Protein AF-A0A146LB78-F1 (afdb_monomer)

Secondary structure (DSSP, 8-state):
--SHHHHHHHHTTS-TTT----SSEEE-TTSS-EEEHHHHTTS-SB-TTT--B--GGGPEE-HHHHHHHHHHHHHH---SS-----------S-----HHHHHHHHHHHT---TT---HHHHHHHHHHHHT----HHHHHHHHHTT--TT---TTS--HHHHHHHTT-HHHHHHHHHTT--TT-EETTTEEHHHHHHHHHTTS---TTSHHHHHHHHHHHTT--TT---TTS--HHHH-TT-HHHHHHHHH------------PPPPPPEEEE---SHHHHHHHHHHHHHHTPEE---TTS--TT--EEEESSSSPP--HHHHHHHHHT-EEEETHHHHHHHHHTS---GGGGB--S-SSTT-----HHHHHHHHHHTTPPPTTTT-EEEE--SSTT----HHHHHHHHHHHHHTT-EE-SS---TT---TTPPP-TTPPTTSTTTT--EEEEESS--SS--B-SSEEEEEHHHHHHHHHHTS----

Structure (mmCIF, N/CA/C/O backbone):
data_AF-A0A146LB78-F1
#
_entry.id   AF-A0A146LB78-F1
#
loop_
_atom_site.group_PDB
_atom_site.id
_atom_site.type_symbol
_atom_site.label_atom_id
_atom_site.label_alt_id
_atom_site.label_comp_id
_atom_site.label_asym_id
_atom_site.label_entity_id
_atom_site.label_seq_id
_atom_site.pdbx_PDB_ins_code
_atom_site.Cartn_x
_atom_site.Cartn_y
_atom_site.Cartn_z
_atom_site.occupancy
_atom_site.B_iso_or_equiv
_atom_site.auth_seq_id
_atom_site.auth_comp_id
_atom_site.auth_asym_id
_atom_site.auth_atom_id
_atom_site.pdbx_PDB_model_num
ATOM 1 N N . MET A 1 1 ? -38.665 -12.133 8.460 1.00 33.44 1 MET A N 1
ATOM 2 C CA . MET A 1 1 ? -38.585 -10.925 7.605 1.00 33.44 1 MET A CA 1
ATOM 3 C C . MET A 1 1 ? -37.393 -11.047 6.647 1.00 33.44 1 MET A C 1
ATOM 5 O O . MET A 1 1 ? -36.391 -10.385 6.854 1.00 33.44 1 MET A O 1
ATOM 9 N N . GLY A 1 2 ? -37.451 -11.945 5.653 1.00 33.12 2 GLY A N 1
ATOM 10 C CA . GLY A 1 2 ? -36.262 -12.379 4.886 1.00 33.12 2 GLY A CA 1
ATOM 11 C C . GLY A 1 2 ? -36.181 -11.958 3.411 1.00 33.12 2 GLY A C 1
ATOM 12 O O . GLY A 1 2 ? -35.231 -12.346 2.747 1.00 33.12 2 GLY A O 1
ATOM 13 N N . LEU A 1 3 ? -37.152 -11.198 2.887 1.00 32.94 3 LEU A N 1
ATOM 14 C CA . LEU A 1 3 ? -37.225 -10.842 1.456 1.00 32.94 3 LEU A CA 1
ATOM 15 C C . LEU A 1 3 ? -37.190 -9.327 1.182 1.00 32.94 3 LEU A C 1
ATOM 17 O O . LEU A 1 3 ? -36.718 -8.921 0.123 1.00 32.94 3 LEU A O 1
ATOM 21 N N . SER A 1 4 ? -37.617 -8.471 2.123 1.00 36.78 4 SER A N 1
ATOM 22 C CA . SER A 1 4 ? -37.653 -7.017 1.883 1.00 36.78 4 SER A CA 1
ATOM 23 C C . SER A 1 4 ? -36.275 -6.350 1.977 1.00 36.78 4 SER A C 1
ATOM 25 O O . SER A 1 4 ? -35.996 -5.440 1.202 1.00 36.78 4 SER A O 1
ATOM 27 N N . SER A 1 5 ? -35.373 -6.826 2.849 1.00 42.44 5 SER A N 1
ATOM 28 C CA . SER A 1 5 ? -33.998 -6.302 2.912 1.00 42.44 5 SER A CA 1
ATOM 29 C C . SER A 1 5 ? -33.161 -6.719 1.698 1.00 42.44 5 SER A C 1
ATOM 31 O O . SER A 1 5 ? -32.330 -5.942 1.237 1.00 42.44 5 SER A O 1
ATOM 33 N N . PHE A 1 6 ? -33.412 -7.905 1.132 1.00 42.00 6 PHE A N 1
ATOM 34 C CA . PHE A 1 6 ? -32.702 -8.395 -0.051 1.00 42.00 6 PHE A CA 1
ATOM 35 C C . PHE A 1 6 ? -33.128 -7.663 -1.331 1.00 42.00 6 PHE A C 1
ATOM 37 O O . PHE A 1 6 ? -32.273 -7.273 -2.121 1.00 42.00 6 PHE A O 1
ATOM 44 N N . HIS A 1 7 ? -34.426 -7.388 -1.504 1.00 44.53 7 HIS A N 1
ATOM 45 C CA . HIS A 1 7 ? -34.902 -6.536 -2.599 1.00 44.53 7 HIS A CA 1
ATOM 46 C C . HIS A 1 7 ? -34.326 -5.114 -2.516 1.00 44.53 7 HIS A C 1
ATOM 48 O O . HIS A 1 7 ? -33.888 -4.572 -3.527 1.00 44.53 7 HIS A O 1
ATOM 54 N N . HIS A 1 8 ? -34.227 -4.553 -1.308 1.00 47.72 8 HIS A N 1
ATOM 55 C CA . HIS A 1 8 ? -33.593 -3.253 -1.088 1.00 47.72 8 HIS A CA 1
ATOM 56 C C . HIS A 1 8 ? -32.078 -3.264 -1.390 1.00 47.72 8 HIS A C 1
ATOM 58 O O . HIS A 1 8 ? -31.545 -2.303 -1.944 1.00 47.72 8 HIS A O 1
ATOM 64 N N . LEU A 1 9 ? -31.377 -4.363 -1.080 1.00 49.75 9 LEU A N 1
ATOM 65 C CA . LEU A 1 9 ? -29.965 -4.569 -1.441 1.00 49.75 9 LEU A CA 1
ATOM 66 C C . LEU A 1 9 ? -29.761 -4.714 -2.958 1.00 49.75 9 LEU A C 1
ATOM 68 O O . LEU A 1 9 ? -28.774 -4.208 -3.485 1.00 49.75 9 LEU A O 1
ATOM 72 N N . LEU A 1 10 ? -30.688 -5.369 -3.662 1.00 51.41 10 LEU A N 1
ATOM 73 C CA . LEU A 1 10 ? -30.659 -5.510 -5.121 1.00 51.41 10 LEU A CA 1
ATOM 74 C C . LEU A 1 10 ? -30.896 -4.184 -5.848 1.00 51.41 10 LEU A C 1
ATOM 76 O O . LEU A 1 10 ? -30.224 -3.897 -6.838 1.00 51.41 10 LEU A O 1
ATOM 80 N N . GLU A 1 11 ? -31.820 -3.361 -5.351 1.00 56.12 11 GLU A N 1
ATOM 81 C CA . GLU A 1 11 ? -32.082 -2.028 -5.904 1.00 56.12 11 GLU A CA 1
ATOM 82 C C . GLU A 1 11 ? -30.880 -1.088 -5.748 1.00 56.12 11 GLU A C 1
ATOM 84 O O . GLU A 1 11 ? -30.583 -0.328 -6.669 1.00 56.12 11 GLU A O 1
ATOM 89 N N . LYS A 1 12 ? -30.138 -1.191 -4.636 1.00 58.03 12 LYS A N 1
ATOM 90 C CA . LYS A 1 12 ? -28.917 -0.405 -4.377 1.00 58.03 12 LYS A CA 1
ATOM 91 C C . LYS A 1 12 ? -27.684 -0.847 -5.173 1.00 58.03 12 LYS A C 1
ATOM 93 O O . LYS A 1 12 ? -26.692 -0.125 -5.183 1.00 58.03 12 LYS A O 1
ATOM 98 N N . ARG A 1 13 ? -27.717 -2.006 -5.840 1.00 65.69 13 ARG A N 1
ATOM 99 C CA . ARG A 1 13 ? -26.549 -2.607 -6.517 1.00 65.69 13 ARG A CA 1
ATOM 100 C C . ARG A 1 13 ? -26.731 -2.749 -8.034 1.00 65.69 13 ARG A C 1
ATOM 102 O O . ARG A 1 13 ? -26.186 -3.651 -8.669 1.00 65.69 13 ARG A O 1
ATOM 109 N N . LYS A 1 14 ? -27.483 -1.823 -8.633 1.00 71.25 14 LYS A N 1
ATOM 110 C CA . LYS A 1 14 ? -27.524 -1.606 -10.087 1.00 71.25 14 LYS A CA 1
ATOM 111 C C . LYS A 1 14 ? -26.329 -0.767 -10.526 1.00 71.25 14 LYS A C 1
ATOM 113 O O . LYS A 1 14 ? -25.888 0.121 -9.799 1.00 71.25 14 LYS A O 1
ATOM 118 N N . CYS A 1 15 ? -25.816 -1.018 -11.730 1.00 67.00 15 CYS A N 1
ATOM 119 C CA . CYS A 1 15 ? -24.780 -0.158 -12.289 1.00 67.00 15 CYS A CA 1
ATOM 120 C C . CYS A 1 15 ? -25.286 1.289 -12.391 1.00 67.00 15 CYS A C 1
ATOM 122 O O . CYS A 1 15 ? -26.262 1.557 -13.079 1.00 67.00 15 CYS A O 1
ATOM 124 N N . ALA A 1 16 ? -24.561 2.232 -11.799 1.00 75.44 16 ALA A N 1
ATOM 125 C CA . ALA A 1 16 ? -24.877 3.658 -11.806 1.00 75.44 16 ALA A CA 1
ATOM 126 C C . ALA A 1 16 ? -24.862 4.318 -13.203 1.00 75.44 16 ALA A C 1
ATOM 128 O O . ALA A 1 16 ? -25.171 5.499 -13.312 1.00 75.44 16 ALA A O 1
ATOM 129 N N . GLN A 1 17 ? -24.466 3.589 -14.254 1.00 76.88 17 GLN A N 1
ATOM 130 C CA . GLN A 1 17 ? -24.416 4.083 -15.633 1.00 76.88 17 GLN A CA 1
ATOM 131 C C . GLN A 1 17 ? -25.436 3.405 -16.554 1.00 76.88 17 GLN A C 1
ATOM 133 O O . GLN A 1 17 ? -26.069 4.090 -17.348 1.00 76.88 17 GLN A O 1
ATOM 138 N N . CYS A 1 18 ? -25.561 2.074 -16.511 1.00 77.06 18 CYS A N 1
ATOM 139 C CA . CYS A 1 18 ? -26.472 1.332 -17.394 1.00 77.06 18 CYS A CA 1
ATOM 140 C C . CYS A 1 18 ? -27.676 0.719 -16.674 1.00 77.06 18 CYS A C 1
ATOM 142 O O . CYS A 1 18 ? -28.485 0.058 -17.316 1.00 77.06 18 CYS A O 1
ATOM 144 N N . GLU A 1 19 ? -27.757 0.877 -15.351 1.00 75.00 19 GLU A N 1
ATOM 145 C CA . GLU A 1 19 ? -28.824 0.378 -14.474 1.00 75.00 19 GLU A CA 1
ATOM 146 C C . GLU A 1 19 ? -29.029 -1.147 -14.483 1.00 75.00 19 GLU A C 1
ATOM 148 O O . GLU A 1 19 ? -29.946 -1.665 -13.845 1.00 75.00 19 GLU A O 1
ATOM 153 N N . GLN A 1 20 ? -28.142 -1.894 -15.145 1.00 71.06 20 GLN A N 1
ATOM 154 C CA . GLN A 1 20 ? -28.188 -3.350 -15.163 1.00 71.06 20 GLN A CA 1
ATOM 155 C C . GLN A 1 20 ? -27.697 -3.924 -13.829 1.00 71.06 20 GLN A C 1
ATOM 157 O O . GLN A 1 20 ? -26.662 -3.509 -13.295 1.00 71.06 20 GLN A O 1
ATOM 162 N N . SER A 1 21 ? -28.433 -4.910 -13.311 1.00 57.72 21 SER A N 1
ATOM 163 C CA . SER A 1 21 ? -27.967 -5.807 -12.251 1.00 57.72 21 SER A CA 1
ATOM 164 C C . SER A 1 21 ? -27.054 -6.855 -12.881 1.00 57.72 21 SER A C 1
ATOM 166 O O . SER A 1 21 ? -27.482 -7.594 -13.765 1.00 57.72 21 SER A O 1
ATOM 168 N N . LEU A 1 22 ? -25.791 -6.895 -12.465 1.00 56.25 22 LEU A N 1
ATOM 169 C CA . LEU A 1 22 ? -24.779 -7.781 -13.040 1.00 56.25 22 LEU A CA 1
ATOM 170 C C . LEU A 1 22 ? -24.005 -8.495 -11.931 1.00 56.25 22 LEU A C 1
ATOM 172 O O . LEU A 1 22 ? -23.835 -7.959 -10.839 1.00 56.25 22 LEU A O 1
ATOM 176 N N . GLU A 1 23 ? -23.509 -9.696 -12.229 1.00 47.75 23 GLU A N 1
ATOM 177 C CA . GLU A 1 23 ? -22.702 -10.500 -11.298 1.00 47.75 23 GLU A CA 1
ATOM 178 C C . GLU A 1 23 ? -21.314 -9.889 -11.029 1.00 47.75 23 GLU A C 1
ATOM 180 O O . GLU A 1 23 ? -20.723 -10.137 -9.978 1.00 47.75 23 GLU A O 1
ATOM 185 N N . ASP A 1 24 ? -20.818 -9.053 -11.947 1.00 53.34 24 ASP A N 1
ATOM 186 C CA . ASP A 1 24 ? -19.492 -8.423 -11.917 1.00 53.34 24 ASP A CA 1
ATOM 187 C C . ASP A 1 24 ? -19.589 -6.900 -11.797 1.00 53.34 24 ASP A C 1
ATOM 189 O O . ASP A 1 24 ? -19.205 -6.123 -12.681 1.00 53.34 24 ASP A O 1
ATOM 193 N N . ILE A 1 25 ? -20.147 -6.476 -10.672 1.00 63.06 25 ILE A N 1
ATOM 194 C CA . ILE A 1 25 ? -20.203 -5.081 -10.273 1.00 63.06 25 ILE A CA 1
ATOM 195 C C . ILE A 1 25 ? -18.983 -4.679 -9.430 1.00 63.06 25 ILE A C 1
ATOM 197 O O . ILE A 1 25 ? -18.515 -5.433 -8.572 1.00 63.06 25 ILE A O 1
ATOM 201 N N . LEU A 1 26 ? -18.463 -3.480 -9.695 1.00 63.16 26 LEU A N 1
ATOM 202 C CA . LEU A 1 26 ? -17.335 -2.877 -8.995 1.00 63.16 26 LEU A CA 1
ATOM 203 C C . LEU A 1 26 ? -17.821 -1.718 -8.119 1.00 63.16 26 LEU A C 1
ATOM 205 O O . LEU A 1 26 ? -18.616 -0.900 -8.581 1.00 63.16 26 LEU A O 1
ATOM 209 N N . ILE A 1 27 ? -17.333 -1.621 -6.884 1.00 66.50 27 ILE A N 1
ATOM 210 C CA . ILE A 1 27 ? -17.717 -0.553 -5.945 1.00 66.50 27 ILE A CA 1
ATOM 211 C C . ILE A 1 27 ? -16.685 0.569 -6.013 1.00 66.50 27 ILE A C 1
ATOM 213 O O . ILE A 1 27 ? -15.492 0.303 -5.848 1.00 66.50 27 ILE A O 1
ATOM 217 N N . ASN A 1 28 ? -17.136 1.812 -6.225 1.00 67.56 28 ASN A N 1
ATOM 218 C CA . ASN A 1 28 ? -16.262 2.976 -6.111 1.00 67.56 28 ASN A CA 1
ATOM 219 C C . ASN A 1 28 ? -15.814 3.143 -4.645 1.00 67.56 28 ASN A C 1
ATOM 221 O O . ASN A 1 28 ? -16.654 3.318 -3.764 1.00 67.56 28 ASN A O 1
ATOM 225 N N . PRO A 1 29 ? -14.502 3.106 -4.346 1.00 61.94 29 PRO A N 1
ATOM 226 C CA . PRO A 1 29 ? -14.012 3.250 -2.975 1.00 61.94 29 PRO A CA 1
ATOM 227 C C . PRO A 1 29 ? -14.344 4.618 -2.354 1.00 61.94 29 PRO A C 1
ATOM 229 O O . PRO A 1 29 ? -14.375 4.729 -1.132 1.00 61.94 29 PRO A O 1
ATOM 232 N N . ASN A 1 30 ? -14.620 5.638 -3.178 1.00 67.94 30 ASN A N 1
ATOM 233 C CA . ASN A 1 30 ? -14.900 7.014 -2.752 1.00 67.94 30 ASN A CA 1
ATOM 234 C C . ASN A 1 30 ? -16.387 7.291 -2.491 1.00 67.94 30 ASN A C 1
ATOM 236 O O . ASN A 1 30 ? -16.735 8.302 -1.890 1.00 67.94 30 ASN A O 1
ATOM 240 N N . CYS A 1 31 ? -17.277 6.445 -3.004 1.00 63.44 31 CYS A N 1
ATOM 241 C CA . CYS A 1 31 ? -18.717 6.569 -2.824 1.00 63.44 31 CYS A CA 1
ATOM 242 C C . CYS A 1 31 ? -19.340 5.210 -3.133 1.00 63.44 31 CYS A C 1
ATOM 244 O O . CYS A 1 31 ? -19.073 4.682 -4.201 1.00 63.44 31 CYS A O 1
ATOM 246 N N . ASP A 1 32 ? -20.185 4.667 -2.256 1.00 67.00 32 ASP A N 1
ATOM 247 C CA . ASP A 1 32 ? -20.833 3.335 -2.352 1.00 67.00 32 ASP A CA 1
ATOM 248 C C . ASP A 1 32 ? -21.539 2.982 -3.684 1.00 67.00 32 ASP A C 1
ATOM 250 O O . ASP A 1 32 ? -22.103 1.901 -3.845 1.00 67.00 32 ASP A O 1
ATOM 254 N N . HIS A 1 33 ? -21.529 3.885 -4.659 1.00 73.00 33 HIS A N 1
ATOM 255 C CA . HIS A 1 33 ? -21.996 3.666 -6.008 1.00 73.00 33 HIS A CA 1
ATOM 256 C C . HIS A 1 33 ? -21.215 2.576 -6.732 1.00 73.00 33 HIS A C 1
ATOM 258 O O . HIS A 1 33 ? -19.988 2.457 -6.685 1.00 73.00 33 HIS A O 1
ATOM 264 N N . VAL A 1 34 ? -21.987 1.825 -7.498 1.00 71.19 34 VAL A N 1
ATOM 265 C CA . VAL A 1 34 ? -21.551 0.613 -8.153 1.00 71.19 34 VAL A CA 1
ATOM 266 C C . VAL A 1 34 ? -21.489 0.841 -9.660 1.00 71.19 34 VAL A C 1
ATOM 268 O O . VAL A 1 34 ? -22.405 1.409 -10.249 1.00 71.19 34 VAL A O 1
ATOM 271 N N . VAL A 1 35 ? -20.428 0.390 -10.324 1.00 68.12 35 VAL A N 1
ATOM 272 C CA . VAL A 1 35 ? -20.249 0.495 -11.780 1.00 68.12 35 VAL A CA 1
ATOM 273 C C . VAL A 1 35 ? -19.875 -0.876 -12.340 1.00 68.12 35 VAL A C 1
ATOM 275 O O . VAL A 1 35 ? -19.049 -1.579 -11.767 1.00 68.12 35 VAL A O 1
ATOM 278 N N . CYS A 1 36 ? -20.469 -1.297 -13.459 1.00 69.00 36 CYS A N 1
ATOM 279 C CA . CYS A 1 36 ? -20.087 -2.560 -14.091 1.00 69.00 36 CYS A CA 1
ATOM 280 C C . CYS A 1 36 ? -18.811 -2.399 -14.932 1.00 69.00 36 CYS A C 1
ATOM 282 O O . CYS A 1 36 ? -18.555 -1.334 -15.500 1.00 69.00 36 CYS A O 1
ATOM 284 N N . GLY A 1 37 ? -18.024 -3.472 -15.055 1.00 62.19 37 GLY A N 1
ATOM 285 C CA . GLY A 1 37 ? -16.776 -3.471 -15.832 1.00 62.19 37 GLY A CA 1
ATOM 286 C C . GLY A 1 37 ? -16.897 -2.920 -17.270 1.00 62.19 37 GLY A C 1
ATOM 287 O O . GLY A 1 37 ? -16.025 -2.159 -17.692 1.00 62.19 37 GLY A O 1
ATOM 288 N N . PRO A 1 38 ? -17.961 -3.235 -18.041 1.00 67.12 38 PRO A N 1
ATOM 289 C CA . PRO A 1 38 ? -18.195 -2.628 -19.352 1.00 67.12 38 PRO A CA 1
ATOM 290 C C . PRO A 1 38 ? -18.371 -1.108 -19.308 1.00 67.12 38 PRO A C 1
ATOM 292 O O . PRO A 1 38 ? -17.733 -0.411 -20.092 1.00 67.12 38 PRO A O 1
ATOM 295 N N . CYS A 1 39 ? -19.183 -0.591 -18.383 1.00 67.00 39 CYS A N 1
ATOM 296 C CA . CYS A 1 39 ? -19.382 0.848 -18.239 1.00 67.00 39 CYS A CA 1
ATOM 297 C C . CYS A 1 39 ? -18.116 1.544 -17.748 1.00 67.00 39 CYS A C 1
ATOM 299 O O . CYS A 1 39 ? -17.802 2.614 -18.248 1.00 67.00 39 CYS A O 1
ATOM 301 N N . LEU A 1 40 ? -17.338 0.929 -16.853 1.00 63.84 40 LEU A N 1
ATOM 302 C CA . LEU A 1 40 ? -16.063 1.491 -16.402 1.00 63.84 40 LEU A CA 1
ATOM 303 C C . LEU A 1 40 ? -15.118 1.823 -17.566 1.00 63.84 40 LEU A C 1
ATOM 305 O O . LEU A 1 40 ? -14.451 2.850 -17.541 1.00 63.84 40 LEU A O 1
ATOM 309 N N . ARG A 1 41 ? -15.089 0.985 -18.609 1.00 61.59 41 ARG A N 1
ATOM 310 C CA . ARG A 1 41 ? -14.267 1.219 -19.810 1.00 61.59 41 ARG A CA 1
ATOM 311 C C . ARG A 1 41 ? -14.719 2.422 -20.647 1.00 61.59 41 ARG A C 1
ATOM 313 O O . ARG A 1 41 ? -13.983 2.837 -21.535 1.00 61.59 41 ARG A O 1
ATOM 320 N N . LEU A 1 42 ? -15.917 2.947 -20.389 1.00 60.78 42 LEU A N 1
ATOM 321 C CA . LEU A 1 42 ? -16.561 4.020 -21.149 1.00 60.78 42 LEU A CA 1
ATOM 322 C C . LEU A 1 42 ? -16.753 5.310 -20.334 1.00 60.78 42 LEU A C 1
ATOM 324 O O . LEU A 1 42 ? -17.103 6.336 -20.914 1.00 60.78 42 LEU A O 1
ATOM 328 N N . ILE A 1 43 ? -16.563 5.277 -19.010 1.00 59.69 43 ILE A N 1
ATOM 329 C CA . ILE A 1 43 ? -16.805 6.430 -18.134 1.00 59.69 43 ILE A CA 1
ATOM 330 C C . ILE A 1 43 ? -15.494 7.224 -17.953 1.00 59.69 43 ILE A C 1
ATOM 332 O O . ILE A 1 43 ? -14.432 6.622 -17.780 1.00 59.69 43 ILE A O 1
ATOM 336 N N . PRO A 1 44 ? -15.538 8.572 -17.972 1.00 53.03 44 PRO A N 1
ATOM 337 C CA . PRO A 1 44 ? -14.413 9.413 -17.550 1.00 53.03 44 PRO A CA 1
ATOM 338 C C . PRO A 1 44 ? -13.992 9.115 -16.094 1.00 53.03 44 PRO A C 1
ATOM 340 O O . PRO A 1 44 ? -14.673 8.390 -15.384 1.00 53.03 44 PRO A O 1
ATOM 343 N N . GLN A 1 45 ? -12.890 9.693 -15.604 1.00 65.44 45 GLN A N 1
ATOM 344 C CA . GLN A 1 45 ? -12.354 9.518 -14.229 1.00 65.44 45 GLN A CA 1
ATOM 345 C C . GLN A 1 45 ? -13.295 10.022 -13.094 1.00 65.44 45 GLN A C 1
ATOM 347 O O . GLN A 1 45 ? -12.844 10.457 -12.037 1.00 65.44 45 GLN A O 1
ATOM 352 N N . ARG A 1 46 ? -14.619 10.042 -13.304 1.00 69.00 46 ARG A N 1
ATOM 353 C CA . ARG A 1 46 ? -15.647 10.493 -12.364 1.00 69.00 46 ARG A CA 1
ATOM 354 C C . ARG A 1 46 ? -16.807 9.507 -12.279 1.00 69.00 46 ARG A C 1
ATOM 356 O O . ARG A 1 46 ? -17.266 8.968 -13.279 1.00 69.00 46 ARG A O 1
ATOM 363 N N . CYS A 1 47 ? -17.323 9.332 -11.070 1.00 66.56 47 CYS A N 1
ATOM 364 C CA . CYS A 1 47 ? -18.465 8.497 -10.756 1.00 66.56 47 CYS A CA 1
ATOM 365 C C . CYS A 1 47 ? -19.703 8.992 -11.517 1.00 66.56 47 CYS A C 1
ATOM 367 O O . CYS A 1 47 ? -20.047 10.173 -11.416 1.00 66.56 47 CYS A O 1
ATOM 369 N N . PRO A 1 48 ? -20.416 8.126 -12.250 1.00 68.75 48 PRO A N 1
ATOM 370 C CA . PRO A 1 48 ? -21.572 8.551 -13.032 1.00 68.75 48 PRO A CA 1
ATOM 371 C C . PRO A 1 48 ? -22.731 9.048 -12.153 1.00 68.75 48 PRO A C 1
ATOM 373 O O . PRO A 1 48 ? -23.415 9.987 -12.565 1.00 68.75 48 PRO A O 1
ATOM 376 N N . ALA A 1 49 ? -22.869 8.513 -10.930 1.00 75.12 49 ALA A N 1
ATOM 377 C CA . ALA A 1 49 ? -23.897 8.898 -9.961 1.00 75.12 49 ALA A CA 1
ATOM 378 C C . ALA A 1 49 ? -23.585 10.222 -9.242 1.00 75.12 49 ALA A C 1
ATOM 380 O O . ALA A 1 49 ? -24.317 11.193 -9.401 1.00 75.12 49 ALA A O 1
ATOM 381 N N . CYS A 1 50 ? -22.490 10.295 -8.476 1.00 73.56 50 CYS A N 1
ATOM 382 C CA . CYS A 1 50 ? -22.196 11.463 -7.629 1.00 73.56 50 CYS A CA 1
ATOM 383 C C . CYS A 1 50 ? -21.197 12.461 -8.230 1.00 73.56 50 CYS A C 1
ATOM 385 O O . CYS A 1 50 ? -20.903 13.477 -7.610 1.00 73.56 50 CYS A O 1
ATOM 387 N N . LYS A 1 51 ? -20.625 12.166 -9.405 1.00 74.25 51 LYS A N 1
ATOM 388 C CA . LYS A 1 51 ? -19.558 12.950 -10.057 1.00 74.25 51 LYS A CA 1
ATOM 389 C C . LYS A 1 51 ? -18.235 13.059 -9.276 1.00 74.25 51 LYS A C 1
ATOM 391 O O . LYS A 1 51 ? -17.328 13.729 -9.767 1.00 74.25 51 LYS A O 1
ATOM 396 N N . GLY A 1 52 ? -18.098 12.382 -8.131 1.00 62.53 52 GLY A N 1
ATOM 397 C CA . GLY A 1 52 ? -16.838 12.247 -7.386 1.00 62.53 52 GLY A CA 1
ATOM 398 C C . GLY A 1 52 ? -15.776 11.457 -8.155 1.00 62.53 52 GLY A C 1
ATOM 399 O O . GLY A 1 52 ? -16.087 10.834 -9.166 1.00 62.53 52 GLY A O 1
ATOM 400 N N . GLU A 1 53 ? -14.525 11.479 -7.706 1.00 65.50 53 GLU A N 1
ATOM 401 C CA . GLU A 1 53 ? -13.414 10.825 -8.408 1.00 65.50 53 GLU A CA 1
ATOM 402 C C . GLU A 1 53 ? -13.624 9.303 -8.529 1.00 65.50 53 GLU A C 1
ATOM 404 O O . GLU A 1 53 ? -14.075 8.634 -7.592 1.00 65.50 53 GLU A O 1
ATOM 409 N N . LEU A 1 54 ? -13.347 8.757 -9.715 1.00 59.81 54 LEU A N 1
ATOM 410 C CA . LEU A 1 54 ? -13.469 7.334 -10.027 1.00 59.81 54 LEU A CA 1
ATOM 411 C C . LEU A 1 54 ? -12.122 6.829 -10.527 1.00 59.81 54 LEU A C 1
ATOM 413 O O . LEU A 1 54 ? -11.797 6.973 -11.703 1.00 59.81 54 LEU A O 1
ATOM 417 N N . ILE A 1 55 ? -11.362 6.208 -9.632 1.00 55.94 55 ILE A N 1
ATOM 418 C CA . ILE A 1 55 ? -10.059 5.644 -9.967 1.00 55.94 55 ILE A CA 1
ATOM 419 C C . ILE A 1 55 ? -10.285 4.192 -10.380 1.00 55.94 55 ILE A C 1
ATOM 421 O O . ILE A 1 55 ? -10.458 3.307 -9.547 1.00 55.94 55 ILE A O 1
ATOM 425 N N . ALA A 1 56 ? -10.292 3.934 -11.691 1.00 50.62 56 ALA A N 1
ATOM 426 C CA . ALA A 1 56 ? -10.579 2.609 -12.256 1.00 50.62 56 ALA A CA 1
ATOM 427 C C . ALA A 1 56 ? -9.684 1.489 -11.693 1.00 50.62 56 ALA A C 1
ATOM 429 O O . ALA A 1 56 ? -10.100 0.334 -11.631 1.00 50.62 56 ALA A O 1
ATOM 430 N N . LYS A 1 57 ? -8.465 1.840 -11.269 1.00 49.66 57 LYS A N 1
ATOM 431 C CA . LYS A 1 57 ? -7.510 0.918 -10.649 1.00 49.66 57 LYS A CA 1
ATOM 432 C C . LYS A 1 57 ? -7.947 0.475 -9.258 1.00 49.66 57 LYS A C 1
ATOM 434 O O . LYS A 1 57 ? -7.670 -0.658 -8.909 1.00 49.66 57 LYS A O 1
ATOM 439 N N . GLU A 1 58 ? -8.662 1.315 -8.514 1.00 47.53 58 GLU A N 1
ATOM 440 C CA . GLU A 1 58 ? -9.071 1.106 -7.116 1.00 47.53 58 GLU A CA 1
ATOM 441 C C . GLU A 1 58 ? -10.462 0.471 -6.986 1.00 47.53 58 GLU A C 1
ATOM 443 O O . GLU A 1 58 ? -10.999 0.305 -5.896 1.00 47.53 58 GLU A O 1
ATOM 448 N N . LEU A 1 59 ? -11.078 0.106 -8.104 1.00 54.31 59 LEU A N 1
ATOM 449 C CA . LEU A 1 59 ? -12.379 -0.533 -8.105 1.00 54.31 59 LEU A CA 1
ATOM 450 C C . LEU A 1 59 ? -12.264 -1.994 -7.665 1.00 54.31 59 LEU A C 1
ATOM 452 O O . LEU A 1 59 ? -11.563 -2.795 -8.282 1.00 54.31 59 LEU A O 1
ATOM 456 N N . ALA A 1 60 ? -12.961 -2.344 -6.584 1.00 51.44 60 ALA A N 1
ATOM 457 C CA . ALA A 1 60 ? -12.983 -3.698 -6.044 1.00 51.44 60 ALA A CA 1
ATOM 458 C C . ALA A 1 60 ? -14.278 -4.425 -6.449 1.00 51.44 60 ALA A C 1
ATOM 460 O O . ALA A 1 60 ? -15.347 -3.805 -6.437 1.00 51.44 60 ALA A O 1
ATOM 461 N N . PRO A 1 61 ? -14.227 -5.737 -6.756 1.00 56.50 61 PRO A N 1
ATOM 462 C CA . PRO A 1 61 ? -15.434 -6.530 -6.940 1.00 56.50 61 PRO A CA 1
ATOM 463 C C . PRO A 1 61 ? -16.281 -6.536 -5.671 1.00 56.50 61 PRO A C 1
ATOM 465 O O . PRO A 1 61 ? -15.762 -6.684 -4.561 1.00 56.50 61 PRO A O 1
ATOM 468 N N . ASP A 1 62 ? -17.591 -6.471 -5.852 1.00 54.44 62 ASP A N 1
ATOM 469 C CA . ASP A 1 62 ? -18.562 -6.565 -4.774 1.00 54.44 62 ASP A CA 1
ATOM 470 C C . ASP A 1 62 ? -18.709 -8.005 -4.249 1.00 54.44 62 ASP A C 1
ATOM 472 O O . ASP A 1 62 ? -19.532 -8.812 -4.700 1.00 54.44 62 ASP A O 1
ATOM 476 N N . ARG A 1 63 ? -17.843 -8.366 -3.299 1.00 51.88 63 ARG A N 1
ATOM 477 C CA . ARG A 1 63 ? -17.770 -9.726 -2.743 1.00 51.88 63 ARG A CA 1
ATOM 478 C C . ARG A 1 63 ? -19.000 -10.089 -1.910 1.00 51.88 63 ARG A C 1
ATOM 480 O O . ARG A 1 63 ? -19.441 -11.237 -1.972 1.00 51.88 63 ARG A O 1
ATOM 487 N N . ALA A 1 64 ? -19.561 -9.120 -1.184 1.00 44.38 64 ALA A N 1
ATOM 488 C CA . ALA A 1 64 ? -20.763 -9.302 -0.375 1.00 44.38 64 ALA A CA 1
ATOM 489 C C . ALA A 1 64 ? -21.968 -9.642 -1.263 1.00 44.38 64 ALA A C 1
ATOM 491 O O . ALA A 1 64 ? -22.684 -10.609 -0.993 1.00 44.38 64 ALA A O 1
ATOM 492 N N . PHE A 1 65 ? -22.131 -8.933 -2.386 1.00 47.16 65 PHE A N 1
ATOM 493 C CA . PHE A 1 65 ? -23.183 -9.239 -3.349 1.00 47.16 65 PHE A CA 1
ATOM 494 C C . PHE A 1 65 ? -22.996 -10.602 -4.016 1.00 47.16 65 PHE A C 1
ATOM 496 O O . PHE A 1 65 ? -23.946 -11.375 -4.060 1.00 47.16 65 PHE A O 1
ATOM 503 N N . LYS A 1 66 ? -21.782 -10.962 -4.462 1.00 47.41 66 LYS A N 1
ATOM 504 C CA . LYS A 1 66 ? -21.529 -12.290 -5.060 1.00 47.41 66 LYS A CA 1
ATOM 505 C C . LYS A 1 66 ? -21.880 -13.443 -4.114 1.00 47.41 66 LYS A C 1
ATOM 507 O O . LYS A 1 66 ? -22.419 -14.455 -4.563 1.00 47.41 66 LYS A O 1
ATOM 512 N N . ALA A 1 67 ? -21.585 -13.312 -2.821 1.00 43.97 67 ALA A N 1
ATOM 513 C CA . ALA A 1 67 ? -21.920 -14.326 -1.821 1.00 43.97 67 ALA A CA 1
ATOM 514 C C . ALA A 1 67 ? -23.438 -14.409 -1.565 1.00 43.97 67 ALA A C 1
ATOM 516 O O . ALA A 1 67 ? -24.008 -15.502 -1.587 1.00 43.97 67 ALA A O 1
ATOM 517 N N . LEU A 1 68 ? -24.102 -13.260 -1.396 1.00 43.84 68 LEU A N 1
ATOM 518 C CA . LEU A 1 68 ? -25.547 -13.172 -1.157 1.00 43.84 68 LEU A CA 1
ATOM 519 C C . LEU A 1 68 ? -26.380 -13.587 -2.383 1.00 43.84 68 LEU A C 1
ATOM 521 O O . LEU A 1 68 ? -27.375 -14.295 -2.238 1.00 43.84 68 LEU A O 1
ATOM 525 N N . TRP A 1 69 ? -25.954 -13.216 -3.592 1.00 43.78 69 TRP A N 1
ATOM 526 C CA . TRP A 1 69 ? -26.582 -13.589 -4.864 1.00 43.78 69 TRP A CA 1
ATOM 527 C C . TRP A 1 69 ? -26.535 -15.102 -5.094 1.00 43.78 69 TRP A C 1
ATOM 529 O O . TRP A 1 69 ? -27.560 -15.713 -5.387 1.00 43.78 69 TRP A O 1
ATOM 539 N N . ARG A 1 70 ? -25.378 -15.740 -4.863 1.00 43.06 70 ARG A N 1
ATOM 540 C CA . ARG A 1 70 ? -25.240 -17.207 -4.941 1.00 43.06 70 ARG A CA 1
ATOM 541 C C . ARG A 1 70 ? -26.100 -17.925 -3.903 1.00 43.06 70 ARG A C 1
ATOM 543 O O . ARG A 1 70 ? -26.707 -18.944 -4.218 1.00 43.06 70 ARG A O 1
ATOM 550 N N . HIS A 1 71 ? -26.187 -17.392 -2.683 1.00 43.41 71 HIS A N 1
ATOM 551 C CA . HIS A 1 71 ? -27.076 -17.932 -1.654 1.00 43.41 71 HIS A CA 1
ATOM 552 C C . HIS A 1 71 ? -28.553 -17.821 -2.071 1.00 43.41 71 HIS A C 1
ATOM 554 O O . HIS A 1 71 ? -29.298 -18.790 -1.948 1.00 43.41 71 HIS A O 1
ATOM 560 N N . HIS A 1 72 ? -28.974 -16.677 -2.620 1.00 43.38 72 HIS A N 1
ATOM 561 C CA . HIS A 1 72 ? -30.341 -16.466 -3.101 1.00 43.38 72 HIS A CA 1
ATOM 562 C C . HIS A 1 72 ? -30.693 -17.374 -4.289 1.00 43.38 72 HIS A C 1
ATOM 564 O O . HIS A 1 72 ? -31.729 -18.032 -4.263 1.00 43.38 72 HIS A O 1
ATOM 570 N N . LEU A 1 73 ? -29.818 -17.491 -5.294 1.00 42.22 73 LEU A N 1
ATOM 571 C CA . LEU A 1 73 ? -30.016 -18.402 -6.429 1.00 42.22 73 LEU A CA 1
ATOM 572 C C . LEU A 1 73 ? -30.154 -19.865 -5.983 1.00 42.22 73 LEU A C 1
ATOM 574 O O . LEU A 1 73 ? -31.002 -20.581 -6.509 1.00 42.22 73 LEU A O 1
ATOM 578 N N . ASN A 1 74 ? -29.390 -20.294 -4.973 1.00 43.53 74 ASN A N 1
ATOM 579 C CA . ASN A 1 74 ? -29.513 -21.636 -4.395 1.00 43.53 74 ASN A CA 1
ATOM 580 C C . ASN A 1 74 ? -30.823 -21.845 -3.616 1.00 43.53 74 ASN A C 1
ATOM 582 O O . ASN A 1 74 ? -31.311 -22.970 -3.547 1.00 43.53 74 ASN A O 1
ATOM 586 N N . MET A 1 75 ? -31.410 -20.789 -3.040 1.00 37.19 75 MET A N 1
ATOM 587 C CA . MET A 1 75 ? -32.724 -20.869 -2.387 1.00 37.19 75 MET A CA 1
ATOM 588 C C . MET A 1 75 ? -33.889 -20.863 -3.386 1.00 37.19 75 MET A C 1
ATOM 590 O O . MET A 1 75 ? -34.919 -21.475 -3.113 1.00 37.19 75 MET A O 1
ATOM 594 N N . VAL A 1 76 ? -33.734 -20.195 -4.536 1.00 39.59 76 VAL A N 1
ATOM 595 C CA . VAL A 1 76 ? -34.755 -20.129 -5.599 1.00 39.59 76 VAL A CA 1
ATOM 596 C C . VAL A 1 76 ? -34.732 -21.379 -6.496 1.00 39.59 76 VAL A C 1
ATOM 598 O O . VAL A 1 76 ? -35.781 -21.794 -6.980 1.00 39.59 76 VAL A O 1
ATOM 601 N N . ASN A 1 77 ? -33.577 -22.036 -6.659 1.00 35.28 77 ASN A N 1
ATOM 602 C CA . ASN A 1 77 ? -33.400 -23.229 -7.500 1.00 35.28 77 ASN A CA 1
ATOM 603 C C . ASN A 1 77 ? -33.329 -24.546 -6.701 1.00 35.28 77 ASN A C 1
ATOM 605 O O . ASN A 1 77 ? -32.396 -25.329 -6.876 1.00 35.28 77 ASN A O 1
ATOM 609 N N . LEU A 1 78 ? -34.310 -24.833 -5.840 1.00 28.67 78 LEU A N 1
ATOM 610 C CA . LEU A 1 78 ? -34.506 -26.194 -5.317 1.00 28.67 78 LEU A CA 1
ATOM 611 C C . LEU A 1 78 ? -35.304 -27.027 -6.338 1.00 28.67 78 LEU A C 1
ATOM 613 O O . LEU A 1 78 ? -36.484 -26.740 -6.549 1.00 28.67 78 LEU A O 1
ATOM 617 N N . PRO A 1 79 ? -34.733 -28.085 -6.948 1.00 31.23 79 PRO A N 1
ATOM 618 C CA . PRO A 1 79 ? -35.514 -29.026 -7.732 1.00 31.23 79 PRO A CA 1
ATOM 619 C C . PRO A 1 79 ? -36.322 -29.906 -6.779 1.00 31.23 79 PRO A C 1
ATOM 621 O O . PRO A 1 79 ? -35.786 -30.541 -5.866 1.00 31.23 79 PRO A O 1
ATOM 624 N N . SER A 1 80 ? -37.628 -29.987 -7.006 1.00 29.97 80 SER A N 1
ATOM 625 C CA . SER A 1 80 ? -38.455 -31.008 -6.382 1.00 29.97 80 SER A CA 1
ATOM 626 C C . SER A 1 80 ? -38.031 -32.397 -6.879 1.00 29.97 80 SER A C 1
ATOM 628 O O . SER A 1 80 ? -38.184 -32.693 -8.061 1.00 29.97 80 SER A O 1
ATOM 630 N N . LYS A 1 81 ? -37.625 -33.250 -5.931 1.00 28.16 81 LYS A N 1
ATOM 631 C CA . LYS A 1 81 ? -37.443 -34.717 -5.997 1.00 28.16 81 LYS A CA 1
ATOM 632 C C . LYS A 1 81 ? -36.055 -35.262 -6.387 1.00 28.16 81 LYS A C 1
ATOM 634 O O . LYS A 1 81 ? -35.500 -35.008 -7.445 1.00 28.16 81 LYS A O 1
ATOM 639 N N . ALA A 1 82 ? -35.584 -36.084 -5.448 1.00 32.66 82 ALA A N 1
ATOM 640 C CA . ALA A 1 82 ? -34.466 -37.021 -5.400 1.00 32.66 82 ALA A CA 1
ATOM 641 C C . ALA A 1 82 ? -33.921 -37.613 -6.717 1.00 32.66 82 ALA A C 1
ATOM 643 O O . ALA A 1 82 ? -34.643 -38.283 -7.447 1.00 32.66 82 ALA A O 1
ATOM 644 N N . SER A 1 83 ? -32.591 -37.574 -6.854 1.00 24.62 83 SER A N 1
ATOM 645 C CA . SER A 1 83 ? -31.779 -38.745 -7.220 1.00 24.62 83 SER A CA 1
ATOM 646 C C . SER A 1 83 ? -30.329 -38.550 -6.766 1.00 24.62 83 SER A C 1
ATOM 648 O O . SER A 1 83 ? -29.735 -37.489 -6.938 1.00 24.62 83 SER A O 1
ATOM 650 N N . SER A 1 84 ? -29.782 -39.586 -6.146 1.00 35.19 84 SER A N 1
ATOM 651 C CA . SER A 1 84 ? -28.460 -39.674 -5.536 1.00 35.19 84 SER A CA 1
ATOM 652 C C . SER A 1 84 ? -27.315 -39.716 -6.555 1.00 35.19 84 SER A C 1
ATOM 654 O O . SER A 1 84 ? -27.101 -40.752 -7.173 1.00 35.19 84 SER A O 1
ATOM 656 N N . THR A 1 85 ? -26.507 -38.658 -6.623 1.00 26.70 85 THR A N 1
ATOM 657 C CA . THR A 1 85 ? -25.072 -38.725 -6.963 1.00 26.70 85 THR A CA 1
ATOM 658 C C . THR A 1 85 ? -24.359 -37.581 -6.249 1.00 26.70 85 THR A C 1
ATOM 660 O O . THR A 1 85 ? -24.706 -36.414 -6.418 1.00 26.70 85 THR A O 1
ATOM 663 N N . GLY A 1 86 ? -23.414 -37.928 -5.377 1.00 32.41 86 GLY A N 1
ATOM 664 C CA . GLY A 1 86 ? -22.768 -37.000 -4.459 1.00 32.41 86 GLY A CA 1
ATOM 665 C C . GLY A 1 86 ? -21.830 -36.017 -5.152 1.00 32.41 86 GLY A C 1
ATOM 666 O O . GLY A 1 86 ? -20.760 -36.396 -5.612 1.00 32.41 86 GLY A O 1
ATOM 667 N N . VAL A 1 87 ? -22.191 -34.738 -5.102 1.00 23.47 87 VAL A N 1
ATOM 668 C CA . VAL A 1 87 ? -21.251 -33.617 -5.139 1.00 23.47 87 VAL A CA 1
ATOM 669 C C . VAL A 1 87 ? -21.600 -32.729 -3.945 1.00 23.47 87 VAL A C 1
ATOM 671 O O . VAL A 1 87 ? -22.596 -32.012 -3.952 1.00 23.47 87 VAL A O 1
ATOM 674 N N . ARG A 1 88 ? -20.809 -32.812 -2.869 1.00 24.31 88 ARG A N 1
ATOM 675 C CA . ARG A 1 88 ? -20.884 -31.856 -1.756 1.00 24.31 88 ARG A CA 1
ATOM 676 C C . ARG A 1 88 ? -20.249 -30.544 -2.219 1.00 24.31 88 ARG A C 1
ATOM 678 O O . ARG A 1 88 ? -19.042 -30.376 -2.105 1.00 24.31 88 ARG A O 1
ATOM 685 N N . GLN A 1 89 ? -21.055 -29.616 -2.725 1.00 28.78 89 GLN A N 1
ATOM 686 C CA . GLN A 1 89 ? -20.682 -28.203 -2.778 1.00 28.78 89 GLN A CA 1
ATOM 687 C C . GLN A 1 89 ? -21.098 -27.553 -1.454 1.00 28.78 89 GLN A C 1
ATOM 689 O O . GLN A 1 89 ? -22.280 -27.462 -1.129 1.00 28.78 89 GLN A O 1
ATOM 694 N N . SER A 1 90 ? -20.111 -27.166 -0.645 1.00 28.78 90 SER A N 1
ATOM 695 C CA . SER A 1 90 ? -20.315 -26.455 0.617 1.00 28.78 90 SER A CA 1
ATOM 696 C C . SER A 1 90 ? -20.765 -25.020 0.345 1.00 28.78 90 SER A C 1
ATOM 698 O O . SER A 1 90 ? -20.023 -24.231 -0.239 1.00 28.78 90 SER A O 1
ATOM 700 N N . VAL A 1 91 ? -21.976 -24.686 0.785 1.00 28.08 91 VAL A N 1
ATOM 701 C CA . VAL A 1 91 ? -22.555 -23.340 0.723 1.00 28.08 91 VAL A CA 1
ATOM 702 C C . VAL A 1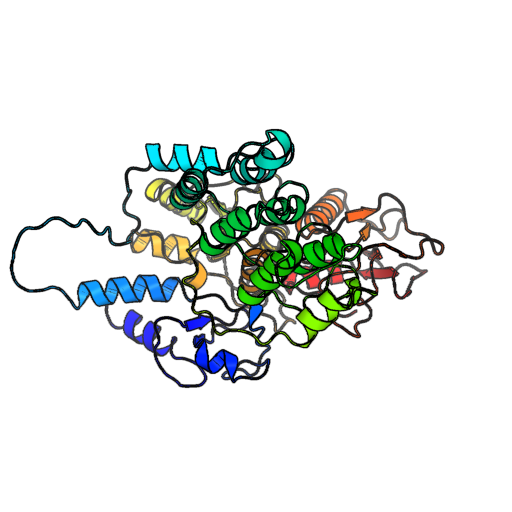 91 ? -22.022 -22.517 1.900 1.00 28.08 91 VAL A C 1
ATOM 704 O O . VAL A 1 91 ? -22.129 -22.932 3.052 1.00 28.08 91 VAL A O 1
ATOM 707 N N . GLY A 1 92 ? -21.437 -21.354 1.613 1.00 30.44 92 GLY A N 1
ATOM 708 C CA . GLY A 1 92 ? -20.897 -20.431 2.611 1.00 30.44 92 GLY A CA 1
ATOM 709 C C . GLY A 1 92 ? -21.982 -19.680 3.386 1.00 30.44 92 GLY A C 1
ATOM 710 O O . GLY A 1 92 ? -22.275 -18.530 3.095 1.00 30.44 92 GLY A O 1
ATOM 711 N N . CYS A 1 93 ? -22.534 -20.318 4.413 1.00 27.55 93 CYS A N 1
ATOM 712 C CA . CYS A 1 93 ? -22.534 -19.721 5.748 1.00 27.55 93 CYS A CA 1
ATOM 713 C C . CYS A 1 93 ? -21.234 -20.219 6.393 1.00 27.55 93 CYS A C 1
ATOM 715 O O . CYS A 1 93 ? -20.885 -21.372 6.146 1.00 27.55 93 CYS A O 1
ATOM 717 N N . HIS A 1 94 ? -20.494 -19.417 7.171 1.00 37.22 94 HIS A N 1
ATOM 718 C CA . HIS A 1 94 ? -19.298 -19.893 7.889 1.00 37.22 94 HIS A CA 1
ATOM 719 C C . HIS A 1 94 ? -19.683 -20.967 8.928 1.00 37.22 94 HIS A C 1
ATOM 721 O O . HIS A 1 94 ? -19.736 -20.724 10.128 1.00 37.22 94 HIS A O 1
ATOM 727 N N . GLN A 1 95 ? -19.989 -22.172 8.464 1.00 32.22 95 GLN A N 1
ATOM 728 C CA . GLN A 1 95 ? -20.087 -23.375 9.257 1.00 32.22 95 GLN A CA 1
ATOM 729 C C . GLN A 1 95 ? -18.728 -24.048 9.161 1.00 32.22 95 GLN A C 1
ATOM 731 O O . GLN A 1 95 ? -18.307 -24.460 8.084 1.00 32.22 95 GLN A O 1
ATOM 736 N N . SER A 1 96 ? -18.046 -24.080 10.306 1.00 35.25 96 SER A N 1
ATOM 737 C CA . SER A 1 96 ? -16.884 -24.904 10.650 1.00 35.25 96 SER A CA 1
ATOM 738 C C . SER A 1 96 ? -16.630 -26.073 9.681 1.00 35.25 96 SER A C 1
ATOM 740 O O . SER A 1 96 ? -17.059 -27.201 9.925 1.00 35.25 96 SER A O 1
ATOM 742 N N . LEU A 1 97 ? -15.886 -25.824 8.602 1.00 30.36 97 LEU A N 1
ATOM 743 C CA . LEU A 1 97 ? -15.186 -26.876 7.869 1.00 30.36 97 LEU A CA 1
ATOM 744 C C . LEU A 1 97 ? -13.993 -27.301 8.726 1.00 30.36 97 LEU A C 1
ATOM 746 O O . LEU A 1 97 ? -13.357 -26.434 9.320 1.00 30.36 97 LEU A O 1
ATOM 750 N N . ASN A 1 98 ? -13.721 -28.610 8.820 1.00 37.31 98 ASN A N 1
ATOM 751 C CA . ASN A 1 98 ? -12.642 -29.212 9.620 1.00 37.31 98 ASN A CA 1
ATOM 752 C C . ASN A 1 98 ? -11.352 -28.367 9.588 1.00 37.31 98 ASN A C 1
ATOM 754 O O . ASN A 1 98 ? -10.538 -28.458 8.671 1.00 37.31 98 ASN A O 1
ATOM 758 N N . ALA A 1 99 ? -11.194 -27.513 10.600 1.00 39.56 99 ALA A N 1
ATOM 759 C CA . ALA A 1 99 ? -10.290 -26.371 10.535 1.00 39.56 99 ALA A CA 1
ATOM 760 C C . ALA A 1 99 ? -8.831 -26.755 10.807 1.00 39.56 99 ALA A C 1
ATOM 762 O O . ALA A 1 99 ? -7.923 -26.016 10.445 1.00 39.56 99 ALA A O 1
ATOM 763 N N . ASN A 1 100 ? -8.566 -27.896 11.443 1.00 42.72 100 ASN A N 1
ATOM 764 C CA . ASN A 1 100 ? -7.245 -28.165 12.014 1.00 42.72 100 ASN A CA 1
ATOM 765 C C . ASN A 1 100 ? -6.158 -28.540 10.995 1.00 42.72 100 ASN A C 1
ATOM 767 O O . ASN A 1 100 ? -5.014 -28.134 11.193 1.00 42.72 100 ASN A O 1
ATOM 771 N N . ASP A 1 101 ? -6.480 -29.256 9.916 1.00 44.16 101 ASP A N 1
ATOM 772 C CA . ASP A 1 101 ? -5.462 -29.663 8.932 1.00 44.16 101 ASP A CA 1
ATOM 773 C C . ASP A 1 101 ? -5.221 -28.576 7.879 1.00 44.16 101 ASP A C 1
ATOM 775 O O . ASP A 1 101 ? -4.072 -28.236 7.592 1.00 44.16 101 ASP A O 1
ATOM 779 N N . ASN A 1 102 ? -6.289 -27.917 7.417 1.00 50.91 102 ASN A N 1
ATOM 780 C CA . ASN A 1 102 ? -6.182 -26.818 6.457 1.00 50.91 102 ASN A CA 1
ATOM 781 C C . ASN A 1 102 ? -5.503 -25.578 7.081 1.00 50.91 102 ASN A C 1
ATOM 783 O O . ASN A 1 102 ? -4.672 -24.926 6.457 1.00 50.91 102 ASN A O 1
ATOM 787 N N . THR A 1 103 ? -5.743 -25.292 8.371 1.00 58.69 103 THR A N 1
ATOM 788 C CA . THR A 1 103 ? -5.041 -24.189 9.058 1.00 58.69 103 THR A CA 1
ATOM 789 C C . THR A 1 103 ? -3.560 -24.464 9.303 1.00 58.69 103 THR A C 1
ATOM 791 O O . THR A 1 103 ? -2.781 -23.513 9.333 1.00 58.69 103 THR A O 1
ATOM 794 N N . LYS A 1 104 ? -3.133 -25.723 9.484 1.00 64.62 104 LYS A N 1
ATOM 795 C CA . LYS A 1 104 ? -1.704 -26.064 9.609 1.00 64.62 104 LYS A CA 1
ATOM 796 C C . LYS A 1 104 ? -0.971 -25.868 8.285 1.00 64.62 104 LYS A C 1
ATOM 798 O O . LYS A 1 104 ? 0.110 -25.281 8.293 1.00 64.62 104 LYS A O 1
ATOM 803 N N . LEU A 1 105 ? -1.571 -26.311 7.180 1.00 68.69 105 LEU A N 1
ATOM 804 C CA . LEU A 1 105 ? -1.016 -26.148 5.838 1.00 68.69 105 LEU A CA 1
ATOM 805 C C . LEU A 1 105 ? -0.925 -24.662 5.450 1.00 68.69 105 LEU A C 1
ATOM 807 O O . LEU A 1 105 ? 0.161 -24.177 5.136 1.00 68.69 105 LEU A O 1
ATOM 811 N N . LEU A 1 106 ? -2.008 -23.896 5.632 1.00 68.00 106 LEU A N 1
ATOM 812 C CA . LEU A 1 106 ? -2.014 -22.440 5.427 1.00 68.00 106 LEU A CA 1
ATOM 813 C C . LEU A 1 106 ? -0.954 -21.733 6.287 1.00 68.00 106 LEU A C 1
ATOM 815 O O . LEU A 1 106 ? -0.180 -20.913 5.791 1.00 68.00 106 LEU A O 1
ATOM 819 N N . LYS A 1 107 ? -0.844 -22.082 7.578 1.00 70.31 107 LYS A N 1
ATOM 820 C CA . LYS A 1 107 ? 0.207 -21.534 8.457 1.00 70.31 107 LYS A CA 1
ATOM 821 C C . LYS A 1 107 ? 1.614 -21.845 7.947 1.00 70.31 107 LYS A C 1
ATOM 823 O O . LYS A 1 107 ? 2.497 -21.007 8.116 1.00 70.31 107 LYS A O 1
ATOM 828 N N . ALA A 1 108 ? 1.836 -23.013 7.344 1.00 76.06 108 ALA A N 1
ATOM 829 C CA . ALA A 1 108 ? 3.124 -23.363 6.757 1.00 76.06 108 ALA A CA 1
ATOM 830 C C . ALA A 1 108 ? 3.431 -22.508 5.516 1.00 76.06 108 ALA A C 1
ATOM 832 O O . ALA A 1 108 ? 4.529 -21.961 5.428 1.00 76.06 108 ALA A O 1
ATOM 833 N N . HIS A 1 109 ? 2.463 -22.314 4.612 1.00 80.19 109 HIS A N 1
ATOM 834 C CA . HIS A 1 109 ? 2.642 -21.480 3.415 1.00 80.19 109 HIS A CA 1
ATOM 835 C C . HIS A 1 109 ? 2.862 -19.994 3.735 1.00 80.19 109 HIS A C 1
ATOM 837 O O . HIS A 1 109 ? 3.642 -19.325 3.053 1.00 80.19 109 HIS A O 1
ATOM 843 N N . HIS A 1 110 ? 2.225 -19.479 4.792 1.00 80.56 110 HIS A N 1
ATOM 844 C CA . HIS A 1 110 ? 2.373 -18.087 5.234 1.00 80.56 110 HIS A CA 1
ATOM 845 C C . HIS A 1 110 ? 3.536 -17.854 6.206 1.00 80.56 110 HIS A C 1
ATOM 847 O O . HIS A 1 110 ? 3.793 -16.705 6.580 1.00 80.56 110 HIS A O 1
ATOM 853 N N . LYS A 1 111 ? 4.247 -18.908 6.632 1.00 83.81 111 LYS A N 1
ATOM 854 C CA . LYS A 1 111 ? 5.406 -18.766 7.516 1.00 83.81 111 LYS A CA 1
ATOM 855 C C . LYS A 1 111 ? 6.495 -17.964 6.807 1.00 83.81 111 LYS A C 1
ATOM 857 O O . LYS A 1 111 ? 6.839 -18.245 5.661 1.00 83.81 111 LYS A O 1
ATOM 862 N N . ARG A 1 112 ? 7.051 -16.989 7.525 1.00 87.38 112 ARG A N 1
ATOM 863 C CA . ARG A 1 112 ? 8.105 -16.100 7.033 1.00 87.38 112 ARG A CA 1
ATOM 864 C C . ARG A 1 112 ? 9.435 -16.410 7.705 1.00 87.38 112 ARG A C 1
ATOM 866 O O . ARG A 1 112 ? 9.462 -16.721 8.898 1.00 87.38 112 ARG A O 1
ATOM 873 N N . ASN A 1 113 ? 10.526 -16.339 6.949 1.00 88.88 113 ASN A N 1
ATOM 874 C CA . ASN A 1 113 ? 11.878 -16.383 7.511 1.00 88.88 113 ASN A CA 1
ATOM 875 C C . ASN A 1 113 ? 12.321 -14.985 8.004 1.00 88.88 113 ASN A C 1
ATOM 877 O O . ASN A 1 113 ? 11.531 -14.042 8.008 1.00 88.88 113 ASN A O 1
ATOM 881 N N . ALA A 1 114 ? 13.585 -14.839 8.417 1.00 88.31 114 ALA A N 1
ATOM 882 C CA . ALA A 1 114 ? 14.128 -13.569 8.914 1.00 88.31 114 ALA A CA 1
ATOM 883 C C . ALA A 1 114 ? 14.108 -12.427 7.877 1.00 88.31 114 ALA A C 1
ATOM 885 O O . ALA A 1 114 ? 14.063 -11.263 8.258 1.00 88.31 114 ALA A O 1
ATOM 886 N N . LYS A 1 115 ? 14.100 -12.754 6.578 1.00 85.62 115 LYS A N 1
ATOM 887 C CA . LYS A 1 115 ? 13.962 -11.790 5.478 1.00 85.62 115 LYS A CA 1
ATOM 888 C C . LYS A 1 115 ? 12.501 -11.478 5.142 1.00 85.62 115 LYS A C 1
ATOM 890 O O . LYS A 1 115 ? 12.229 -10.695 4.246 1.00 85.62 115 LYS A O 1
ATOM 895 N N . GLY A 1 116 ? 11.542 -12.095 5.832 1.00 88.12 116 GLY A N 1
ATOM 896 C CA . GLY A 1 116 ? 10.120 -11.968 5.520 1.00 88.12 116 GLY A CA 1
ATOM 897 C C . GLY A 1 116 ? 9.640 -12.882 4.386 1.00 88.12 116 GLY A C 1
ATOM 898 O O . GLY A 1 116 ? 8.449 -12.868 4.080 1.00 88.12 116 GLY A O 1
ATOM 899 N N . GLU A 1 117 ? 10.519 -13.695 3.796 1.00 89.62 117 GLU A N 1
ATOM 900 C CA . GLU A 1 117 ? 10.216 -14.555 2.649 1.00 89.62 117 GLU A CA 1
ATOM 901 C C . GLU A 1 117 ? 9.307 -15.727 3.046 1.00 89.62 117 GLU A C 1
ATOM 903 O O . GLU A 1 117 ? 9.542 -16.412 4.049 1.00 89.62 117 GLU A O 1
ATOM 908 N N . THR A 1 118 ? 8.304 -15.997 2.211 1.00 90.88 118 THR A N 1
ATOM 909 C CA . THR A 1 118 ? 7.444 -17.192 2.284 1.00 90.88 118 THR A CA 1
ATOM 910 C C . THR A 1 118 ? 8.018 -18.361 1.486 1.00 90.88 118 THR A C 1
ATOM 912 O O . THR A 1 118 ? 9.008 -18.222 0.766 1.00 90.88 118 THR A O 1
ATOM 915 N N . VAL A 1 119 ? 7.353 -19.520 1.545 1.00 89.06 119 VAL A N 1
ATOM 916 C CA . VAL A 1 119 ? 7.723 -20.682 0.722 1.00 89.06 119 VAL A CA 1
ATOM 917 C C . VAL A 1 119 ? 7.715 -20.371 -0.779 1.00 89.06 119 VAL A C 1
ATOM 919 O O . VAL A 1 119 ? 8.561 -20.893 -1.496 1.00 89.06 119 VAL A O 1
ATOM 922 N N . LEU A 1 120 ? 6.828 -19.484 -1.252 1.00 90.38 120 LEU A N 1
ATOM 923 C CA . LEU A 1 120 ? 6.791 -19.086 -2.663 1.00 90.38 120 LEU A CA 1
ATOM 924 C C . LEU A 1 120 ? 8.007 -18.243 -3.057 1.00 90.38 120 LEU A C 1
ATOM 926 O O . LEU A 1 120 ? 8.543 -18.461 -4.135 1.00 90.38 120 LEU A O 1
ATOM 930 N N . HIS A 1 121 ? 8.483 -17.340 -2.191 1.00 91.25 121 HIS A N 1
ATOM 931 C CA . HIS A 1 121 ? 9.709 -16.569 -2.452 1.00 91.25 121 HIS A CA 1
ATOM 932 C C . HIS A 1 121 ? 10.909 -17.502 -2.598 1.00 91.25 121 HIS A C 1
ATOM 934 O O . HIS A 1 121 ? 11.643 -17.442 -3.579 1.00 91.25 121 HIS A O 1
ATOM 940 N N . GLN A 1 122 ? 11.061 -18.412 -1.631 1.00 87.81 122 GLN A N 1
ATOM 941 C CA . GLN A 1 122 ? 12.135 -19.398 -1.645 1.00 87.81 122 GLN A CA 1
ATOM 942 C C . GLN A 1 122 ? 12.028 -20.289 -2.881 1.00 87.81 122 GLN A C 1
ATOM 944 O O . GLN A 1 122 ? 13.024 -20.530 -3.545 1.00 87.81 122 GLN A O 1
ATOM 949 N N . TYR A 1 123 ? 10.822 -20.735 -3.238 1.00 88.50 123 TYR A N 1
ATOM 950 C CA . TYR A 1 123 ? 10.629 -21.530 -4.442 1.00 88.50 123 TYR A CA 1
ATOM 951 C C . TYR A 1 123 ? 11.063 -20.766 -5.696 1.00 88.50 123 TYR A C 1
ATOM 953 O O . TYR A 1 123 ? 11.859 -21.295 -6.459 1.00 88.50 123 TYR A O 1
ATOM 961 N N . CYS A 1 124 ? 10.630 -19.516 -5.875 1.00 87.62 124 CYS A N 1
ATOM 962 C CA . CYS A 1 124 ? 10.958 -18.725 -7.066 1.00 87.62 124 CYS A CA 1
ATOM 963 C C . CYS A 1 124 ? 12.456 -18.392 -7.181 1.00 87.62 124 CYS A C 1
ATOM 965 O O . CYS A 1 124 ? 12.963 -18.303 -8.293 1.00 87.62 124 CYS A O 1
ATOM 967 N N . SER A 1 125 ? 13.191 -18.290 -6.067 1.00 82.38 125 SER A N 1
ATOM 968 C CA . SER A 1 125 ? 14.647 -18.057 -6.079 1.00 82.38 125 SER A CA 1
ATOM 969 C C . SER A 1 125 ? 15.498 -19.336 -6.203 1.00 82.38 125 SER A C 1
ATOM 971 O O . SER A 1 125 ? 16.701 -19.281 -6.475 1.00 82.38 125 SER A O 1
ATOM 973 N N . MET A 1 126 ? 14.908 -20.525 -6.024 1.00 73.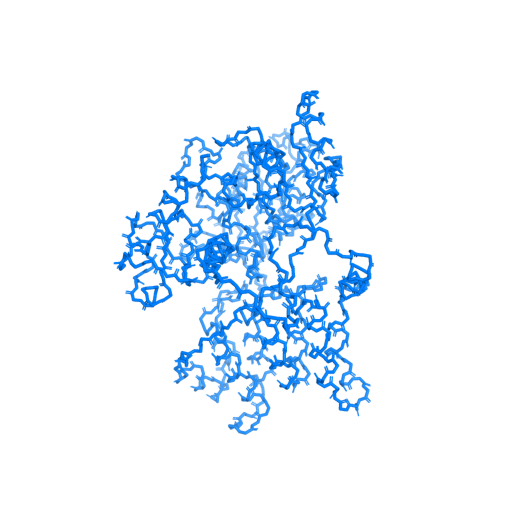75 126 MET A N 1
ATOM 974 C CA . MET A 1 126 ? 15.653 -21.792 -5.962 1.00 73.75 126 MET A CA 1
ATOM 975 C C . MET A 1 126 ? 16.140 -22.334 -7.315 1.00 73.75 126 MET A C 1
ATOM 977 O O . MET A 1 126 ? 17.144 -23.050 -7.334 1.00 73.75 126 MET A O 1
ATOM 981 N N . GLY A 1 127 ? 15.469 -22.039 -8.430 1.00 62.19 127 GLY A N 1
ATOM 982 C CA . GLY A 1 127 ? 15.845 -22.573 -9.753 1.00 62.19 127 GLY A CA 1
ATOM 983 C C . GLY A 1 127 ? 17.216 -22.107 -10.211 1.00 62.19 127 GLY A C 1
ATOM 984 O O . GLY A 1 127 ? 18.029 -22.924 -10.649 1.00 62.19 127 GLY A O 1
ATOM 985 N N . PHE A 1 128 ? 17.522 -20.831 -9.966 1.00 59.22 128 PHE A N 1
ATOM 986 C CA . PHE A 1 128 ? 18.827 -20.243 -10.251 1.00 59.22 128 PHE A CA 1
ATOM 987 C C . PHE A 1 128 ? 19.950 -20.896 -9.431 1.00 59.22 128 PHE A C 1
ATOM 989 O O . PHE A 1 128 ? 20.995 -21.269 -9.963 1.00 59.22 128 PHE A O 1
ATOM 996 N N . THR A 1 129 ? 19.726 -21.105 -8.129 1.00 61.59 129 THR A N 1
ATOM 997 C CA . THR A 1 129 ? 20.769 -21.621 -7.223 1.00 61.59 129 THR A CA 1
ATOM 998 C C . THR A 1 129 ? 21.072 -23.107 -7.413 1.00 61.59 129 THR A C 1
ATOM 1000 O O . THR A 1 129 ? 22.172 -23.549 -7.081 1.00 61.59 129 THR A O 1
ATOM 1003 N N . LYS A 1 130 ? 20.125 -23.896 -7.940 1.00 59.66 130 LYS A N 1
ATOM 1004 C CA . LYS A 1 130 ? 20.247 -25.364 -8.019 1.00 59.66 130 LYS A CA 1
ATOM 1005 C C . LYS A 1 130 ? 20.361 -25.933 -9.435 1.00 59.66 130 LYS A C 1
ATOM 1007 O O . LYS A 1 130 ? 20.489 -27.151 -9.547 1.00 59.66 130 LYS A O 1
ATOM 1012 N N . LYS A 1 131 ? 20.312 -25.105 -10.494 1.00 61.75 131 LYS A N 1
ATOM 1013 C CA . LYS A 1 131 ? 20.323 -25.539 -11.913 1.00 61.75 131 LYS A CA 1
ATOM 1014 C C . LYS A 1 131 ? 19.360 -26.707 -12.187 1.00 61.75 131 LYS A C 1
ATOM 1016 O O . LYS A 1 131 ? 19.678 -27.635 -12.929 1.00 61.75 131 LYS A O 1
ATOM 1021 N N . LYS A 1 132 ? 18.194 -26.700 -11.538 1.00 66.38 132 LYS A N 1
ATOM 1022 C CA . LYS A 1 132 ? 17.184 -27.756 -11.654 1.00 66.38 132 LYS A CA 1
ATOM 1023 C C . LYS A 1 132 ? 15.926 -27.160 -12.264 1.00 66.38 132 LYS A C 1
ATOM 1025 O O . LYS A 1 132 ? 15.478 -26.117 -11.802 1.00 66.38 132 LYS A O 1
ATOM 1030 N N . ALA A 1 133 ? 15.359 -27.851 -13.253 1.00 70.38 133 ALA A N 1
ATOM 1031 C CA . ALA A 1 133 ? 14.085 -27.463 -13.844 1.00 70.38 133 ALA A CA 1
ATOM 1032 C C . ALA A 1 133 ? 13.001 -27.377 -12.758 1.00 70.38 133 ALA A C 1
ATOM 1034 O O . ALA A 1 133 ? 12.930 -28.232 -11.864 1.00 70.38 133 ALA A O 1
ATOM 1035 N N . PHE A 1 134 ? 12.176 -26.338 -12.830 1.00 79.06 134 P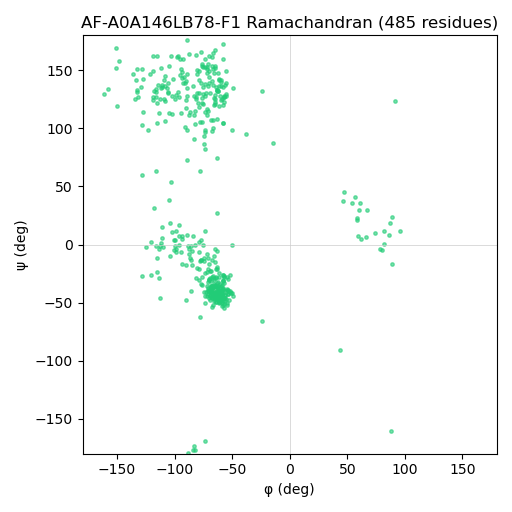HE A N 1
ATOM 1036 C CA . PHE A 1 134 ? 11.100 -26.133 -11.878 1.00 79.06 134 PHE A CA 1
ATOM 1037 C C . PHE A 1 134 ? 9.982 -27.152 -12.044 1.00 79.06 134 PHE A C 1
ATOM 1039 O O . PHE A 1 134 ? 9.540 -27.457 -13.148 1.00 79.06 134 PHE A O 1
ATOM 1046 N N . ASP A 1 135 ? 9.469 -27.626 -10.912 1.00 87.00 135 ASP A N 1
ATOM 1047 C CA . ASP A 1 135 ? 8.230 -28.387 -10.877 1.00 87.00 135 ASP A CA 1
ATOM 1048 C C . ASP A 1 135 ? 7.051 -27.400 -10.853 1.00 87.00 135 ASP A C 1
ATOM 1050 O O . ASP A 1 135 ? 6.628 -26.904 -9.802 1.00 87.00 135 ASP A O 1
ATOM 1054 N N . LEU A 1 136 ? 6.558 -27.040 -12.038 1.00 89.75 136 LEU A N 1
ATOM 1055 C CA . LEU A 1 136 ? 5.431 -26.115 -12.171 1.00 89.75 136 LEU A CA 1
ATOM 1056 C C . LEU A 1 136 ? 4.142 -26.690 -11.567 1.00 89.75 136 LEU A C 1
ATOM 1058 O O . LEU A 1 136 ? 3.296 -25.928 -11.103 1.00 89.75 136 LEU A O 1
ATOM 1062 N N . GLN A 1 137 ? 3.990 -28.018 -11.534 1.00 88.81 137 GLN A N 1
ATOM 1063 C CA . GLN A 1 137 ? 2.830 -28.667 -10.924 1.00 88.81 137 GLN A CA 1
ATOM 1064 C C . GLN A 1 137 ? 2.854 -28.497 -9.406 1.00 88.81 137 GLN A C 1
ATOM 1066 O O . GLN A 1 137 ? 1.834 -28.164 -8.805 1.00 88.81 137 GLN A O 1
ATOM 1071 N N . LYS A 1 138 ? 4.031 -28.628 -8.791 1.00 89.62 138 LYS A N 1
ATOM 1072 C CA . LYS A 1 138 ? 4.215 -28.333 -7.371 1.00 89.62 138 LYS A CA 1
ATOM 1073 C C . LYS A 1 138 ? 3.908 -26.872 -7.047 1.00 89.62 138 LYS A C 1
ATOM 1075 O O . LYS A 1 138 ? 3.263 -26.613 -6.037 1.00 89.62 138 LYS A O 1
ATOM 1080 N N . LEU A 1 139 ? 4.338 -25.924 -7.885 1.00 90.44 139 LEU A N 1
ATOM 1081 C CA . LEU A 1 139 ? 4.023 -24.503 -7.688 1.00 90.44 139 LEU A CA 1
ATOM 1082 C C . LEU A 1 139 ? 2.510 -24.247 -7.740 1.00 90.44 139 LEU A C 1
ATOM 1084 O O . LEU A 1 139 ? 1.984 -23.586 -6.848 1.00 90.44 139 LEU A O 1
ATOM 1088 N N . LYS A 1 140 ? 1.815 -24.814 -8.735 1.00 86.94 140 LYS A N 1
ATOM 1089 C CA . LYS A 1 140 ? 0.348 -24.740 -8.841 1.00 86.94 140 LYS A CA 1
ATOM 1090 C C . LYS A 1 140 ? -0.332 -25.315 -7.601 1.00 86.94 140 LYS A C 1
ATOM 1092 O O . LYS A 1 140 ? -1.118 -24.612 -6.983 1.00 86.94 140 LYS A O 1
ATOM 1097 N N . SER A 1 141 ? 0.076 -26.508 -7.161 1.00 85.88 141 SER A N 1
ATOM 1098 C CA . SER A 1 141 ? -0.445 -27.123 -5.933 1.00 85.88 141 SER A CA 1
ATOM 1099 C C . SER A 1 141 ? -0.264 -26.223 -4.712 1.00 85.88 141 SER A C 1
ATOM 1101 O O . SER A 1 141 ? -1.200 -26.073 -3.946 1.00 85.88 141 SER A O 1
ATOM 1103 N N . MET A 1 142 ? 0.897 -25.572 -4.533 1.00 86.38 142 MET A N 1
ATOM 1104 C CA . MET A 1 142 ? 1.085 -24.652 -3.400 1.00 86.38 142 MET A CA 1
ATOM 1105 C C . MET A 1 142 ? 0.091 -23.487 -3.432 1.00 86.38 142 MET A C 1
ATOM 1107 O O . MET A 1 142 ? -0.392 -23.074 -2.381 1.00 86.38 142 MET A O 1
ATOM 1111 N N . ILE A 1 143 ? -0.176 -22.931 -4.615 1.00 84.56 143 ILE A N 1
ATOM 1112 C CA . ILE A 1 143 ? -1.134 -21.834 -4.790 1.00 84.56 143 ILE A CA 1
ATOM 1113 C C . ILE A 1 143 ? -2.558 -22.331 -4.518 1.00 84.56 143 ILE A C 1
ATOM 1115 O O . ILE A 1 143 ? -3.286 -21.682 -3.767 1.00 84.56 143 ILE A O 1
ATOM 1119 N N . ASP A 1 144 ? -2.923 -23.495 -5.058 1.00 80.94 144 ASP A N 1
ATOM 1120 C CA . ASP A 1 144 ? -4.222 -24.141 -4.837 1.00 80.94 144 ASP A CA 1
ATOM 1121 C C . ASP A 1 144 ? -4.447 -24.473 -3.346 1.00 80.94 144 ASP A C 1
ATOM 1123 O O . ASP A 1 144 ? -5.555 -24.320 -2.832 1.00 80.94 144 ASP A O 1
ATOM 1127 N N . ASP A 1 145 ? -3.374 -24.813 -2.623 1.00 80.56 145 ASP A N 1
ATOM 1128 C CA . ASP A 1 145 ? -3.342 -25.041 -1.170 1.00 80.56 145 ASP A CA 1
ATOM 1129 C C . ASP A 1 145 ? -3.351 -23.731 -0.341 1.00 80.56 145 ASP A C 1
ATOM 1131 O O . ASP A 1 145 ? -3.263 -23.747 0.892 1.00 80.56 145 ASP A O 1
ATOM 1135 N N . GLY A 1 146 ? -3.471 -22.570 -0.996 1.00 75.50 146 GLY A N 1
ATOM 1136 C CA . GLY A 1 146 ? -3.644 -21.259 -0.365 1.00 75.50 146 GLY A CA 1
ATOM 1137 C C . GLY A 1 146 ? -2.361 -20.445 -0.169 1.00 75.50 146 GLY A C 1
ATOM 1138 O O . GLY A 1 146 ? -2.378 -19.426 0.532 1.00 75.50 146 GLY A O 1
ATOM 1139 N N . ALA A 1 147 ? -1.236 -20.832 -0.776 1.00 84.06 147 ALA A N 1
ATOM 1140 C CA . ALA A 1 147 ? -0.048 -19.986 -0.775 1.00 84.06 147 ALA A CA 1
ATOM 1141 C C . ALA A 1 147 ? -0.308 -18.691 -1.561 1.00 84.06 147 ALA A C 1
ATOM 1143 O O . ALA A 1 147 ? -0.638 -18.705 -2.742 1.00 84.06 147 ALA A O 1
ATOM 1144 N N . ASN A 1 148 ? -0.131 -17.546 -0.902 1.00 84.50 148 ASN A N 1
ATOM 1145 C CA . ASN A 1 148 ? -0.481 -16.251 -1.481 1.00 84.50 148 ASN A CA 1
ATOM 1146 C C . ASN A 1 148 ? 0.673 -15.658 -2.329 1.00 84.50 148 ASN A C 1
ATOM 1148 O O . ASN A 1 148 ? 1.689 -15.253 -1.740 1.00 84.50 148 ASN A O 1
ATOM 1152 N N . PRO A 1 149 ? 0.515 -15.509 -3.666 1.00 88.31 149 PRO A N 1
ATOM 1153 C CA . PRO A 1 149 ? 1.544 -14.957 -4.559 1.00 88.31 149 PRO A CA 1
ATOM 1154 C C . PRO A 1 149 ? 1.757 -13.443 -4.391 1.00 88.31 149 PRO A C 1
ATOM 1156 O O . PRO A 1 149 ? 2.698 -12.883 -4.943 1.00 88.31 149 PRO A O 1
ATOM 1159 N N . ASN A 1 150 ? 0.908 -12.774 -3.608 1.00 88.25 150 ASN A N 1
ATOM 1160 C CA . ASN A 1 150 ? 0.937 -11.332 -3.348 1.00 88.25 150 ASN A CA 1
ATOM 1161 C C . ASN A 1 150 ? 1.620 -10.976 -2.021 1.00 88.25 150 ASN A C 1
ATOM 1163 O O . ASN A 1 150 ? 1.476 -9.865 -1.515 1.00 88.25 150 ASN A O 1
ATOM 1167 N N . THR A 1 151 ? 2.301 -11.932 -1.391 1.00 86.56 151 THR A N 1
ATOM 1168 C CA . THR A 1 151 ? 2.950 -11.678 -0.104 1.00 86.56 151 THR A CA 1
ATOM 1169 C C . THR A 1 151 ? 4.217 -10.853 -0.309 1.00 86.56 151 THR A C 1
ATOM 1171 O O . THR A 1 151 ? 5.052 -11.258 -1.105 1.00 86.56 151 THR A O 1
ATOM 1174 N N . HIS A 1 152 ? 4.379 -9.757 0.437 1.00 88.94 152 HIS A N 1
ATOM 1175 C CA . HIS A 1 152 ? 5.644 -9.023 0.527 1.00 88.94 152 HIS A CA 1
ATOM 1176 C C . HIS A 1 152 ? 6.590 -9.639 1.557 1.00 88.94 152 HIS A C 1
ATOM 1178 O O . HIS A 1 152 ? 6.158 -9.944 2.677 1.00 88.94 152 HIS A O 1
ATOM 1184 N N . ASP A 1 153 ? 7.867 -9.750 1.207 1.00 89.81 153 ASP A N 1
ATOM 1185 C CA . ASP A 1 153 ? 8.965 -9.929 2.153 1.00 89.81 153 ASP A CA 1
ATOM 1186 C C . ASP A 1 153 ? 9.270 -8.622 2.931 1.00 89.81 153 ASP A C 1
ATOM 1188 O O . ASP A 1 153 ? 8.483 -7.670 2.915 1.00 89.81 153 ASP A O 1
ATOM 1192 N N . ALA A 1 154 ? 10.388 -8.568 3.664 1.00 86.31 154 ALA A N 1
ATOM 1193 C CA . ALA A 1 154 ? 10.781 -7.374 4.416 1.00 86.31 154 ALA A CA 1
ATOM 1194 C C . ALA A 1 154 ? 11.180 -6.180 3.523 1.00 86.31 154 ALA A C 1
ATOM 1196 O O . ALA A 1 154 ? 11.101 -5.040 3.975 1.00 86.31 154 ALA A O 1
ATOM 1197 N N . GLY A 1 155 ? 11.582 -6.422 2.272 1.00 83.44 155 GLY A N 1
ATOM 1198 C CA . GLY A 1 155 ? 11.910 -5.405 1.269 1.00 83.44 155 GLY A CA 1
ATOM 1199 C C . GLY A 1 155 ? 10.736 -5.023 0.360 1.00 83.44 155 GLY A C 1
ATOM 1200 O O . GLY A 1 155 ? 10.923 -4.304 -0.622 1.00 83.44 155 GLY A O 1
ATOM 1201 N N . GLY A 1 156 ? 9.521 -5.508 0.638 1.00 87.06 156 GLY A N 1
ATOM 1202 C CA . GLY A 1 156 ? 8.372 -5.298 -0.246 1.00 87.06 156 GLY A CA 1
ATOM 1203 C C . GLY A 1 156 ? 8.412 -6.141 -1.524 1.00 87.06 156 GLY A C 1
ATOM 1204 O O . GLY A 1 156 ? 7.624 -5.914 -2.430 1.00 87.06 156 GLY A O 1
ATOM 1205 N N . VAL A 1 157 ? 9.326 -7.097 -1.642 1.00 91.56 157 VAL A N 1
ATOM 1206 C CA . VAL A 1 157 ? 9.453 -7.974 -2.808 1.00 91.56 157 VAL A CA 1
ATOM 1207 C C . VAL A 1 157 ? 8.352 -9.032 -2.739 1.00 91.56 157 VAL A C 1
ATOM 1209 O O . VAL A 1 157 ? 8.043 -9.536 -1.665 1.00 91.56 157 VAL A O 1
ATOM 1212 N N . THR A 1 158 ? 7.728 -9.347 -3.876 1.00 92.50 158 THR A N 1
ATOM 1213 C CA . THR A 1 158 ? 6.794 -10.484 -4.021 1.00 92.50 158 THR A CA 1
ATOM 1214 C C . THR A 1 158 ? 7.488 -11.640 -4.745 1.00 92.50 158 THR A C 1
ATOM 1216 O O . THR A 1 158 ? 8.446 -11.397 -5.481 1.00 92.50 158 THR A O 1
ATOM 1219 N N . PRO A 1 159 ? 6.972 -12.883 -4.679 1.00 93.62 159 PRO A N 1
ATOM 1220 C CA . PRO A 1 159 ? 7.498 -13.993 -5.477 1.00 93.62 159 PRO A CA 1
ATOM 1221 C C . PRO A 1 159 ? 7.578 -13.702 -6.988 1.00 93.62 159 PRO A C 1
ATOM 1223 O O . PRO A 1 159 ? 8.467 -14.209 -7.665 1.00 93.62 159 PRO A O 1
ATOM 1226 N N . MET A 1 160 ? 6.696 -12.849 -7.528 1.00 94.44 160 MET A N 1
ATOM 1227 C CA . MET A 1 160 ? 6.742 -12.448 -8.943 1.00 94.44 160 MET A CA 1
ATOM 1228 C C . MET A 1 160 ? 7.941 -11.551 -9.273 1.00 94.44 160 MET A C 1
ATOM 1230 O O . MET A 1 160 ? 8.446 -11.611 -10.390 1.00 94.44 160 MET A O 1
ATOM 1234 N N . HIS A 1 161 ? 8.414 -10.734 -8.325 1.00 94.25 161 HIS A N 1
ATOM 1235 C CA . HIS A 1 161 ? 9.633 -9.947 -8.522 1.00 94.25 161 HIS A CA 1
ATOM 1236 C C . HIS A 1 161 ? 10.857 -10.866 -8.654 1.00 94.25 161 HIS A C 1
ATOM 1238 O O . HIS A 1 161 ? 11.683 -10.640 -9.534 1.00 94.25 161 HIS A O 1
ATOM 1244 N N . GLU A 1 162 ? 10.937 -11.923 -7.837 1.00 92.31 162 GLU A N 1
ATOM 1245 C CA . GLU A 1 162 ? 11.993 -12.944 -7.935 1.00 92.31 162 GLU A CA 1
ATOM 1246 C C . GLU A 1 162 ? 11.952 -13.647 -9.298 1.00 92.31 162 GLU A C 1
ATOM 1248 O O . GLU A 1 162 ? 12.978 -13.778 -9.958 1.00 92.31 162 GLU A O 1
ATOM 1253 N N . ALA A 1 163 ? 10.759 -14.031 -9.768 1.00 93.12 163 ALA A N 1
ATOM 1254 C CA . ALA A 1 163 ? 10.605 -14.669 -11.076 1.00 93.12 163 ALA A CA 1
ATOM 1255 C C . ALA A 1 163 ? 11.131 -13.793 -12.230 1.00 93.12 163 ALA A C 1
ATOM 1257 O O . ALA A 1 163 ? 11.746 -14.311 -13.155 1.00 93.12 163 ALA A O 1
ATOM 1258 N N . ILE A 1 164 ? 10.941 -12.469 -12.170 1.00 94.62 164 ILE A N 1
ATOM 1259 C CA . ILE A 1 164 ? 11.505 -11.534 -13.162 1.00 94.62 164 ILE A CA 1
ATOM 1260 C C . ILE A 1 164 ? 13.021 -11.408 -13.007 1.00 94.62 164 ILE A C 1
ATOM 1262 O O . ILE A 1 164 ? 13.738 -11.392 -14.003 1.00 94.62 164 ILE A O 1
ATOM 1266 N N . LEU A 1 165 ? 13.525 -11.317 -11.773 1.00 91.06 165 LEU A N 1
ATOM 1267 C CA . LEU A 1 165 ? 14.957 -11.163 -11.514 1.00 91.06 165 LEU A CA 1
ATOM 1268 C C . LEU A 1 165 ? 15.775 -12.330 -12.093 1.00 91.06 165 LEU A C 1
ATOM 1270 O O . LEU A 1 165 ? 16.878 -12.102 -12.5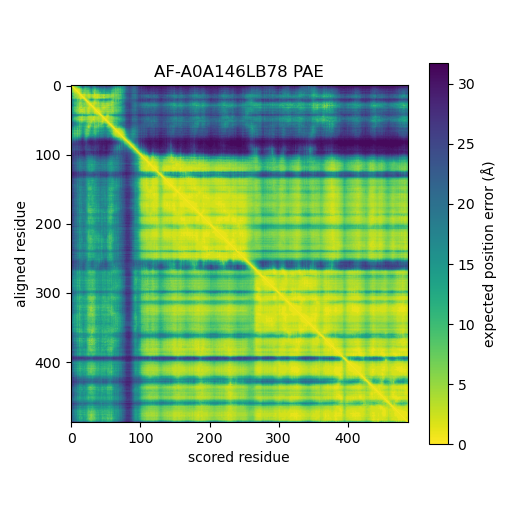89 1.00 91.06 165 LEU A O 1
ATOM 1274 N N . TYR A 1 166 ? 15.211 -13.541 -12.079 1.00 89.88 166 TYR A N 1
ATOM 1275 C CA . TYR A 1 166 ? 15.845 -14.765 -12.582 1.00 89.88 166 TYR A CA 1
ATOM 1276 C C . TYR A 1 166 ? 15.360 -15.227 -13.969 1.00 89.88 166 TYR A C 1
ATOM 1278 O O . TYR A 1 166 ? 15.696 -16.333 -14.376 1.00 89.88 166 TYR A O 1
ATOM 1286 N N . ASP A 1 167 ? 14.602 -14.407 -14.706 1.00 91.75 167 ASP A N 1
ATOM 1287 C CA . ASP A 1 167 ? 14.085 -14.717 -16.055 1.00 91.75 167 ASP A CA 1
ATOM 1288 C C . ASP A 1 167 ? 13.167 -15.954 -16.146 1.00 91.75 167 ASP A C 1
ATOM 1290 O O . ASP A 1 167 ? 13.052 -16.608 -17.184 1.00 91.75 167 ASP A O 1
ATOM 1294 N N . GLU A 1 168 ? 12.447 -16.259 -15.070 1.00 91.75 168 GLU A N 1
ATOM 1295 C CA . GLU A 1 168 ? 11.594 -17.441 -14.947 1.00 91.75 168 GLU A CA 1
ATOM 1296 C C . GLU A 1 168 ? 10.169 -17.166 -15.450 1.00 91.75 168 GLU A C 1
ATOM 1298 O O . GLU A 1 168 ? 9.205 -17.057 -14.683 1.00 91.75 168 GLU A O 1
ATOM 1303 N N . LEU A 1 169 ? 10.025 -17.055 -16.776 1.00 93.81 169 LEU A N 1
ATOM 1304 C CA . LEU A 1 169 ? 8.757 -16.738 -17.448 1.00 93.81 169 LEU A CA 1
ATOM 1305 C C . LEU A 1 169 ? 7.604 -17.678 -17.054 1.00 93.81 169 LEU A C 1
ATOM 1307 O O . LEU A 1 169 ? 6.478 -17.223 -16.847 1.00 93.81 169 LEU A O 1
ATOM 1311 N N . ASP A 1 170 ? 7.861 -18.982 -16.960 1.00 93.44 170 ASP A N 1
ATOM 1312 C CA . ASP A 1 170 ? 6.809 -19.959 -16.663 1.00 93.44 170 ASP A CA 1
ATOM 1313 C C . ASP A 1 170 ? 6.339 -19.871 -15.207 1.00 93.44 170 ASP A C 1
ATOM 1315 O O . ASP A 1 170 ? 5.142 -19.986 -14.936 1.00 93.44 170 ASP A O 1
ATOM 1319 N N . ILE A 1 171 ? 7.248 -19.579 -14.269 1.00 93.38 171 ILE A N 1
ATOM 1320 C CA . ILE A 1 171 ? 6.881 -19.273 -12.881 1.00 93.38 171 ILE A CA 1
ATOM 1321 C C . ILE A 1 171 ? 6.033 -18.010 -12.830 1.00 93.38 171 ILE A C 1
ATOM 1323 O O . ILE A 1 171 ? 4.991 -18.007 -12.173 1.00 93.38 171 ILE A O 1
ATOM 1327 N N . LEU A 1 172 ? 6.455 -16.951 -13.527 1.00 94.88 172 LEU A N 1
ATOM 1328 C CA . LEU A 1 172 ? 5.721 -15.690 -13.570 1.00 94.88 172 LEU A CA 1
ATOM 1329 C C . LEU A 1 172 ? 4.279 -15.909 -14.048 1.00 94.88 172 LEU A C 1
ATOM 1331 O O . LEU A 1 172 ? 3.350 -15.436 -13.396 1.00 94.88 172 LEU A O 1
ATOM 1335 N N . LYS A 1 173 ? 4.079 -16.679 -15.127 1.00 92.50 173 LYS A N 1
ATOM 1336 C CA . LYS A 1 173 ? 2.741 -17.030 -15.631 1.00 92.50 173 LYS A CA 1
ATOM 1337 C C . LYS A 1 173 ? 1.914 -17.788 -14.597 1.00 92.50 173 LYS A C 1
ATOM 1339 O O . LYS A 1 173 ? 0.781 -17.399 -14.342 1.00 92.50 173 LYS A O 1
ATOM 1344 N N . VAL A 1 174 ? 2.482 -18.808 -13.949 1.00 91.44 174 VAL A N 1
ATOM 1345 C CA . VAL A 1 174 ? 1.771 -19.577 -12.912 1.00 91.44 174 VAL A CA 1
ATOM 1346 C C . VAL A 1 174 ? 1.368 -18.698 -11.725 1.00 91.44 174 VAL A C 1
ATOM 1348 O O . VAL A 1 174 ? 0.249 -18.818 -11.233 1.00 91.44 174 VAL A O 1
ATOM 1351 N N . LEU A 1 175 ? 2.244 -17.798 -11.270 1.00 91.19 175 LEU A N 1
ATOM 1352 C CA . LEU A 1 175 ? 1.928 -16.871 -10.180 1.00 91.19 175 LEU A CA 1
ATOM 1353 C C . LEU A 1 175 ? 0.821 -15.887 -10.570 1.00 91.19 175 LEU A C 1
ATOM 1355 O O . LEU A 1 175 ? -0.071 -15.623 -9.765 1.00 91.19 175 LEU A O 1
ATOM 1359 N N . LEU A 1 176 ? 0.869 -15.354 -11.793 1.00 87.88 176 LEU A N 1
ATOM 1360 C CA . LEU A 1 176 ? -0.144 -14.442 -12.314 1.00 87.88 176 LEU A CA 1
ATOM 1361 C C . LEU A 1 176 ? -1.504 -15.137 -12.490 1.00 87.88 176 LEU A C 1
ATOM 1363 O O . LEU A 1 176 ? -2.524 -14.600 -12.059 1.00 87.88 176 LEU A O 1
ATOM 1367 N N . ASP A 1 177 ? -1.520 -16.347 -13.052 1.00 85.38 177 ASP A N 1
ATOM 1368 C CA . ASP A 1 177 ? -2.721 -17.185 -13.160 1.00 85.38 177 ASP A CA 1
ATOM 1369 C C . ASP A 1 177 ? -3.278 -17.556 -11.780 1.00 85.38 177 ASP A C 1
ATOM 1371 O O . ASP A 1 177 ? -4.490 -17.622 -11.589 1.00 85.38 177 ASP A O 1
ATOM 1375 N N . GLY A 1 178 ? -2.396 -17.706 -10.790 1.00 79.62 178 GLY A N 1
ATOM 1376 C CA . GLY A 1 178 ? -2.712 -17.923 -9.380 1.00 79.62 178 GLY A CA 1
ATOM 1377 C C . GLY A 1 178 ? -3.241 -16.700 -8.619 1.00 79.62 178 GLY A C 1
ATOM 1378 O O . GLY A 1 178 ? -3.300 -16.729 -7.390 1.00 79.62 178 GLY A O 1
ATOM 1379 N N . GLY A 1 179 ? -3.596 -15.607 -9.303 1.00 79.88 179 GLY A N 1
ATOM 1380 C CA . GLY A 1 179 ? -4.093 -14.376 -8.676 1.00 79.88 179 GLY A CA 1
ATOM 1381 C C . GLY A 1 179 ? -2.996 -13.390 -8.258 1.00 79.88 179 GLY A C 1
ATOM 1382 O O . GLY A 1 179 ? -3.228 -12.515 -7.418 1.00 79.88 179 GLY A O 1
ATOM 1383 N N . GLY A 1 180 ? -1.792 -13.523 -8.816 1.00 85.56 180 GLY A N 1
ATOM 1384 C CA . GLY A 1 180 ? -0.709 -12.558 -8.669 1.00 85.56 180 GLY A CA 1
ATOM 1385 C C . GLY A 1 180 ? -1.071 -11.192 -9.260 1.00 85.56 180 GLY A C 1
ATOM 1386 O O . GLY A 1 180 ? -1.557 -11.076 -10.384 1.00 85.56 180 GLY A O 1
ATOM 1387 N N . ARG A 1 181 ? -0.833 -10.125 -8.498 1.00 84.75 181 ARG A N 1
ATOM 1388 C CA . ARG A 1 181 ? -1.100 -8.746 -8.912 1.00 84.75 181 ARG A CA 1
ATOM 1389 C C . ARG A 1 181 ? 0.030 -8.170 -9.740 1.00 84.75 181 ARG A C 1
ATOM 1391 O O . ARG A 1 181 ? 1.081 -7.822 -9.215 1.00 84.75 181 ARG A O 1
ATOM 1398 N N . VAL A 1 182 ? -0.245 -7.955 -11.019 1.00 88.44 182 VAL A N 1
ATOM 1399 C CA . VAL A 1 182 ? 0.742 -7.432 -11.969 1.00 88.44 182 VAL A CA 1
ATOM 1400 C C . VAL A 1 182 ? 1.219 -6.000 -11.653 1.00 88.44 182 VAL A C 1
ATOM 1402 O O . VAL A 1 182 ? 2.355 -5.641 -11.949 1.00 88.44 182 VAL A O 1
ATOM 1405 N N . ASN A 1 183 ? 0.364 -5.187 -11.022 1.00 88.44 183 ASN A N 1
ATOM 1406 C CA . ASN A 1 183 ? 0.642 -3.786 -10.680 1.00 88.44 183 ASN A CA 1
ATOM 1407 C C . ASN A 1 183 ? 1.143 -3.598 -9.238 1.00 88.44 183 ASN A C 1
ATOM 1409 O O . ASN A 1 183 ? 1.105 -2.486 -8.722 1.00 88.44 183 ASN A O 1
ATOM 1413 N N . CYS A 1 184 ? 1.593 -4.668 -8.574 1.00 88.19 184 CYS A N 1
ATOM 1414 C CA . CYS A 1 184 ? 2.152 -4.557 -7.231 1.00 88.19 184 CYS A CA 1
ATOM 1415 C C . CYS A 1 184 ? 3.460 -3.757 -7.218 1.00 88.19 184 CYS A C 1
ATOM 1417 O O . CYS A 1 184 ? 4.255 -3.852 -8.157 1.00 88.19 184 CYS A O 1
ATOM 1419 N N . TYR A 1 185 ? 3.701 -3.039 -6.122 1.00 90.81 185 TYR A N 1
ATOM 1420 C CA . TYR A 1 185 ? 4.924 -2.276 -5.890 1.00 90.81 185 TYR A CA 1
ATOM 1421 C C . TYR A 1 185 ? 5.837 -2.949 -4.861 1.00 90.81 185 TYR A C 1
ATOM 1423 O O . TYR A 1 185 ? 5.357 -3.376 -3.813 1.00 90.81 185 TYR A O 1
ATOM 1431 N N . ARG A 1 186 ? 7.155 -2.954 -5.111 1.00 89.19 186 ARG A N 1
ATOM 1432 C CA . ARG A 1 186 ? 8.172 -3.225 -4.073 1.00 89.19 186 ARG A CA 1
ATOM 1433 C C . ARG A 1 186 ? 8.619 -1.965 -3.331 1.00 89.19 186 ARG A C 1
ATOM 1435 O O . ARG A 1 186 ? 8.135 -0.878 -3.629 1.00 89.19 186 ARG A O 1
ATOM 1442 N N . VAL A 1 187 ? 9.555 -2.095 -2.383 1.00 84.19 187 VAL A N 1
ATOM 1443 C CA . VAL A 1 187 ? 10.223 -0.957 -1.725 1.00 84.19 187 VAL A CA 1
ATOM 1444 C C . VAL A 1 187 ? 11.672 -0.816 -2.246 1.00 84.19 187 VAL A C 1
ATOM 1446 O O . VAL A 1 187 ? 12.395 -1.814 -2.301 1.00 84.19 187 VAL A O 1
ATOM 1449 N N . PRO A 1 188 ? 12.129 0.391 -2.651 1.00 84.00 188 PRO A N 1
ATOM 1450 C CA . PRO A 1 188 ? 11.311 1.576 -2.939 1.00 84.00 188 PRO A CA 1
ATOM 1451 C C . PRO A 1 188 ? 10.266 1.303 -4.046 1.00 84.00 188 PRO A C 1
ATOM 1453 O O . PRO A 1 188 ? 10.454 0.343 -4.797 1.00 84.00 188 PRO A O 1
ATOM 1456 N N . PRO A 1 189 ? 9.187 2.113 -4.146 1.00 87.44 189 PRO A N 1
ATOM 1457 C CA . PRO A 1 189 ? 8.092 1.927 -5.104 1.00 87.44 189 PRO A CA 1
ATOM 1458 C C . PRO A 1 189 ? 8.539 1.731 -6.560 1.00 87.44 189 PRO A C 1
ATOM 1460 O O . PRO A 1 189 ? 8.781 2.691 -7.283 1.00 87.44 189 PRO A O 1
ATOM 1463 N N . TYR A 1 190 ? 8.584 0.471 -6.996 1.00 90.12 190 TYR A N 1
ATOM 1464 C CA . TYR A 1 190 ? 8.751 0.036 -8.387 1.00 90.12 190 TYR A CA 1
ATOM 1465 C C . TYR A 1 190 ? 7.709 -1.039 -8.684 1.00 90.12 190 TYR A C 1
ATOM 1467 O O . TYR A 1 190 ? 7.577 -1.979 -7.901 1.00 90.12 190 TYR A O 1
ATOM 1475 N N . THR A 1 191 ? 7.008 -0.935 -9.816 1.00 93.62 191 THR A N 1
ATOM 1476 C CA . THR A 1 191 ? 6.156 -2.041 -10.290 1.00 93.62 191 THR A CA 1
ATOM 1477 C C . THR A 1 191 ? 6.994 -3.151 -10.924 1.00 93.62 191 THR A C 1
ATOM 1479 O O . THR A 1 191 ? 8.148 -2.926 -11.304 1.00 93.62 191 THR A O 1
ATOM 1482 N N . LEU A 1 192 ? 6.393 -4.327 -11.127 1.00 95.44 192 LEU A N 1
ATOM 1483 C CA . LEU A 1 192 ? 7.006 -5.418 -11.896 1.00 95.44 192 LEU A CA 1
ATOM 1484 C C . LEU A 1 192 ? 7.494 -4.952 -13.278 1.00 95.44 192 LEU A C 1
ATOM 1486 O O . LEU A 1 192 ? 8.583 -5.328 -13.705 1.00 95.44 192 LEU A O 1
ATOM 1490 N N . LEU A 1 193 ? 6.725 -4.087 -13.953 1.00 96.75 193 LEU A N 1
ATOM 1491 C CA . LEU A 1 193 ? 7.099 -3.559 -15.265 1.00 96.75 193 LEU A CA 1
ATOM 1492 C C . LEU A 1 193 ? 8.298 -2.604 -15.188 1.00 96.75 193 LEU A C 1
ATOM 1494 O O . LEU A 1 193 ? 9.175 -2.682 -16.041 1.00 96.75 193 LEU A O 1
ATOM 1498 N N . HIS A 1 194 ? 8.393 -1.756 -14.156 1.00 96.88 194 HIS A N 1
ATOM 1499 C CA . HIS A 1 194 ? 9.599 -0.945 -13.954 1.00 96.88 194 HIS A CA 1
ATOM 1500 C C . HIS A 1 194 ? 10.827 -1.827 -13.704 1.00 96.88 194 HIS A C 1
ATOM 1502 O O . HIS A 1 194 ? 11.880 -1.579 -14.287 1.00 96.88 194 HIS A O 1
ATOM 1508 N N . LEU A 1 195 ? 10.694 -2.855 -12.855 1.00 95.62 195 LEU A N 1
ATOM 1509 C CA . LEU A 1 195 ? 11.783 -3.789 -12.565 1.00 95.62 195 LEU A CA 1
ATOM 1510 C C . LEU A 1 195 ? 12.265 -4.480 -13.845 1.00 95.62 195 LEU A C 1
ATOM 1512 O O . LEU A 1 195 ? 13.461 -4.460 -14.115 1.00 95.62 195 LEU A O 1
ATOM 1516 N N . ALA A 1 196 ? 11.345 -5.034 -14.639 1.00 96.81 196 ALA A N 1
ATOM 1517 C CA . ALA A 1 196 ? 11.674 -5.689 -15.901 1.00 96.81 196 ALA A CA 1
ATOM 1518 C C . ALA A 1 196 ? 12.393 -4.731 -16.862 1.00 96.81 196 ALA A C 1
ATOM 1520 O O . ALA A 1 196 ? 13.442 -5.076 -17.396 1.00 96.81 196 ALA A O 1
ATOM 1521 N N . VAL A 1 197 ? 11.892 -3.502 -17.036 1.00 97.25 197 VAL A N 1
ATOM 1522 C CA . VAL A 1 197 ? 12.543 -2.522 -17.918 1.00 97.25 197 VAL A CA 1
ATOM 1523 C C . VAL A 1 197 ? 13.957 -2.192 -17.446 1.00 97.25 197 VAL A C 1
ATOM 1525 O O . VAL A 1 197 ? 14.874 -2.245 -18.252 1.00 97.25 197 VAL A O 1
ATOM 1528 N N . VAL A 1 198 ? 14.162 -1.899 -16.158 1.00 95.00 198 VAL A N 1
ATOM 1529 C CA . VAL A 1 198 ? 15.503 -1.595 -15.621 1.00 95.00 198 VAL A CA 1
ATOM 1530 C C . VAL A 1 198 ? 16.453 -2.774 -15.798 1.00 95.00 198 VAL A C 1
ATOM 1532 O O . VAL A 1 198 ? 17.619 -2.579 -16.131 1.00 95.00 198 VAL A O 1
ATOM 1535 N N . ARG A 1 199 ? 15.957 -3.993 -15.570 1.00 94.12 199 ARG A N 1
ATOM 1536 C CA . ARG A 1 199 ? 16.750 -5.218 -15.655 1.00 94.12 199 ARG A CA 1
ATOM 1537 C C . ARG A 1 199 ? 17.198 -5.510 -17.090 1.00 94.12 199 ARG A C 1
ATOM 1539 O O . ARG A 1 199 ? 18.319 -5.964 -17.276 1.00 94.12 199 ARG A O 1
ATOM 1546 N N . TYR A 1 200 ? 16.337 -5.262 -18.077 1.00 95.62 200 TYR A N 1
ATOM 1547 C CA . TYR A 1 200 ? 16.592 -5.593 -19.485 1.00 95.62 200 TYR A CA 1
ATOM 1548 C C . TYR A 1 200 ? 17.037 -4.405 -20.345 1.00 95.62 200 TYR A C 1
ATOM 1550 O O . TYR A 1 200 ? 17.379 -4.601 -21.506 1.00 95.62 200 TYR A O 1
ATOM 1558 N N . GLU A 1 201 ? 17.067 -3.179 -19.810 1.00 93.69 201 GLU A N 1
ATOM 1559 C CA . GLU A 1 201 ? 17.543 -1.991 -20.535 1.00 93.69 201 GLU A CA 1
ATOM 1560 C C . GLU A 1 201 ? 18.904 -2.184 -21.225 1.00 93.69 201 GLU A C 1
ATOM 1562 O O . GLU A 1 201 ? 18.992 -1.816 -22.399 1.00 93.69 201 GLU A O 1
ATOM 1567 N N . PRO A 1 202 ? 19.932 -2.793 -20.594 1.00 92.25 202 PRO A N 1
ATOM 1568 C CA . PRO A 1 202 ? 21.226 -2.988 -21.245 1.00 92.25 202 PRO A CA 1
ATOM 1569 C C . PRO A 1 202 ? 21.273 -4.169 -22.232 1.00 92.25 202 PRO A C 1
ATOM 1571 O O . PRO A 1 202 ? 22.296 -4.348 -22.892 1.00 92.25 202 PRO A O 1
ATOM 1574 N N . GLU A 1 203 ? 20.224 -4.992 -22.329 1.00 89.94 203 GLU A N 1
ATOM 1575 C CA . GLU A 1 203 ? 20.208 -6.208 -23.152 1.00 89.94 203 GLU A CA 1
ATOM 1576 C C . GLU A 1 203 ? 19.638 -5.960 -24.559 1.00 89.94 203 GLU A C 1
ATOM 1578 O O . GLU A 1 203 ? 18.739 -5.139 -24.764 1.00 89.94 203 GLU A O 1
ATOM 1583 N N . GLU A 1 204 ? 20.126 -6.712 -25.547 1.00 89.62 204 GLU A N 1
ATOM 1584 C CA . GLU A 1 204 ? 19.498 -6.769 -26.867 1.00 89.62 204 GLU A CA 1
ATOM 1585 C C . GLU A 1 204 ? 18.244 -7.650 -26.803 1.00 89.62 204 GLU A C 1
ATOM 1587 O O . GLU A 1 204 ? 18.300 -8.825 -26.438 1.00 89.62 204 GLU A O 1
ATOM 1592 N N . ILE A 1 205 ? 17.091 -7.078 -27.153 1.00 92.25 205 ILE A N 1
ATOM 1593 C CA . ILE A 1 205 ? 15.794 -7.743 -27.024 1.00 92.25 205 ILE A CA 1
ATOM 1594 C C . ILE A 1 205 ? 15.211 -7.990 -28.412 1.00 92.25 205 ILE A C 1
ATOM 1596 O O . ILE A 1 205 ? 14.819 -7.049 -29.107 1.00 92.25 205 ILE A O 1
ATOM 1600 N N . THR A 1 206 ? 15.119 -9.269 -28.773 1.00 92.31 206 THR A N 1
ATOM 1601 C CA . THR A 1 206 ? 14.388 -9.781 -29.940 1.00 92.31 206 THR A CA 1
ATOM 1602 C C . THR A 1 206 ? 13.011 -10.301 -29.523 1.00 92.31 206 THR A C 1
ATOM 1604 O O . THR A 1 206 ? 12.793 -10.594 -28.351 1.00 92.31 206 THR A O 1
ATOM 1607 N N . GLU A 1 207 ? 12.071 -10.444 -30.460 1.00 88.75 207 GLU A N 1
ATOM 1608 C CA . GLU A 1 207 ? 10.693 -10.889 -30.164 1.00 88.75 207 GLU A CA 1
ATOM 1609 C C . GLU A 1 207 ? 10.621 -12.270 -29.482 1.00 88.75 207 GLU A C 1
ATOM 1611 O O . GLU A 1 207 ? 9.755 -12.520 -28.641 1.00 88.75 207 GLU A O 1
ATOM 1616 N N . ASP A 1 208 ? 11.572 -13.157 -29.781 1.00 90.69 208 ASP A N 1
ATOM 1617 C CA . ASP A 1 208 ? 11.624 -14.505 -29.213 1.00 90.69 208 ASP A CA 1
ATOM 1618 C C . ASP A 1 208 ? 12.370 -14.601 -27.877 1.00 90.69 208 ASP A C 1
ATOM 1620 O O . ASP A 1 208 ? 12.327 -15.656 -27.227 1.00 90.69 208 ASP A O 1
ATOM 1624 N N . SER A 1 209 ? 13.035 -13.529 -27.440 1.00 94.50 209 SER A N 1
ATOM 1625 C CA . SER A 1 209 ? 13.838 -13.543 -26.221 1.00 94.50 209 SER A CA 1
ATOM 1626 C C . SER A 1 209 ? 12.967 -13.633 -24.963 1.00 94.50 209 SER A C 1
ATOM 1628 O O . SER A 1 209 ? 11.832 -13.145 -24.907 1.00 94.50 209 SER A O 1
ATOM 1630 N N . THR A 1 210 ? 13.502 -14.258 -23.913 1.00 94.19 210 THR A N 1
ATOM 1631 C CA . THR A 1 210 ? 12.835 -14.314 -22.604 1.00 94.19 210 THR A CA 1
ATOM 1632 C C . THR A 1 210 ? 12.502 -12.916 -22.054 1.00 94.19 210 THR A C 1
ATOM 1634 O O . THR A 1 210 ? 11.353 -12.730 -21.645 1.00 94.19 210 THR A O 1
ATOM 1637 N N . PRO A 1 211 ? 13.399 -11.905 -22.126 1.00 95.19 211 PRO A N 1
ATOM 1638 C CA . PRO A 1 211 ? 13.071 -10.519 -21.779 1.00 95.19 211 PRO A CA 1
ATOM 1639 C C . PRO A 1 211 ? 11.832 -9.964 -22.492 1.00 95.19 211 PRO A C 1
ATOM 1641 O O . PRO A 1 211 ? 10.939 -9.412 -21.841 1.00 95.19 211 PRO A O 1
ATOM 1644 N N . HIS A 1 212 ? 11.729 -10.148 -23.817 1.00 95.38 212 HIS A N 1
ATOM 1645 C CA . HIS A 1 212 ? 10.566 -9.696 -24.587 1.00 95.38 212 HIS A CA 1
ATOM 1646 C C . HIS A 1 212 ? 9.291 -10.375 -24.095 1.00 95.38 212 HIS A C 1
ATOM 1648 O O . HIS A 1 212 ? 8.288 -9.713 -23.825 1.00 95.38 212 HIS A O 1
ATOM 1654 N N . LYS A 1 213 ? 9.339 -11.700 -23.919 1.00 96.44 213 LYS A N 1
ATOM 1655 C CA . LYS A 1 213 ? 8.198 -12.496 -23.456 1.00 96.44 213 LYS A CA 1
ATOM 1656 C C . LYS A 1 213 ? 7.760 -12.118 -22.042 1.00 96.44 213 LYS A C 1
ATOM 1658 O O . LYS A 1 213 ? 6.557 -12.102 -21.789 1.00 96.44 213 LYS A O 1
ATOM 1663 N N . ILE A 1 214 ? 8.681 -11.777 -21.139 1.00 97.12 214 ILE A N 1
ATOM 1664 C CA . ILE A 1 214 ? 8.356 -11.294 -19.787 1.00 97.12 214 ILE A CA 1
ATOM 1665 C C . ILE A 1 214 ? 7.666 -9.930 -19.855 1.00 97.12 214 ILE A C 1
ATOM 1667 O O . ILE A 1 214 ? 6.568 -9.785 -19.318 1.00 97.12 214 ILE A O 1
ATOM 1671 N N . LEU A 1 215 ? 8.248 -8.951 -20.560 1.00 96.94 215 LEU A N 1
ATOM 1672 C CA . LEU A 1 215 ? 7.643 -7.623 -20.734 1.00 96.94 215 LEU A CA 1
ATOM 1673 C C . LEU A 1 215 ? 6.251 -7.724 -21.366 1.00 96.94 215 LEU A C 1
ATOM 1675 O O . LEU A 1 215 ? 5.293 -7.125 -20.873 1.00 96.94 215 LEU A O 1
ATOM 1679 N N . ARG A 1 216 ? 6.125 -8.533 -22.423 1.00 94.75 216 ARG A N 1
ATOM 1680 C CA . ARG A 1 216 ? 4.859 -8.786 -23.106 1.00 94.75 216 ARG A CA 1
ATOM 1681 C C . ARG A 1 216 ? 3.843 -9.448 -22.184 1.00 94.75 216 ARG A C 1
ATOM 1683 O O . ARG A 1 216 ? 2.718 -8.974 -22.112 1.00 94.75 216 ARG A O 1
ATOM 1690 N N . THR A 1 217 ? 4.251 -10.463 -21.423 1.00 94.44 217 THR A N 1
ATOM 1691 C CA . THR A 1 217 ? 3.377 -11.139 -20.453 1.00 94.44 217 THR A CA 1
ATOM 1692 C C . THR A 1 217 ? 2.874 -10.158 -19.400 1.00 94.44 217 THR A C 1
ATOM 1694 O O . THR A 1 217 ? 1.682 -10.127 -19.135 1.00 94.44 217 THR A O 1
ATOM 1697 N N . LEU A 1 218 ? 3.717 -9.293 -18.830 1.00 94.44 218 LEU A N 1
ATOM 1698 C CA . LEU A 1 218 ? 3.248 -8.286 -17.868 1.00 94.44 218 LEU A CA 1
ATOM 1699 C C . LEU A 1 218 ? 2.184 -7.363 -18.487 1.00 94.44 218 LEU A C 1
ATOM 1701 O O . LEU A 1 218 ? 1.135 -7.132 -17.885 1.00 94.44 218 LEU A O 1
ATOM 1705 N N . LEU A 1 219 ? 2.411 -6.879 -19.709 1.00 92.00 219 LEU A N 1
ATOM 1706 C CA . LEU A 1 219 ? 1.465 -6.027 -20.435 1.00 92.00 219 LEU A CA 1
ATOM 1707 C C . LEU A 1 219 ? 0.158 -6.759 -20.783 1.00 92.00 219 LEU A C 1
ATOM 1709 O O . LEU A 1 219 ? -0.930 -6.213 -20.575 1.00 92.00 219 LEU A O 1
ATOM 1713 N N . ASP A 1 220 ? 0.244 -8.006 -21.253 1.00 87.50 220 ASP A N 1
ATOM 1714 C CA . ASP A 1 220 ? -0.896 -8.902 -21.491 1.00 87.50 220 ASP A CA 1
ATOM 1715 C C . ASP A 1 220 ? -1.648 -9.176 -20.182 1.00 87.50 220 ASP A C 1
ATOM 1717 O O . ASP A 1 220 ? -2.864 -9.389 -20.175 1.00 87.50 220 ASP A O 1
ATOM 1721 N N . TYR A 1 221 ? -0.947 -9.119 -19.043 1.00 84.25 221 TYR A N 1
ATOM 1722 C CA . TYR A 1 221 ? -1.541 -9.232 -17.721 1.00 84.25 221 TYR A CA 1
ATOM 1723 C C . TYR A 1 221 ? -2.143 -7.950 -17.152 1.00 84.25 221 TYR A C 1
ATOM 1725 O O . TYR A 1 221 ? -2.794 -8.020 -16.110 1.00 84.25 221 TYR A O 1
ATOM 1733 N N . GLY A 1 222 ? -2.079 -6.840 -17.887 1.00 84.00 222 GLY A N 1
ATOM 1734 C CA . GLY A 1 222 ? -2.666 -5.564 -17.487 1.00 84.00 222 GLY A CA 1
ATOM 1735 C C . GLY A 1 222 ? -1.715 -4.696 -16.666 1.00 84.00 222 GLY A C 1
ATOM 1736 O O . GLY A 1 222 ? -2.176 -3.846 -15.900 1.00 84.00 222 GLY A O 1
ATOM 1737 N N . ALA A 1 223 ? -0.400 -4.910 -16.798 1.00 90.06 223 ALA A N 1
ATOM 1738 C CA . ALA A 1 223 ? 0.589 -3.997 -16.246 1.00 90.06 223 ALA A CA 1
ATOM 1739 C C . ALA A 1 223 ? 0.345 -2.582 -16.775 1.00 90.06 223 ALA A C 1
ATOM 1741 O O . ALA A 1 223 ? 0.252 -2.351 -17.984 1.00 90.06 223 ALA A O 1
ATOM 1742 N N . ASP A 1 224 ? 0.257 -1.624 -15.862 1.00 86.69 224 ASP A N 1
ATOM 1743 C CA . ASP A 1 224 ? 0.091 -0.231 -16.218 1.00 86.69 224 ASP A CA 1
ATOM 1744 C C . ASP A 1 224 ? 1.420 0.345 -16.710 1.00 86.69 224 ASP A C 1
ATOM 1746 O O . ASP A 1 224 ? 2.331 0.651 -15.936 1.00 86.69 224 ASP A O 1
ATOM 1750 N N . LYS A 1 225 ? 1.507 0.538 -18.027 1.00 90.31 225 LYS A N 1
ATOM 1751 C CA . LYS A 1 225 ? 2.656 1.166 -18.688 1.00 90.31 225 LYS A CA 1
ATOM 1752 C C . LYS A 1 225 ? 2.856 2.643 -18.335 1.00 90.31 225 LYS A C 1
ATOM 1754 O O . LYS A 1 225 ? 3.885 3.204 -18.696 1.00 90.31 225 LYS A O 1
ATOM 1759 N N . ASN A 1 226 ? 1.895 3.262 -17.646 1.00 90.69 226 ASN A N 1
ATOM 1760 C CA . ASN A 1 226 ? 1.960 4.638 -17.157 1.00 90.69 226 ASN A CA 1
ATOM 1761 C C . ASN A 1 226 ? 2.068 4.728 -15.628 1.00 90.69 226 ASN A C 1
ATOM 1763 O O . ASN A 1 226 ? 2.004 5.836 -15.092 1.00 90.69 226 ASN A O 1
ATOM 1767 N N . ALA A 1 227 ? 2.215 3.601 -14.922 1.00 90.12 227 ALA A N 1
ATOM 1768 C CA . ALA A 1 227 ? 2.450 3.617 -13.484 1.00 90.12 227 ALA A CA 1
ATOM 1769 C C . ALA A 1 227 ? 3.686 4.470 -13.185 1.00 90.12 227 ALA A C 1
ATOM 1771 O O . ALA A 1 227 ? 4.665 4.385 -13.914 1.00 90.12 227 ALA A O 1
ATOM 1772 N N . LYS A 1 228 ? 3.652 5.280 -12.130 1.00 89.94 228 LYS A N 1
ATOM 1773 C CA . LYS A 1 228 ? 4.815 6.061 -11.697 1.00 89.94 228 LYS A CA 1
ATOM 1774 C C . LYS A 1 228 ? 5.593 5.280 -10.635 1.00 89.94 228 LYS A C 1
ATOM 1776 O O . LYS A 1 228 ? 4.970 4.582 -9.832 1.00 89.94 228 LYS A O 1
ATOM 1781 N N . ASP A 1 229 ? 6.919 5.362 -10.648 1.00 91.44 229 ASP A N 1
ATOM 1782 C CA . ASP A 1 229 ? 7.796 4.921 -9.558 1.00 91.44 229 ASP A CA 1
ATOM 1783 C C . ASP A 1 229 ? 7.908 6.002 -8.460 1.00 91.44 229 ASP A C 1
ATOM 1785 O O . ASP A 1 229 ? 7.274 7.057 -8.530 1.00 91.44 229 ASP A O 1
ATOM 1789 N N . CYS A 1 230 ? 8.726 5.762 -7.433 1.00 87.50 230 CYS A N 1
ATOM 1790 C CA . CYS A 1 230 ? 9.000 6.741 -6.369 1.00 87.50 230 CYS A CA 1
ATOM 1791 C C . CYS A 1 230 ? 9.737 8.011 -6.822 1.00 87.50 230 CYS A C 1
ATOM 1793 O O . CYS A 1 230 ? 9.961 8.901 -6.008 1.00 87.50 230 CYS A O 1
ATOM 1795 N N . TYR A 1 231 ? 10.138 8.090 -8.089 1.00 89.62 231 TYR A N 1
ATOM 1796 C CA . TYR A 1 231 ? 10.739 9.268 -8.703 1.00 89.62 231 TYR A CA 1
ATOM 1797 C C . TYR A 1 231 ? 9.804 9.910 -9.741 1.00 89.62 231 TYR A C 1
ATOM 1799 O O . TYR A 1 231 ? 10.247 10.715 -10.558 1.00 89.62 231 TYR A O 1
ATOM 1807 N N . HIS A 1 232 ? 8.519 9.541 -9.729 1.00 88.69 232 HIS A N 1
ATOM 1808 C CA . HIS A 1 232 ? 7.507 9.961 -10.697 1.00 88.69 232 HIS A CA 1
ATOM 1809 C C . HIS A 1 232 ? 7.819 9.602 -12.162 1.00 88.69 232 HIS A C 1
ATOM 1811 O O . HIS A 1 232 ? 7.230 10.172 -13.081 1.00 88.69 232 HIS A O 1
ATOM 1817 N N . ARG A 1 233 ? 8.696 8.620 -12.400 1.00 92.69 233 ARG A N 1
ATOM 1818 C CA . ARG A 1 233 ? 9.039 8.118 -13.738 1.00 92.69 233 ARG A CA 1
ATOM 1819 C C . ARG A 1 233 ? 8.143 6.945 -14.095 1.00 92.69 233 ARG A C 1
ATOM 1821 O O . ARG A 1 233 ? 7.813 6.139 -13.232 1.00 92.69 233 ARG A O 1
ATOM 1828 N N . ARG A 1 234 ? 7.775 6.827 -15.366 1.00 94.56 234 ARG A N 1
ATOM 1829 C CA . ARG A 1 234 ? 7.058 5.669 -15.914 1.00 94.56 234 ARG A CA 1
ATOM 1830 C C . ARG A 1 234 ? 8.049 4.595 -16.364 1.00 94.56 234 ARG A C 1
ATOM 1832 O O . ARG A 1 234 ? 9.208 4.921 -16.630 1.00 94.56 234 ARG A O 1
ATOM 1839 N N . PRO A 1 235 ? 7.612 3.341 -16.591 1.00 95.81 235 PRO A N 1
ATOM 1840 C CA . PRO A 1 235 ? 8.486 2.296 -17.113 1.00 95.81 235 PRO A CA 1
ATOM 1841 C C . PRO A 1 235 ? 9.201 2.705 -18.403 1.00 95.81 235 PRO A C 1
ATOM 1843 O O . PRO A 1 235 ? 10.392 2.456 -18.541 1.00 95.81 235 PRO A O 1
ATOM 1846 N N . ILE A 1 236 ? 8.514 3.399 -19.319 1.00 95.81 236 ILE A N 1
ATOM 1847 C CA . ILE A 1 236 ? 9.122 3.865 -20.576 1.00 95.81 236 ILE A CA 1
ATOM 1848 C C . ILE A 1 236 ? 10.259 4.870 -20.352 1.00 95.81 236 ILE A C 1
ATOM 1850 O O . ILE A 1 236 ? 11.243 4.848 -21.085 1.00 95.81 236 ILE A O 1
ATOM 1854 N N . ASP A 1 237 ? 10.171 5.695 -19.307 1.00 95.00 237 ASP A N 1
ATOM 1855 C CA . ASP A 1 237 ? 11.192 6.693 -18.985 1.00 95.00 237 ASP A CA 1
ATOM 1856 C C . ASP A 1 237 ? 12.481 6.012 -18.459 1.00 95.00 237 ASP A C 1
ATOM 1858 O O . ASP A 1 237 ? 13.573 6.573 -18.548 1.00 95.00 237 ASP A O 1
ATOM 1862 N N . LEU A 1 238 ? 12.378 4.767 -17.965 1.00 95.06 238 LEU A N 1
ATOM 1863 C CA . LEU A 1 238 ? 13.513 3.940 -17.533 1.00 95.06 238 LEU A CA 1
ATOM 1864 C C . LEU A 1 238 ? 14.175 3.160 -18.674 1.00 95.06 238 LEU A C 1
ATOM 1866 O O . LEU A 1 238 ? 15.319 2.742 -18.516 1.00 95.06 238 LEU A O 1
ATOM 1870 N N . ALA A 1 239 ? 13.499 2.993 -19.815 1.00 93.38 239 ALA A N 1
ATOM 1871 C CA . ALA A 1 239 ? 14.026 2.266 -20.973 1.00 93.38 239 ALA A CA 1
ATOM 1872 C C . ALA A 1 239 ? 15.160 3.016 -21.697 1.00 93.38 239 ALA A C 1
ATOM 1874 O O . ALA A 1 239 ? 15.824 2.431 -22.549 1.00 93.38 239 ALA A O 1
ATOM 1875 N N . LYS A 1 240 ? 15.373 4.302 -21.369 1.00 88.62 240 LYS A N 1
ATOM 1876 C CA . LYS A 1 240 ? 16.438 5.190 -21.869 1.00 88.62 240 LYS A CA 1
ATOM 1877 C C . LYS A 1 240 ? 16.675 5.080 -23.381 1.00 88.62 240 LYS A C 1
ATOM 1879 O O . LYS A 1 240 ? 16.077 5.837 -24.138 1.00 88.62 240 LYS A O 1
ATOM 1884 N N . LYS A 1 241 ? 17.586 4.201 -23.821 1.00 89.12 241 LYS A N 1
ATOM 1885 C CA . LYS A 1 241 ? 18.004 4.055 -25.228 1.00 89.12 241 LYS A CA 1
ATOM 1886 C C . LYS A 1 241 ? 17.599 2.718 -25.858 1.00 89.12 241 LYS A C 1
ATOM 1888 O O . LYS A 1 241 ? 17.832 2.538 -27.055 1.00 89.12 241 LYS A O 1
ATOM 1893 N N . ASN A 1 242 ? 17.000 1.799 -25.102 1.00 94.12 242 ASN A N 1
ATOM 1894 C CA . ASN A 1 242 ? 16.603 0.491 -25.610 1.00 94.12 242 ASN A CA 1
ATOM 1895 C C . ASN A 1 242 ? 15.365 0.610 -26.514 1.00 94.12 242 ASN A C 1
ATOM 1897 O O . ASN A 1 242 ? 14.224 0.674 -26.047 1.00 94.12 242 ASN A O 1
ATOM 1901 N N . LYS A 1 243 ? 15.602 0.660 -27.831 1.00 93.94 243 LYS A N 1
ATOM 1902 C CA . LYS A 1 243 ? 14.557 0.861 -28.846 1.00 93.94 243 LYS A CA 1
ATOM 1903 C C . LYS A 1 243 ? 13.488 -0.228 -28.809 1.00 93.94 243 LYS A C 1
ATOM 1905 O O . LYS A 1 243 ? 12.316 0.114 -28.899 1.00 93.94 243 LYS A O 1
ATOM 1910 N N . SER A 1 244 ? 13.870 -1.489 -28.603 1.00 94.94 244 SER A N 1
ATOM 1911 C CA . SER A 1 244 ? 12.930 -2.614 -28.555 1.00 94.94 244 SER A CA 1
ATOM 1912 C C . SER A 1 244 ? 11.935 -2.479 -27.396 1.00 94.94 244 SER A C 1
ATOM 1914 O O . SER A 1 244 ? 10.736 -2.680 -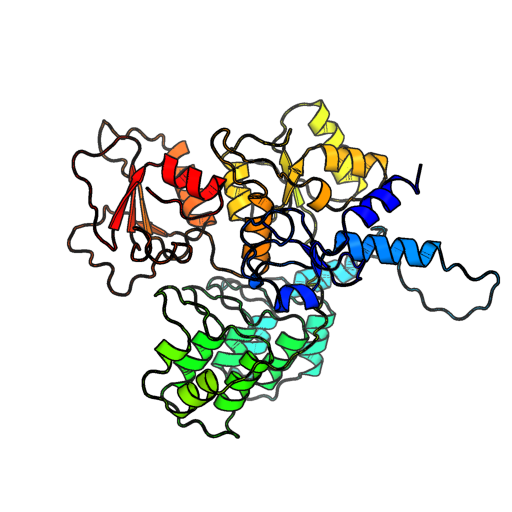27.584 1.00 94.94 244 SER A O 1
ATOM 1916 N N . ILE A 1 245 ? 12.397 -2.082 -26.199 1.00 95.75 245 ILE A N 1
ATOM 1917 C CA . ILE A 1 245 ? 11.504 -1.831 -25.051 1.00 95.75 245 ILE A CA 1
ATOM 1918 C C . ILE A 1 245 ? 10.587 -0.638 -25.329 1.00 95.75 245 ILE A C 1
ATOM 1920 O O . ILE A 1 245 ? 9.382 -0.712 -25.082 1.00 95.75 245 ILE A O 1
ATOM 1924 N N . ILE A 1 246 ? 11.149 0.465 -25.834 1.00 95.69 246 ILE A N 1
ATOM 1925 C CA . ILE A 1 246 ? 10.390 1.685 -26.143 1.00 95.69 246 ILE A CA 1
ATOM 1926 C C . ILE A 1 246 ? 9.296 1.382 -27.172 1.00 95.69 246 ILE A C 1
ATOM 1928 O O . ILE A 1 246 ? 8.146 1.788 -26.988 1.00 95.69 246 ILE A O 1
ATOM 1932 N N . GLU A 1 247 ? 9.631 0.643 -28.227 1.00 94.75 247 GLU A N 1
ATOM 1933 C CA . GLU A 1 247 ? 8.704 0.235 -29.278 1.00 94.75 247 GLU A CA 1
ATOM 1934 C C . GLU A 1 247 ? 7.604 -0.677 -28.733 1.00 94.75 247 GLU A C 1
ATOM 1936 O O . GLU A 1 247 ? 6.425 -0.413 -28.984 1.00 94.75 247 GLU A O 1
ATOM 1941 N N . LEU A 1 248 ? 7.952 -1.678 -27.917 1.00 94.62 248 LEU A N 1
ATOM 1942 C CA . LEU A 1 248 ? 6.976 -2.547 -27.261 1.00 94.62 248 LEU A CA 1
ATOM 1943 C C . LEU A 1 248 ? 6.003 -1.734 -26.395 1.00 94.62 248 LEU A C 1
ATOM 1945 O O . LEU A 1 248 ? 4.794 -1.838 -26.575 1.00 94.62 248 LEU A O 1
ATOM 1949 N N . LEU A 1 249 ? 6.493 -0.878 -25.493 1.00 94.38 249 LEU A N 1
ATOM 1950 C CA . LEU A 1 249 ? 5.633 -0.086 -24.600 1.00 94.38 249 LEU A CA 1
ATOM 1951 C C . LEU A 1 249 ? 4.757 0.926 -25.360 1.00 94.38 249 LEU A C 1
ATOM 1953 O O . LEU A 1 249 ? 3.601 1.168 -24.984 1.00 94.38 249 LEU A O 1
ATOM 1957 N N . THR A 1 250 ? 5.281 1.507 -26.440 1.00 94.12 250 THR A N 1
ATOM 1958 C CA . THR A 1 250 ? 4.565 2.500 -27.252 1.00 94.12 250 THR A CA 1
ATOM 1959 C C . THR A 1 250 ? 3.478 1.846 -28.101 1.00 94.12 250 THR A C 1
ATOM 1961 O O . THR A 1 250 ? 2.324 2.277 -28.057 1.00 94.12 250 THR A O 1
ATOM 1964 N N . SER A 1 251 ? 3.822 0.784 -28.834 1.00 91.62 251 SER A N 1
ATOM 1965 C CA . SER A 1 251 ? 2.923 0.111 -29.781 1.00 91.62 251 SER A CA 1
ATOM 1966 C C . SER A 1 251 ? 1.916 -0.829 -29.113 1.00 91.62 251 SER A C 1
ATOM 1968 O O . SER A 1 251 ? 0.873 -1.119 -29.705 1.00 91.62 251 SER A O 1
ATOM 1970 N N . TYR A 1 252 ? 2.189 -1.284 -27.882 1.00 90.50 252 TYR A N 1
ATOM 1971 C CA . TYR A 1 252 ? 1.335 -2.241 -27.188 1.00 90.50 252 TYR A CA 1
ATOM 1972 C C . TYR A 1 252 ? -0.092 -1.713 -26.997 1.00 90.50 252 TYR A C 1
ATOM 1974 O O . TYR A 1 252 ? -0.324 -0.664 -26.373 1.00 90.50 252 TYR A O 1
ATOM 1982 N N . LYS A 1 253 ? -1.047 -2.502 -27.498 1.00 82.88 253 LYS A N 1
ATOM 1983 C CA . LYS A 1 253 ? -2.488 -2.301 -27.348 1.00 82.88 253 LYS A CA 1
ATOM 1984 C C . LYS A 1 253 ? -3.033 -3.316 -26.340 1.00 82.88 253 LYS A C 1
ATOM 1986 O O . LYS A 1 253 ? -2.758 -4.504 -26.507 1.00 82.88 253 LYS A O 1
ATOM 1991 N N . PRO A 1 254 ? -3.811 -2.880 -25.332 1.00 74.75 254 PRO A N 1
ATOM 1992 C CA . PRO A 1 254 ? -4.375 -3.782 -24.338 1.00 74.75 254 PRO A CA 1
ATOM 1993 C C . PRO A 1 254 ? -5.218 -4.874 -24.992 1.00 74.75 254 PRO A C 1
ATOM 1995 O O . PRO A 1 254 ? -6.147 -4.580 -25.747 1.00 74.75 254 PRO A O 1
ATOM 1998 N N . VAL A 1 255 ? -4.920 -6.129 -24.667 1.00 65.56 255 VAL A N 1
ATOM 1999 C CA . VAL A 1 255 ? -5.797 -7.250 -25.002 1.00 65.56 255 VAL A CA 1
ATOM 2000 C C . VAL A 1 255 ? -6.884 -7.334 -23.921 1.00 65.56 255 VAL A C 1
ATOM 2002 O O . VAL A 1 255 ? -6.548 -7.341 -22.734 1.00 65.56 255 VAL A O 1
ATOM 2005 N N . PRO A 1 256 ? -8.186 -7.375 -24.266 1.00 50.72 256 PRO A N 1
ATOM 2006 C CA . PRO A 1 256 ? -9.241 -7.579 -23.282 1.00 50.72 256 PRO A CA 1
ATOM 2007 C C . PRO A 1 256 ? -9.132 -8.998 -22.715 1.00 50.72 256 PRO A C 1
ATOM 2009 O O . PRO A 1 256 ? -9.599 -9.954 -23.327 1.00 50.72 256 PRO A O 1
ATOM 2012 N N . VAL A 1 257 ? -8.508 -9.147 -21.549 1.00 50.75 257 VAL A N 1
ATOM 2013 C CA . VAL A 1 257 ? -8.464 -10.433 -20.847 1.00 50.75 257 VAL A CA 1
ATOM 2014 C C . VAL A 1 257 ? -9.481 -10.403 -19.712 1.00 50.75 257 VAL A C 1
ATOM 2016 O O . VAL A 1 257 ? -9.327 -9.661 -18.743 1.00 50.75 257 VAL A O 1
ATOM 2019 N N . ILE A 1 258 ? -10.540 -11.205 -19.835 1.00 47.19 258 ILE A N 1
ATOM 2020 C CA . ILE A 1 258 ? -11.444 -11.503 -18.720 1.00 47.19 258 ILE A CA 1
ATOM 2021 C C . ILE A 1 258 ? -10.719 -12.532 -17.857 1.00 47.19 258 ILE A C 1
ATOM 2023 O O . ILE A 1 258 ? -10.589 -13.688 -18.254 1.00 47.19 258 ILE A O 1
ATOM 2027 N N . ARG A 1 259 ? -10.204 -12.112 -16.701 1.00 53.41 259 ARG A N 1
ATOM 2028 C CA . ARG A 1 259 ? -9.625 -13.037 -15.726 1.00 53.41 259 ARG A CA 1
ATOM 2029 C C . ARG A 1 259 ? -10.552 -13.184 -14.541 1.00 53.41 259 ARG A C 1
ATOM 2031 O O . ARG A 1 259 ? -11.022 -12.196 -13.983 1.00 53.41 259 ARG A O 1
ATOM 2038 N N . ASN A 1 260 ? -10.752 -14.429 -14.133 1.00 43.97 260 ASN A N 1
ATOM 2039 C CA . ASN A 1 260 ? -11.271 -14.714 -12.811 1.00 43.97 260 ASN A CA 1
ATOM 2040 C C . ASN A 1 260 ? -10.196 -14.274 -11.817 1.00 43.97 260 ASN A C 1
ATOM 2042 O O . ASN A 1 260 ? -9.154 -14.917 -11.723 1.00 43.97 260 ASN A O 1
ATOM 2046 N N . GLU A 1 261 ? -10.414 -13.169 -11.101 1.00 48.12 261 GLU A N 1
ATOM 2047 C CA . GLU A 1 261 ? -9.618 -12.887 -9.908 1.00 48.12 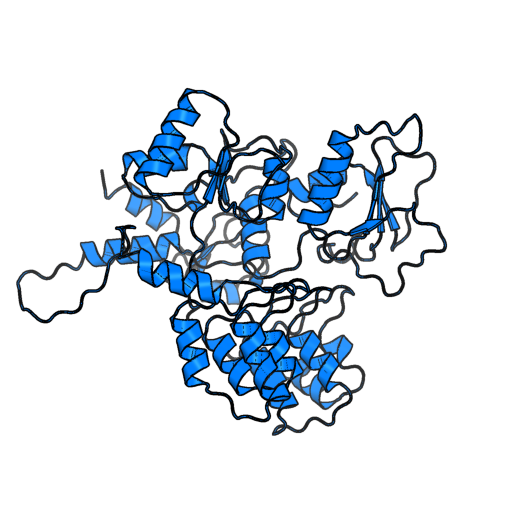261 GLU A CA 1
ATOM 2048 C C . GLU A 1 261 ? -9.794 -14.075 -8.959 1.00 48.12 261 GLU A C 1
ATOM 2050 O O . GLU A 1 261 ? -10.851 -14.231 -8.337 1.00 48.12 261 GLU A O 1
ATOM 2055 N N . LEU A 1 262 ? -8.772 -14.934 -8.857 1.00 45.81 262 LEU A N 1
ATOM 2056 C CA . LEU A 1 262 ? -8.715 -15.894 -7.767 1.00 45.81 262 LEU A CA 1
ATOM 2057 C C . LEU A 1 262 ? -8.748 -15.088 -6.470 1.00 45.81 262 LEU A C 1
ATOM 2059 O O . LEU A 1 262 ? -7.916 -14.210 -6.219 1.00 45.81 262 LEU A O 1
ATOM 2063 N N . LEU A 1 263 ? -9.774 -15.349 -5.664 1.00 45.16 263 LEU A N 1
ATOM 2064 C CA . LEU A 1 263 ? -9.926 -14.728 -4.362 1.00 45.16 263 LEU A CA 1
ATOM 2065 C C . LEU A 1 263 ? -8.736 -15.178 -3.516 1.00 45.16 263 LEU A C 1
ATOM 2067 O O . LEU A 1 263 ? -8.670 -16.339 -3.122 1.00 45.16 263 LEU A O 1
ATOM 2071 N N . ALA A 1 264 ? -7.797 -14.266 -3.247 1.00 46.38 264 ALA A N 1
ATOM 2072 C CA . ALA A 1 264 ? -6.760 -14.521 -2.254 1.00 46.38 264 ALA A CA 1
ATOM 2073 C C . ALA A 1 264 ? -7.434 -15.033 -0.964 1.00 46.38 264 ALA A C 1
ATOM 2075 O O . ALA A 1 264 ? -8.452 -14.445 -0.568 1.00 46.38 264 ALA A O 1
ATOM 2076 N N . PRO A 1 265 ? -6.908 -16.101 -0.337 1.00 46.03 265 PRO A N 1
ATOM 2077 C CA . PRO A 1 265 ? -7.517 -16.683 0.849 1.00 46.03 265 PRO A CA 1
ATOM 2078 C C . PRO A 1 265 ? -7.684 -15.603 1.917 1.00 46.03 265 PRO A C 1
ATOM 2080 O O . PRO A 1 265 ? -6.760 -14.830 2.191 1.00 46.03 265 PRO A O 1
ATOM 2083 N N . GLU A 1 266 ? -8.894 -15.493 2.464 1.00 54.78 266 GLU A N 1
ATOM 2084 C CA . GLU A 1 266 ? -9.197 -14.472 3.460 1.00 54.78 266 GLU A CA 1
ATOM 2085 C C . GLU A 1 266 ? -8.380 -14.731 4.724 1.00 54.78 266 GLU A C 1
ATOM 2087 O O . GLU A 1 266 ? -8.340 -15.842 5.257 1.00 54.78 266 GLU A O 1
ATOM 2092 N N . MET A 1 267 ? -7.692 -13.687 5.187 1.00 61.91 267 MET A N 1
ATOM 2093 C CA . MET A 1 267 ? -6.947 -13.753 6.436 1.00 61.91 267 MET A CA 1
ATOM 2094 C C . MET A 1 267 ? -7.917 -14.039 7.590 1.00 61.91 267 MET A C 1
ATOM 2096 O O . MET A 1 267 ? -9.027 -13.501 7.601 1.00 61.91 267 MET A O 1
ATOM 2100 N N . PRO A 1 268 ? -7.514 -14.849 8.583 1.00 78.81 268 PRO A N 1
ATOM 2101 C CA . PRO A 1 268 ? -8.357 -15.115 9.738 1.00 78.81 268 PRO A CA 1
ATOM 2102 C C . PRO A 1 268 ? -8.687 -13.811 10.470 1.00 78.81 268 PRO A C 1
ATOM 2104 O O . PRO A 1 268 ? -7.811 -12.976 10.700 1.00 78.81 268 PRO A O 1
ATOM 2107 N N . ILE A 1 269 ? -9.951 -13.661 10.864 1.00 87.12 269 ILE A N 1
ATOM 2108 C CA . ILE A 1 269 ? -10.430 -12.475 11.572 1.00 87.12 269 ILE A CA 1
ATOM 2109 C C . ILE A 1 269 ? -9.768 -12.397 12.955 1.00 87.12 269 ILE A C 1
ATOM 2111 O O . ILE A 1 269 ? -9.841 -13.318 13.774 1.00 87.12 269 ILE A O 1
ATOM 2115 N N . ALA A 1 270 ? -9.160 -11.248 13.220 1.00 90.62 270 ALA A N 1
ATOM 2116 C CA . ALA A 1 270 ? -8.688 -10.824 14.529 1.00 90.62 270 ALA A CA 1
ATOM 2117 C C . ALA A 1 270 ? -9.157 -9.393 14.806 1.00 90.62 270 ALA A C 1
ATOM 2119 O O . ALA A 1 270 ? -8.933 -8.488 13.992 1.00 90.62 270 ALA A O 1
ATOM 2120 N N . VAL A 1 271 ? -9.808 -9.217 15.953 1.00 94.06 271 VAL A N 1
ATOM 2121 C CA . VAL A 1 271 ? -10.546 -8.010 16.327 1.00 94.06 271 VAL A CA 1
ATOM 2122 C C . VAL A 1 271 ? -9.825 -7.281 17.452 1.00 94.06 271 VAL A C 1
ATOM 2124 O O . VAL A 1 271 ? -9.388 -7.906 18.417 1.00 94.06 271 VAL A O 1
ATOM 2127 N N . LEU A 1 272 ? -9.750 -5.959 17.354 1.00 95.00 272 LEU A N 1
ATOM 2128 C CA . LEU A 1 272 ? -9.408 -5.059 18.451 1.00 95.00 272 LEU A CA 1
ATOM 2129 C C . LEU A 1 272 ? -10.615 -4.159 18.732 1.00 95.00 272 LEU A C 1
ATOM 2131 O O . LEU A 1 272 ? -11.174 -3.571 17.813 1.00 95.00 272 LEU A O 1
ATOM 2135 N N . SER A 1 273 ? -11.007 -4.040 20.000 1.00 93.19 273 SER A N 1
ATOM 2136 C CA . SER A 1 273 ? -12.075 -3.128 20.429 1.00 93.19 273 SER A CA 1
ATOM 2137 C C . SER A 1 273 ? -11.482 -1.820 20.944 1.00 93.19 273 SER A C 1
ATOM 2139 O O . SER A 1 273 ? -10.581 -1.853 21.785 1.00 93.19 273 SER A O 1
ATOM 2141 N N . CYS A 1 274 ? -11.999 -0.687 20.466 1.00 92.12 274 CYS A N 1
ATOM 2142 C CA . CYS A 1 274 ? -11.743 0.636 21.041 1.00 92.12 274 CYS A CA 1
ATOM 2143 C C . CYS A 1 274 ? -12.740 1.005 22.154 1.00 92.12 274 CYS A C 1
ATOM 2145 O O . CYS A 1 274 ? -12.620 2.079 22.730 1.00 92.12 274 CYS A O 1
ATOM 2147 N N . LEU A 1 275 ? -13.701 0.126 22.451 1.00 90.25 275 LEU A N 1
ATOM 2148 C CA . LEU A 1 275 ? -14.665 0.280 23.542 1.00 90.25 275 LEU A CA 1
ATOM 2149 C C . LEU A 1 275 ? -14.106 -0.320 24.829 1.00 90.25 275 LEU A C 1
ATOM 2151 O O . LEU A 1 275 ? -13.585 -1.441 24.806 1.00 90.25 275 LEU A O 1
ATOM 2155 N N . ASP A 1 276 ? -14.252 0.404 25.933 1.00 85.25 276 ASP A N 1
ATOM 2156 C CA . ASP A 1 276 ? -13.771 0.031 27.265 1.00 85.25 276 ASP A CA 1
ATOM 2157 C C . ASP A 1 276 ? -14.895 -0.174 28.294 1.00 85.25 276 ASP A C 1
ATOM 2159 O O . ASP A 1 276 ? -14.630 -0.589 29.426 1.00 85.25 276 ASP A O 1
ATOM 2163 N N . ASP A 1 277 ? -16.157 0.025 27.908 1.00 92.19 277 ASP A N 1
ATOM 2164 C CA . ASP A 1 277 ? -17.287 -0.191 28.799 1.00 92.19 277 ASP A CA 1
ATOM 2165 C C . ASP A 1 277 ? -17.563 -1.689 29.046 1.00 92.19 277 ASP A C 1
ATOM 2167 O O . ASP A 1 277 ? -17.265 -2.586 28.241 1.00 92.19 277 ASP A O 1
ATOM 2171 N N . LYS A 1 278 ? -18.141 -1.973 30.218 1.00 90.94 278 LYS A N 1
ATOM 2172 C CA . LYS A 1 278 ? -18.390 -3.342 30.685 1.00 90.94 278 LYS A CA 1
ATOM 2173 C C . LYS A 1 278 ? -19.401 -4.086 29.804 1.00 90.94 278 LYS A C 1
ATOM 2175 O O . LYS A 1 278 ? -19.228 -5.287 29.605 1.00 90.94 278 LYS A O 1
ATOM 2180 N N . SER A 1 279 ? -20.412 -3.388 29.284 1.00 91.62 279 SER A N 1
ATOM 2181 C CA . SER A 1 279 ? -21.480 -3.980 28.469 1.00 91.62 279 SER A CA 1
ATOM 2182 C C . SER A 1 279 ? -20.921 -4.467 27.133 1.00 91.62 279 SER A C 1
ATOM 2184 O O . SER A 1 279 ? -20.995 -5.658 26.815 1.00 91.62 279 SER A O 1
ATOM 2186 N N . SER A 1 280 ? -20.233 -3.585 26.404 1.00 92.12 280 SER A N 1
ATOM 2187 C CA . SER A 1 280 ? -19.597 -3.914 25.127 1.00 92.12 280 SER A CA 1
ATOM 2188 C C . SER A 1 280 ? -18.543 -5.007 25.282 1.00 92.12 280 SER A C 1
ATOM 2190 O O . SER A 1 280 ? -18.432 -5.898 24.439 1.00 92.12 280 SER A O 1
ATOM 2192 N N . SER A 1 281 ? -17.797 -4.997 26.391 1.00 92.19 281 SER A N 1
ATOM 2193 C CA . SER A 1 281 ? -16.801 -6.028 26.702 1.00 92.19 281 SER A CA 1
ATOM 2194 C C . SER A 1 281 ? -17.407 -7.427 26.856 1.00 92.19 281 SER A C 1
ATOM 2196 O O . SER A 1 281 ? -16.784 -8.416 26.463 1.00 92.19 281 SER A O 1
ATOM 2198 N N . GLU A 1 282 ? -18.600 -7.545 27.439 1.00 94.25 282 GLU A N 1
ATOM 2199 C CA . GLU A 1 282 ? -19.289 -8.826 27.623 1.00 94.25 282 GLU A CA 1
ATOM 2200 C C . GLU A 1 282 ? -19.854 -9.360 26.301 1.00 94.25 282 GLU A C 1
ATOM 2202 O O . GLU A 1 282 ? -19.626 -10.521 25.947 1.00 94.25 282 GLU A O 1
ATOM 2207 N N . VAL A 1 283 ? -20.481 -8.486 25.512 1.00 95.88 283 VAL A N 1
ATOM 2208 C CA . VAL A 1 283 ? -20.977 -8.809 24.165 1.00 95.88 283 VAL A CA 1
ATOM 2209 C C . VAL A 1 283 ? -19.823 -9.201 23.233 1.00 95.88 283 VAL A C 1
ATOM 2211 O O . VAL A 1 283 ? -19.905 -10.217 22.540 1.00 95.88 283 VAL A O 1
ATOM 2214 N N . MET A 1 284 ? -18.699 -8.479 23.278 1.00 94.50 284 MET A N 1
ATOM 2215 C CA . MET A 1 284 ? -17.492 -8.812 22.517 1.00 94.50 284 MET A CA 1
ATOM 2216 C C . MET A 1 284 ? -16.947 -10.192 22.901 1.00 94.50 284 MET A C 1
ATOM 2218 O O . MET A 1 284 ? -16.620 -10.991 22.024 1.00 94.50 284 MET A O 1
ATOM 2222 N N . LYS A 1 285 ? -16.886 -10.517 24.203 1.00 94.00 285 LYS A N 1
ATOM 2223 C CA . LYS A 1 285 ? -16.482 -11.853 24.680 1.00 94.00 285 LYS A CA 1
ATOM 2224 C C . LYS A 1 285 ? -17.408 -12.947 24.150 1.00 94.00 285 LYS A C 1
ATOM 2226 O O . LYS A 1 285 ? -16.921 -14.003 23.746 1.00 94.00 285 LYS A O 1
ATOM 2231 N N . ASN A 1 286 ? -18.718 -12.704 24.125 1.00 95.69 286 ASN A N 1
ATOM 2232 C CA . ASN A 1 286 ? -19.682 -13.637 23.547 1.00 95.69 286 ASN A CA 1
ATOM 2233 C C . ASN A 1 286 ? -19.405 -13.859 22.050 1.00 95.69 286 ASN A C 1
ATOM 2235 O O . ASN A 1 286 ? -19.219 -14.998 21.622 1.00 95.69 286 ASN A O 1
ATOM 2239 N N . PHE A 1 287 ? -19.260 -12.779 21.277 1.00 95.06 287 PHE A N 1
ATOM 2240 C CA . PHE A 1 287 ? -18.950 -12.829 19.845 1.00 95.06 287 PHE A CA 1
ATOM 2241 C C . PHE A 1 287 ? -17.687 -13.640 19.538 1.00 95.06 287 PHE A C 1
ATOM 2243 O O . PHE A 1 287 ? -17.731 -14.592 18.752 1.00 95.06 287 PHE A O 1
ATOM 2250 N N . VAL A 1 288 ? -16.571 -13.337 20.206 1.00 94.94 288 VAL A N 1
ATOM 2251 C CA . VAL A 1 288 ? -15.301 -14.023 19.927 1.00 94.94 288 VAL A CA 1
ATOM 2252 C C . VAL A 1 288 ? -15.328 -15.496 20.333 1.00 94.94 288 VAL A C 1
ATOM 2254 O O . VAL A 1 288 ? -14.802 -16.342 19.609 1.00 94.94 288 VAL A O 1
ATOM 2257 N N . ASN A 1 289 ? -16.010 -15.842 21.430 1.00 94.31 289 ASN A N 1
ATOM 2258 C CA . ASN A 1 289 ? -16.157 -17.230 21.872 1.00 94.31 289 ASN A CA 1
ATOM 2259 C C . ASN A 1 289 ? -17.080 -18.047 20.960 1.00 94.31 289 ASN A C 1
ATOM 2261 O O . ASN A 1 289 ? -16.809 -19.234 20.722 1.00 94.31 289 ASN A O 1
ATOM 2265 N N . ARG A 1 290 ? -18.152 -17.417 20.463 1.00 92.12 290 ARG A N 1
ATOM 2266 C CA . ARG A 1 290 ? -19.147 -18.017 19.570 1.00 92.12 290 ARG A CA 1
ATOM 2267 C C . ARG A 1 290 ? -18.540 -18.370 18.221 1.00 92.12 290 ARG A C 1
ATOM 2269 O O . ARG A 1 290 ? -18.696 -19.500 17.768 1.00 92.12 290 ARG A O 1
ATOM 2276 N N . PHE A 1 291 ? -17.816 -17.429 17.623 1.00 88.38 291 PHE A N 1
ATOM 2277 C CA . PHE A 1 291 ? -17.266 -17.568 16.274 1.00 88.38 291 PHE A CA 1
ATOM 2278 C C . PHE A 1 291 ? -15.786 -17.972 16.239 1.00 88.38 291 PHE A C 1
ATOM 2280 O O . PHE A 1 291 ? -15.209 -18.081 15.163 1.00 88.38 291 PHE A O 1
ATOM 2287 N N . LYS A 1 292 ? -15.171 -18.228 17.403 1.00 90.81 292 LYS A N 1
ATOM 2288 C CA . LYS A 1 292 ? -13.750 -18.607 17.543 1.00 90.81 292 LYS A CA 1
ATOM 2289 C C . LYS A 1 292 ? -12.798 -17.578 16.917 1.00 90.81 292 LYS A C 1
ATOM 2291 O O . LYS A 1 292 ? -11.800 -17.931 16.295 1.00 90.81 292 LYS A O 1
ATOM 2296 N N . ILE A 1 293 ? -13.114 -16.301 17.114 1.00 91.69 293 ILE A N 1
ATOM 2297 C CA . ILE A 1 293 ? -12.344 -15.157 16.612 1.00 91.69 293 ILE A CA 1
ATOM 2298 C C . ILE A 1 293 ? -11.281 -14.761 17.638 1.00 91.69 293 ILE A C 1
ATOM 2300 O O . ILE A 1 293 ? -11.483 -14.869 18.847 1.00 91.69 293 ILE A O 1
ATOM 2304 N N . LYS A 1 294 ? -10.128 -14.280 17.168 1.00 92.62 294 LYS A N 1
ATOM 2305 C CA . LYS A 1 294 ? -9.074 -13.781 18.054 1.00 92.62 294 LYS A CA 1
ATOM 2306 C C . LYS A 1 294 ? -9.395 -12.360 18.526 1.00 92.62 294 LYS A C 1
ATOM 2308 O O . LYS A 1 294 ? -9.486 -11.453 17.703 1.00 92.62 294 LYS A O 1
ATOM 2313 N N . LEU A 1 295 ? -9.487 -12.152 19.841 1.00 93.88 295 LEU A N 1
ATOM 2314 C CA . LEU A 1 295 ? -9.528 -10.817 20.446 1.00 93.88 295 LEU A CA 1
ATOM 2315 C C . LEU A 1 295 ? -8.107 -10.343 20.769 1.00 93.88 295 LEU A C 1
ATOM 2317 O O . LEU A 1 295 ? -7.365 -11.023 21.482 1.00 93.88 295 LEU A O 1
ATOM 2321 N N . VAL A 1 296 ? -7.726 -9.177 20.257 1.00 93.31 296 VAL A N 1
ATOM 2322 C CA . VAL A 1 296 ? -6.401 -8.584 20.437 1.00 93.31 296 VAL A CA 1
ATOM 2323 C C . VAL A 1 296 ? -6.510 -7.377 21.372 1.00 93.31 296 VAL A C 1
ATOM 2325 O O . VAL A 1 296 ? -7.266 -6.450 21.086 1.00 93.31 296 VAL A O 1
ATOM 2328 N N . PRO A 1 297 ? -5.759 -7.345 22.488 1.00 88.94 297 PRO A N 1
ATOM 2329 C CA . PRO A 1 297 ? -5.800 -6.213 23.405 1.00 88.94 297 PRO A CA 1
ATOM 2330 C C . PRO A 1 297 ? -5.106 -4.980 22.797 1.00 88.94 297 PRO A C 1
ATOM 2332 O O . PRO A 1 297 ? -4.075 -5.142 22.135 1.00 88.94 297 PRO A O 1
ATOM 2335 N N . PRO A 1 298 ? -5.569 -3.753 23.105 1.00 82.50 298 PRO A N 1
ATOM 2336 C CA . PRO A 1 298 ? -5.015 -2.509 22.555 1.00 82.50 298 PRO A CA 1
ATOM 2337 C C . PRO A 1 298 ? -3.662 -2.090 23.161 1.00 82.50 298 PRO A C 1
ATOM 2339 O O . PRO A 1 298 ? -3.094 -1.059 22.794 1.00 82.50 298 PRO A O 1
ATOM 2342 N N . LYS A 1 299 ? -3.121 -2.866 24.111 1.00 82.69 299 LYS A N 1
ATOM 2343 C CA . LYS A 1 299 ? -1.870 -2.547 24.812 1.00 82.69 299 LYS A CA 1
ATOM 2344 C C . LYS A 1 299 ? -0.699 -2.472 23.822 1.00 82.69 299 LYS A C 1
ATOM 2346 O O . LYS A 1 299 ? -0.356 -3.472 23.193 1.00 82.69 299 LYS A O 1
ATOM 2351 N N . GLY A 1 300 ? -0.064 -1.300 23.740 1.00 75.56 300 GLY A N 1
ATOM 2352 C CA . GLY A 1 300 ? 1.045 -1.028 22.814 1.00 75.56 300 GLY A CA 1
ATOM 2353 C C . GLY A 1 300 ? 0.615 -0.571 21.411 1.00 75.56 300 GLY A C 1
ATOM 2354 O O . GLY A 1 300 ? 1.460 -0.453 20.525 1.00 75.56 300 GLY A O 1
ATOM 2355 N N . GLY A 1 301 ? -0.676 -0.291 21.195 1.00 84.12 301 GLY A N 1
ATOM 2356 C CA . GLY A 1 301 ? -1.247 0.124 19.909 1.00 84.12 301 GLY A CA 1
ATOM 2357 C C . GLY A 1 301 ? -1.673 -1.056 19.030 1.00 84.12 301 GLY A C 1
ATOM 2358 O O . GLY A 1 301 ? -1.867 -2.169 19.517 1.00 84.12 301 GLY A O 1
ATOM 2359 N N . LEU A 1 302 ? -1.812 -0.815 17.725 1.00 92.31 302 LEU A N 1
ATOM 2360 C CA . LEU A 1 302 ? -2.238 -1.829 16.760 1.00 92.31 302 LEU A CA 1
ATOM 2361 C C . LEU A 1 302 ? -1.120 -2.854 16.513 1.00 92.31 302 LEU A C 1
ATOM 2363 O O . LEU A 1 302 ? 0.027 -2.476 16.246 1.00 92.31 302 LEU A O 1
ATOM 2367 N N . LYS A 1 303 ? -1.458 -4.145 16.602 1.00 90.69 303 LYS A N 1
ATOM 2368 C CA . LYS A 1 303 ? -0.565 -5.266 16.267 1.00 90.69 303 LYS A CA 1
ATOM 2369 C C . LYS A 1 303 ? -0.792 -5.702 14.820 1.00 90.69 303 LYS A C 1
ATOM 2371 O O . LYS A 1 303 ? -1.913 -5.626 14.336 1.00 90.69 303 LYS A O 1
ATOM 2376 N N . GLN A 1 304 ? 0.242 -6.244 14.174 1.00 85.31 304 GLN A N 1
ATOM 2377 C CA . GLN A 1 304 ? 0.205 -6.660 12.761 1.00 85.31 304 GLN A CA 1
ATOM 2378 C C . GLN A 1 304 ? -0.893 -7.687 12.433 1.00 85.31 304 GLN A C 1
ATOM 2380 O O . GLN A 1 304 ? -1.364 -7.757 11.306 1.00 85.31 304 GLN A O 1
ATOM 2385 N N . GLU A 1 305 ? -1.293 -8.497 13.410 1.00 86.75 305 GLU A N 1
ATOM 2386 C CA . GLU A 1 305 ? -2.339 -9.508 13.244 1.00 86.75 305 GLU A CA 1
ATOM 2387 C C . GLU A 1 305 ? -3.764 -8.946 13.252 1.00 86.75 305 GLU A C 1
ATOM 2389 O O . GLU A 1 305 ? -4.683 -9.678 12.905 1.00 86.75 305 GLU A O 1
ATOM 2394 N N . VAL A 1 306 ? -3.972 -7.693 13.674 1.00 92.44 306 VAL A N 1
ATOM 2395 C CA . VAL A 1 306 ? -5.308 -7.091 13.739 1.00 92.44 306 VAL A CA 1
ATOM 2396 C C . VAL A 1 306 ? -5.836 -6.861 12.325 1.00 92.44 306 VAL A C 1
ATOM 2398 O O . VAL A 1 306 ? -5.167 -6.272 11.483 1.00 92.44 306 VAL A O 1
ATOM 2401 N N . THR A 1 307 ? -7.066 -7.305 12.085 1.00 92.81 307 THR A N 1
ATOM 2402 C CA . THR A 1 307 ? -7.752 -7.169 10.785 1.00 92.81 307 THR A CA 1
ATOM 2403 C C . THR A 1 307 ? -8.960 -6.239 10.863 1.00 92.81 307 THR A C 1
ATOM 2405 O O . THR A 1 307 ? -9.301 -5.602 9.871 1.00 92.81 307 THR A O 1
ATOM 2408 N N . HIS A 1 308 ? -9.587 -6.156 12.041 1.00 95.06 308 HIS A N 1
ATOM 2409 C CA . HIS A 1 308 ? -10.792 -5.374 12.298 1.00 95.06 308 HIS A CA 1
ATOM 2410 C C . HIS A 1 308 ? -10.611 -4.565 13.585 1.00 95.06 308 HIS A C 1
ATOM 2412 O O . HIS A 1 308 ? -10.213 -5.112 14.618 1.00 95.06 308 HIS A O 1
ATOM 2418 N N . VAL A 1 309 ? -10.922 -3.275 13.526 1.00 97.12 309 VAL A N 1
ATOM 2419 C CA . VAL A 1 309 ? -10.992 -2.366 14.670 1.00 97.12 309 VAL A CA 1
ATOM 2420 C C . VAL A 1 309 ? -12.445 -1.960 14.869 1.00 97.12 309 VAL A C 1
ATOM 2422 O O . VAL A 1 309 ? -13.090 -1.483 13.939 1.00 97.12 309 VAL A O 1
ATOM 2425 N N . VAL A 1 310 ? -12.962 -2.179 16.075 1.00 96.88 310 VAL A N 1
ATOM 2426 C CA . VAL A 1 310 ? -14.360 -1.914 16.424 1.00 96.88 310 VAL A CA 1
ATOM 2427 C C . VAL A 1 310 ? -14.464 -0.588 17.166 1.00 96.88 310 VAL A C 1
ATOM 2429 O O . VAL A 1 310 ? -13.799 -0.397 18.187 1.00 96.88 310 VAL A O 1
ATOM 2432 N N . VAL A 1 311 ? -15.308 0.308 16.655 1.00 95.81 311 VAL A N 1
ATOM 2433 C CA . VAL A 1 311 ? -15.549 1.661 17.180 1.00 95.81 311 VAL A CA 1
ATOM 2434 C C . VAL A 1 311 ? -17.011 1.851 17.603 1.00 95.81 311 VAL A C 1
ATOM 2436 O O . VAL A 1 311 ? -17.890 1.087 17.205 1.00 95.81 311 VAL A O 1
ATOM 2439 N N . ALA A 1 312 ? -17.278 2.875 18.418 1.00 91.19 312 ALA A N 1
ATOM 2440 C CA . ALA A 1 312 ? -18.607 3.125 18.985 1.00 91.19 312 ALA A CA 1
ATOM 2441 C C . ALA A 1 312 ? -19.639 3.610 17.957 1.00 91.19 312 ALA A C 1
ATOM 2443 O O . ALA A 1 312 ? -20.801 3.222 18.015 1.00 91.19 312 ALA A O 1
ATOM 2444 N N . GLN A 1 313 ? -19.219 4.472 17.031 1.00 90.00 313 GLN A N 1
ATOM 2445 C CA . GLN A 1 313 ? -20.114 5.269 16.190 1.00 90.00 313 GLN A CA 1
ATOM 2446 C C . GLN A 1 313 ? -19.485 5.594 14.828 1.00 90.00 313 GLN A C 1
ATOM 2448 O O . GLN A 1 313 ? -18.289 5.383 14.626 1.00 90.00 313 GLN A O 1
ATOM 2453 N N . ASN A 1 314 ? -20.303 6.115 13.911 1.00 89.25 314 ASN A N 1
ATOM 2454 C CA . ASN A 1 314 ? -19.921 6.609 12.588 1.00 89.25 314 ASN A CA 1
ATOM 2455 C C . ASN A 1 314 ? -20.475 8.047 12.433 1.00 89.25 314 ASN A C 1
ATOM 2457 O O . ASN A 1 314 ? -21.699 8.191 12.464 1.00 89.25 314 ASN A O 1
ATOM 2461 N N . PRO A 1 315 ? -19.629 9.092 12.330 1.00 89.31 315 PRO A N 1
ATOM 2462 C CA . PRO A 1 315 ? -18.164 9.041 12.346 1.00 89.31 315 PRO A CA 1
ATOM 2463 C C . PRO A 1 315 ? -17.601 8.731 13.743 1.00 89.31 315 PRO A C 1
ATOM 2465 O O . PRO A 1 315 ? -18.199 9.069 14.768 1.00 89.31 315 PRO A O 1
ATOM 2468 N N . CYS A 1 316 ? -16.433 8.089 13.788 1.00 91.12 316 CYS A N 1
ATOM 2469 C CA . CYS A 1 316 ? -15.697 7.828 15.026 1.00 91.12 316 CYS A CA 1
ATOM 2470 C C . CYS A 1 316 ? -14.630 8.896 15.293 1.00 91.12 316 CYS A C 1
ATOM 2472 O O . CYS A 1 316 ? -14.147 9.540 14.365 1.00 91.12 316 CYS A O 1
ATOM 2474 N N . GLU A 1 317 ? -14.189 9.029 16.545 1.00 90.81 317 GLU A N 1
ATOM 2475 C CA . GLU A 1 317 ? -13.047 9.891 16.863 1.00 90.81 317 GLU A CA 1
ATOM 2476 C C . GLU A 1 317 ? -11.746 9.373 16.211 1.00 90.81 317 GLU A C 1
ATOM 2478 O O . GLU A 1 317 ? -11.445 8.173 16.311 1.00 90.81 317 GLU A O 1
ATOM 2483 N N . PRO A 1 318 ? -10.922 10.247 15.597 1.00 93.62 318 PRO A N 1
ATOM 2484 C CA . PRO A 1 318 ? -9.669 9.869 14.940 1.00 93.62 318 PRO A CA 1
ATOM 2485 C C . PRO A 1 318 ? -8.542 9.635 15.963 1.00 93.62 318 PRO A C 1
ATOM 2487 O O . PRO A 1 318 ? -7.530 10.335 16.021 1.00 93.62 318 PRO A O 1
ATOM 2490 N N . THR A 1 319 ? -8.718 8.633 16.823 1.00 93.94 319 THR A N 1
ATOM 2491 C CA . THR A 1 319 ? -7.722 8.254 17.833 1.00 93.94 319 THR A CA 1
ATOM 2492 C C . THR A 1 319 ? -6.446 7.697 17.193 1.00 93.94 319 THR A C 1
ATOM 2494 O O . THR A 1 319 ? -6.428 7.266 16.040 1.00 93.94 319 THR A O 1
ATOM 2497 N N . PHE A 1 320 ? -5.365 7.605 17.973 1.00 94.62 320 PHE A N 1
ATOM 2498 C CA . PHE A 1 320 ? -4.115 6.968 17.539 1.00 94.62 320 PHE A CA 1
ATOM 2499 C C . PHE A 1 320 ? -4.318 5.555 16.962 1.00 94.62 320 PHE A C 1
ATOM 2501 O O . PHE A 1 320 ? -3.709 5.217 15.951 1.00 94.62 320 PHE A O 1
ATOM 2508 N N . ILE A 1 321 ? -5.183 4.734 17.575 1.00 95.25 321 ILE A N 1
ATOM 2509 C CA . ILE A 1 321 ? -5.463 3.371 17.096 1.00 95.25 321 ILE A CA 1
ATOM 2510 C C . ILE A 1 321 ? -6.216 3.413 15.765 1.00 95.25 321 ILE A C 1
ATOM 2512 O O . ILE A 1 321 ? -5.869 2.652 14.866 1.00 95.25 321 ILE A O 1
ATOM 2516 N N . VAL A 1 322 ? -7.197 4.310 15.624 1.00 96.06 322 VAL A N 1
ATOM 2517 C CA . VAL A 1 322 ? -7.964 4.494 14.381 1.00 96.06 322 VAL A CA 1
ATOM 2518 C C . VAL A 1 322 ? -7.038 4.929 13.245 1.00 96.06 322 VAL A C 1
ATOM 2520 O O . VAL A 1 322 ? -6.999 4.269 12.212 1.00 96.06 322 VAL A O 1
ATOM 2523 N N . ARG A 1 323 ? -6.192 5.943 13.461 1.00 96.88 323 ARG A N 1
ATOM 2524 C CA . ARG A 1 323 ? -5.183 6.381 12.479 1.00 96.88 323 ARG A CA 1
ATOM 2525 C C . ARG A 1 323 ? -4.206 5.269 12.107 1.00 96.88 323 ARG A C 1
ATOM 2527 O O . ARG A 1 323 ? -3.916 5.057 10.931 1.00 96.88 323 ARG A O 1
ATOM 2534 N N . GLN A 1 324 ? -3.735 4.506 13.095 1.00 96.50 324 GLN A N 1
ATOM 2535 C CA . GLN A 1 324 ? -2.856 3.366 12.838 1.00 96.50 324 GLN A CA 1
ATOM 2536 C C . GLN A 1 324 ? -3.573 2.263 12.033 1.00 96.50 324 GLN A C 1
ATOM 2538 O O . GLN A 1 324 ? -2.949 1.614 11.193 1.00 96.50 324 GLN A O 1
ATOM 2543 N N . ALA A 1 325 ? -4.874 2.063 12.262 1.00 96.75 325 ALA A N 1
ATOM 2544 C CA . ALA A 1 325 ? -5.711 1.096 11.555 1.00 96.75 325 ALA A CA 1
ATOM 2545 C C . ALA A 1 325 ? -5.983 1.504 10.102 1.00 96.75 325 ALA A C 1
ATOM 2547 O O . ALA A 1 325 ? -5.868 0.651 9.223 1.00 96.75 325 ALA A O 1
ATOM 2548 N N . ILE A 1 326 ? -6.229 2.795 9.841 1.00 96.56 326 ILE A N 1
ATOM 2549 C CA . ILE A 1 326 ? -6.323 3.358 8.483 1.00 96.56 326 ILE A CA 1
ATOM 2550 C C . ILE A 1 326 ? -5.028 3.063 7.722 1.00 96.56 326 ILE A C 1
ATOM 2552 O O . ILE A 1 326 ? -5.048 2.397 6.691 1.00 96.56 326 ILE A O 1
ATOM 2556 N N . LEU A 1 327 ? -3.875 3.455 8.276 1.00 96.75 327 LEU A N 1
ATOM 2557 C CA . LEU A 1 327 ? -2.568 3.239 7.641 1.00 96.75 327 LEU A CA 1
ATOM 2558 C C . LEU A 1 327 ? -2.196 1.758 7.463 1.00 96.75 327 LEU A C 1
ATOM 2560 O O . LEU A 1 327 ? -1.329 1.438 6.650 1.00 96.75 327 LEU A O 1
ATOM 2564 N N . SER A 1 328 ? -2.835 0.859 8.215 1.00 94.31 328 SER A N 1
ATOM 2565 C CA . SER A 1 328 ? -2.648 -0.593 8.109 1.00 94.31 328 SER A CA 1
ATOM 2566 C C . SER A 1 328 ? -3.672 -1.273 7.194 1.00 94.31 328 SER A C 1
ATOM 2568 O O . SER A 1 328 ? -3.547 -2.470 6.942 1.00 94.31 328 SER A O 1
ATOM 2570 N N . GLY A 1 329 ? -4.675 -0.541 6.697 1.00 93.06 329 GLY A N 1
ATOM 2571 C CA . GLY A 1 329 ? -5.739 -1.085 5.852 1.00 93.06 329 GLY A CA 1
ATOM 2572 C C . GLY A 1 329 ? -6.660 -2.057 6.587 1.00 93.06 329 GLY A C 1
ATOM 2573 O O . GLY A 1 329 ? -7.173 -2.996 5.977 1.00 93.06 329 GLY A O 1
ATOM 2574 N N . CYS A 1 330 ? -6.838 -1.883 7.899 1.00 93.75 330 CYS A N 1
ATOM 2575 C CA . CYS A 1 330 ? -7.803 -2.663 8.666 1.00 93.75 330 CYS A CA 1
ATOM 2576 C C . CYS A 1 330 ? -9.230 -2.228 8.324 1.00 93.75 330 CYS A C 1
ATOM 2578 O O . CYS A 1 330 ? -9.483 -1.060 8.030 1.00 93.75 330 CYS A O 1
ATOM 2580 N N . PHE A 1 331 ? -10.182 -3.147 8.468 1.00 94.06 331 PHE A N 1
ATOM 2581 C CA . PHE A 1 331 ? -11.580 -2.751 8.584 1.00 94.06 331 PHE A CA 1
ATOM 2582 C C . PHE A 1 331 ? -11.761 -1.921 9.856 1.00 94.06 331 PHE A C 1
ATOM 2584 O O . PHE A 1 331 ? -11.306 -2.328 10.927 1.00 94.06 331 PHE A O 1
ATOM 2591 N N . ILE A 1 332 ? -12.442 -0.784 9.749 1.00 96.06 332 ILE A N 1
ATOM 2592 C CA . ILE A 1 332 ? -12.877 0.003 10.905 1.00 96.06 332 ILE A CA 1
ATOM 2593 C C . ILE A 1 332 ? -14.397 -0.029 10.898 1.00 96.06 332 ILE A C 1
ATOM 2595 O O . ILE A 1 332 ? -15.020 0.600 10.048 1.00 96.06 332 ILE A O 1
ATOM 2599 N N . VAL A 1 333 ? -14.976 -0.819 11.798 1.00 95.44 333 VAL A N 1
ATOM 2600 C CA . VAL A 1 333 ? -16.407 -1.145 11.811 1.00 95.44 333 VAL A CA 1
ATOM 2601 C C . VAL A 1 333 ? -17.066 -0.669 13.092 1.00 95.44 333 VAL A C 1
ATOM 2603 O O . VAL A 1 333 ? -16.446 -0.637 14.156 1.00 95.44 333 VAL A O 1
ATOM 2606 N N . THR A 1 334 ? -18.342 -0.320 13.003 1.00 95.25 334 THR A N 1
ATOM 2607 C CA . THR A 1 334 ? -19.123 0.030 14.192 1.00 95.25 334 THR A CA 1
ATOM 2608 C C . THR A 1 334 ? -19.461 -1.208 15.024 1.00 95.25 334 THR A C 1
ATOM 2610 O O . THR A 1 334 ? -19.472 -2.338 14.528 1.00 95.25 334 THR A O 1
ATOM 2613 N N . PHE A 1 335 ? -19.779 -1.001 16.303 1.00 94.94 335 PHE A N 1
ATOM 2614 C CA . PHE A 1 335 ? -20.165 -2.080 17.214 1.00 94.94 335 PHE A CA 1
ATOM 2615 C C . PHE A 1 335 ? -21.382 -2.890 16.740 1.00 94.94 335 PHE A C 1
ATOM 2617 O O . PHE A 1 335 ? -21.466 -4.086 17.015 1.00 94.94 335 PHE A O 1
ATOM 2624 N N . SER A 1 336 ? -22.264 -2.283 15.941 1.00 92.00 336 SER A N 1
ATOM 2625 C CA . SER A 1 336 ? -23.439 -2.953 15.372 1.00 92.00 336 SER A CA 1
ATOM 2626 C C . SER A 1 336 ? -23.097 -4.188 14.523 1.00 92.00 336 SER A C 1
ATOM 2628 O O . SER A 1 336 ? -23.886 -5.130 14.478 1.00 92.00 336 SER A O 1
ATOM 2630 N N . TRP A 1 337 ? -21.891 -4.262 13.939 1.00 93.62 337 TRP A N 1
ATOM 2631 C CA . TRP A 1 337 ? -21.406 -5.470 13.257 1.00 93.62 337 TRP A CA 1
ATOM 2632 C C . TRP A 1 337 ? -21.392 -6.690 14.182 1.00 93.62 337 TRP A C 1
ATOM 2634 O O . TRP A 1 337 ? -21.770 -7.795 13.785 1.00 93.62 337 TRP A O 1
ATOM 2644 N N . ILE A 1 338 ? -20.963 -6.485 15.428 1.00 94.69 338 ILE A N 1
ATOM 2645 C CA . ILE A 1 338 ? -20.858 -7.521 16.455 1.00 94.69 338 ILE A CA 1
ATOM 2646 C C . ILE A 1 338 ? -22.255 -7.965 16.885 1.00 94.69 338 ILE A C 1
ATOM 2648 O O . ILE A 1 338 ? -22.538 -9.164 16.935 1.00 94.69 338 ILE A O 1
ATOM 2652 N N . GLU A 1 339 ? -23.130 -7.001 17.170 1.00 92.50 339 GLU A N 1
ATOM 2653 C CA . GLU A 1 339 ? -24.493 -7.247 17.644 1.00 92.50 339 GLU A CA 1
ATOM 2654 C C . GLU A 1 339 ? -25.339 -7.969 16.593 1.00 92.50 339 GLU A C 1
ATOM 2656 O O . GLU A 1 339 ? -25.936 -9.009 16.884 1.00 92.50 339 GLU A O 1
ATOM 2661 N N . GLU A 1 340 ? -25.337 -7.481 15.351 1.00 84.62 340 GLU A N 1
ATOM 2662 C CA . GLU A 1 340 ? -26.104 -8.089 14.266 1.00 84.62 340 GLU A CA 1
ATOM 2663 C C . GLU A 1 340 ? -25.532 -9.463 13.880 1.00 84.62 340 GLU A C 1
ATOM 2665 O O . GLU A 1 340 ? -26.299 -10.400 13.649 1.00 84.62 340 GLU A O 1
ATOM 2670 N N . SER A 1 341 ? -24.208 -9.655 13.924 1.00 84.38 341 SER A N 1
ATOM 2671 C CA . SER A 1 341 ? -23.613 -10.984 13.708 1.00 84.38 341 SER A CA 1
ATOM 2672 C C . SER A 1 341 ? -24.032 -11.997 14.783 1.00 84.38 341 SER A C 1
ATOM 2674 O O . SER A 1 341 ? -24.364 -13.147 14.483 1.00 84.38 341 SER A O 1
ATOM 2676 N N . LEU A 1 342 ? -24.061 -11.587 16.056 1.00 89.06 342 LEU A N 1
ATOM 2677 C CA . LEU A 1 342 ? -24.549 -12.429 17.153 1.00 89.06 342 LEU A CA 1
ATOM 2678 C C . LEU A 1 342 ? -26.032 -12.774 16.992 1.00 89.06 342 LEU A C 1
ATOM 2680 O O . LEU A 1 342 ? -26.411 -13.939 17.131 1.00 89.06 342 LEU A O 1
ATOM 2684 N N . LYS A 1 343 ? -26.855 -11.773 16.675 1.00 86.62 343 LYS A N 1
ATOM 2685 C CA . LYS A 1 343 ? -28.303 -11.898 16.479 1.00 86.62 343 LYS A CA 1
ATOM 2686 C C . LYS A 1 343 ? -28.656 -12.835 15.326 1.00 86.62 343 LYS A C 1
ATOM 2688 O O . LYS A 1 343 ? -29.557 -13.659 15.465 1.00 86.62 343 LYS A O 1
ATOM 2693 N N . HIS A 1 344 ? -27.926 -12.750 14.216 1.00 78.06 344 HIS A N 1
ATOM 2694 C CA . HIS A 1 344 ? -28.112 -13.620 13.053 1.00 78.06 344 HIS A CA 1
ATOM 2695 C C . HIS A 1 344 ? -27.363 -14.953 13.155 1.00 78.06 344 HIS A C 1
ATOM 2697 O O . HIS A 1 344 ? -27.566 -15.839 12.324 1.00 78.06 344 HIS A O 1
ATOM 2703 N N . ASN A 1 345 ? -26.548 -15.131 14.199 1.00 81.50 345 ASN A N 1
ATOM 2704 C CA . ASN A 1 345 ? -25.725 -16.315 14.418 1.00 81.50 345 ASN A CA 1
ATOM 2705 C C . ASN A 1 345 ? -24.809 -16.647 13.218 1.00 81.50 345 ASN A C 1
ATOM 2707 O O . ASN A 1 345 ? -24.557 -17.811 12.895 1.00 81.50 345 ASN A O 1
ATOM 2711 N N . CYS A 1 346 ? -24.299 -15.615 12.557 1.00 78.94 346 CYS A N 1
ATOM 2712 C CA . CYS A 1 346 ? -23.318 -15.716 11.487 1.00 78.94 346 CYS A CA 1
ATOM 2713 C C . CYS A 1 346 ? -22.456 -14.451 11.475 1.00 78.94 346 CYS A C 1
ATOM 2715 O O . CYS A 1 346 ? -22.908 -13.389 11.886 1.00 78.94 346 CYS A O 1
ATOM 2717 N N . ILE A 1 347 ? -21.208 -14.556 11.020 1.00 79.75 347 ILE A N 1
ATOM 2718 C CA . ILE A 1 347 ? -20.367 -13.371 10.829 1.00 79.75 347 ILE A CA 1
ATOM 2719 C C . ILE A 1 347 ? -20.881 -12.650 9.584 1.00 79.75 347 ILE A C 1
ATOM 2721 O O . ILE A 1 347 ? -20.808 -13.203 8.485 1.00 79.75 347 ILE A O 1
ATOM 2725 N N . LEU A 1 348 ? -21.418 -11.445 9.763 1.00 77.44 348 LEU A N 1
ATOM 2726 C CA . LEU A 1 348 ? -21.888 -10.625 8.651 1.00 77.44 348 LEU A CA 1
ATOM 2727 C C . LEU A 1 348 ? -20.708 -9.980 7.902 1.00 77.44 348 LEU A C 1
ATOM 2729 O O . LEU A 1 348 ? -19.640 -9.790 8.494 1.00 77.44 348 LEU A O 1
ATOM 2733 N N . PRO A 1 349 ? -20.873 -9.621 6.616 1.00 77.31 349 PRO A N 1
ATOM 2734 C CA . PRO A 1 349 ? -19.852 -8.895 5.864 1.00 77.31 349 PRO A CA 1
ATOM 2735 C C . PRO A 1 349 ? -19.490 -7.573 6.548 1.00 77.31 349 PRO A C 1
ATOM 2737 O O . PRO A 1 349 ? -20.363 -6.763 6.844 1.00 77.31 349 PRO A O 1
ATOM 2740 N N . ALA A 1 350 ? -18.199 -7.344 6.792 1.00 85.69 350 ALA A N 1
ATOM 2741 C CA . ALA A 1 350 ? -17.728 -6.147 7.486 1.00 85.69 350 ALA A CA 1
ATOM 2742 C C . ALA A 1 350 ? -17.938 -4.855 6.673 1.00 85.69 350 ALA A C 1
ATOM 2744 O O . ALA A 1 350 ? -18.113 -3.796 7.268 1.00 85.69 350 ALA A O 1
ATOM 2745 N N . ASP A 1 351 ? -17.950 -4.933 5.335 1.00 80.25 351 ASP A N 1
ATOM 2746 C CA . ASP A 1 351 ? -18.111 -3.772 4.447 1.00 80.25 351 ASP A CA 1
ATOM 2747 C C . ASP A 1 351 ? -19.417 -2.995 4.705 1.00 80.25 351 ASP A C 1
ATOM 2749 O O . ASP A 1 351 ? -19.419 -1.772 4.571 1.00 80.25 351 ASP A O 1
ATOM 2753 N N . ASP A 1 352 ? -20.489 -3.682 5.126 1.00 79.19 352 ASP A N 1
ATOM 2754 C CA . ASP A 1 352 ? -21.805 -3.085 5.418 1.00 79.19 352 ASP A CA 1
ATOM 2755 C C . ASP A 1 352 ? -21.829 -2.304 6.749 1.00 79.19 352 ASP A C 1
ATOM 2757 O O . ASP A 1 352 ? -22.759 -1.546 7.016 1.00 79.19 352 ASP A O 1
ATOM 2761 N N . PHE A 1 353 ? -20.807 -2.488 7.588 1.00 87.62 353 PHE A N 1
ATOM 2762 C CA . PHE A 1 353 ? -20.679 -1.870 8.911 1.00 87.62 353 PHE A CA 1
ATOM 2763 C C . PHE A 1 353 ? -19.419 -1.004 9.046 1.00 87.62 353 PHE A C 1
ATOM 2765 O O . PHE A 1 353 ? -19.137 -0.490 10.136 1.00 87.62 353 PHE A O 1
ATOM 2772 N N . GLU A 1 354 ? -18.643 -0.884 7.967 1.00 90.62 354 GLU A N 1
ATOM 2773 C CA . GLU A 1 354 ? -17.435 -0.068 7.884 1.00 90.62 354 GLU A CA 1
ATOM 2774 C C . GLU A 1 354 ? -17.801 1.418 7.964 1.00 90.62 354 GLU A C 1
ATOM 2776 O O . GLU A 1 354 ? -18.810 1.851 7.409 1.00 90.62 354 GLU A O 1
ATOM 2781 N N . ILE A 1 355 ? -16.990 2.205 8.673 1.00 92.06 355 ILE A N 1
ATOM 2782 C CA . ILE A 1 355 ? -17.211 3.649 8.772 1.00 92.06 355 ILE A CA 1
ATOM 2783 C C . ILE A 1 355 ? -17.179 4.301 7.383 1.00 92.06 355 ILE A C 1
ATOM 2785 O O . ILE A 1 355 ? -16.354 3.968 6.529 1.00 92.06 355 ILE A O 1
ATOM 2789 N N . SER A 1 356 ? -18.089 5.244 7.177 1.00 88.62 356 SER A N 1
ATOM 2790 C CA . SER A 1 356 ? -18.329 5.888 5.884 1.00 88.62 356 SER A CA 1
ATOM 2791 C C . SER A 1 356 ? -18.316 7.406 5.972 1.00 88.62 356 SER A C 1
ATOM 2793 O O . SER A 1 356 ? -17.988 8.056 4.984 1.00 88.62 356 SER A O 1
ATOM 2795 N N . GLU A 1 357 ? -18.651 7.971 7.131 1.00 88.00 357 GLU A N 1
ATOM 2796 C CA . GLU A 1 357 ? -18.715 9.415 7.332 1.00 88.00 357 GLU A CA 1
ATOM 2797 C C . GLU A 1 357 ? -17.304 10.020 7.473 1.00 88.00 357 GLU A C 1
ATOM 2799 O O . GLU A 1 357 ? -16.378 9.327 7.916 1.00 88.00 357 GLU A O 1
ATOM 2804 N N . PRO A 1 358 ? -17.112 11.306 7.124 1.00 87.00 358 PRO A N 1
ATOM 2805 C CA . PRO A 1 358 ? -15.848 12.001 7.347 1.00 87.00 358 PRO A CA 1
ATOM 2806 C C . PRO A 1 358 ? -15.448 12.010 8.829 1.00 87.00 358 PRO A C 1
ATOM 2808 O O . PRO A 1 358 ? -16.259 12.306 9.706 1.00 87.00 358 PRO A O 1
ATOM 2811 N N . LEU A 1 359 ? -14.173 11.729 9.118 1.00 87.06 359 LEU A N 1
ATOM 2812 C CA . LEU A 1 359 ? -13.648 11.723 10.494 1.00 87.06 359 LEU A CA 1
ATOM 2813 C C . LEU A 1 359 ? -13.520 13.126 11.102 1.00 87.06 359 LEU A C 1
ATOM 2815 O O . LEU A 1 359 ? -13.497 13.276 12.323 1.00 87.06 359 LEU A O 1
ATOM 2819 N N . LEU A 1 360 ? -13.414 14.145 10.250 1.00 79.38 360 LEU A N 1
ATOM 2820 C CA . LEU A 1 360 ? -13.292 15.544 10.637 1.00 79.38 360 LEU A CA 1
ATOM 2821 C C . LEU A 1 360 ? -14.567 16.285 10.240 1.00 79.38 360 LEU A C 1
ATOM 2823 O O . LEU A 1 360 ? -15.038 16.154 9.113 1.00 79.38 360 LEU A O 1
ATOM 2827 N N . SER A 1 361 ? -15.095 17.114 11.140 1.00 73.88 361 SER A N 1
ATOM 2828 C CA . SER A 1 361 ? -16.340 17.866 10.917 1.00 73.88 361 SER A CA 1
ATOM 2829 C C . SER A 1 361 ? -16.258 18.887 9.777 1.00 73.88 361 SER A C 1
ATOM 2831 O O . SER A 1 361 ? -17.284 19.288 9.237 1.00 73.88 361 SER A O 1
ATOM 2833 N N . ASN A 1 362 ? -15.048 19.311 9.409 1.00 75.06 362 ASN A N 1
ATOM 2834 C CA . ASN A 1 362 ? -14.771 20.223 8.300 1.00 75.06 362 ASN A CA 1
ATOM 2835 C C . ASN A 1 362 ? -14.382 19.500 6.996 1.00 75.06 362 ASN A C 1
ATOM 2837 O O . ASN A 1 362 ? -14.120 20.167 5.996 1.00 75.06 362 ASN A O 1
ATOM 2841 N N . SER A 1 363 ? -14.324 18.166 6.996 1.00 77.38 363 SER A N 1
ATOM 2842 C CA . SER A 1 363 ? -14.005 17.371 5.813 1.00 77.38 363 SER A CA 1
ATOM 2843 C C . SER A 1 363 ? -15.279 16.902 5.119 1.00 77.38 363 SER A C 1
ATOM 2845 O O . SER A 1 363 ? -16.282 16.588 5.753 1.00 77.38 363 SER A O 1
ATOM 2847 N N . THR A 1 364 ? -15.224 16.822 3.793 1.00 75.38 364 THR A N 1
ATOM 2848 C CA . THR A 1 364 ? -16.262 16.167 2.978 1.00 75.38 364 THR A CA 1
ATOM 2849 C C . THR A 1 364 ? -15.857 14.750 2.574 1.00 75.38 364 THR A C 1
ATOM 2851 O O . THR A 1 364 ? -16.612 14.044 1.907 1.00 75.38 364 THR A O 1
ATOM 2854 N N . GLU A 1 365 ? -14.661 14.314 2.975 1.00 75.56 365 GLU A N 1
ATOM 2855 C CA . GLU A 1 365 ? -14.087 13.046 2.558 1.00 75.56 365 GLU A CA 1
ATOM 2856 C C . GLU A 1 365 ? -14.485 11.903 3.495 1.00 75.56 365 GLU A C 1
ATOM 2858 O O . GLU A 1 365 ? -13.890 11.699 4.552 1.00 75.56 365 GLU A O 1
ATOM 2863 N N . GLY A 1 366 ? -15.501 11.146 3.082 1.00 82.69 366 GLY A N 1
ATOM 2864 C CA . GLY A 1 366 ? -15.900 9.889 3.713 1.00 82.69 366 GLY A CA 1
ATOM 2865 C C . GLY A 1 366 ? -15.098 8.671 3.233 1.00 82.69 366 GLY A C 1
ATOM 2866 O O . GLY A 1 366 ? -14.187 8.776 2.411 1.00 82.69 366 GLY A O 1
ATOM 2867 N N . PHE A 1 367 ? -15.472 7.487 3.727 1.00 85.50 367 PHE A N 1
ATOM 2868 C CA . PHE A 1 367 ? -14.961 6.168 3.301 1.00 85.50 367 PHE A CA 1
ATOM 2869 C C . PHE A 1 367 ? -13.441 5.961 3.431 1.00 85.50 367 PHE A C 1
ATOM 2871 O O . PHE A 1 367 ? -12.856 5.090 2.786 1.00 85.50 367 PHE A O 1
ATOM 2878 N N . VAL A 1 368 ? -12.788 6.733 4.296 1.00 89.81 368 VAL A N 1
ATOM 2879 C CA . VAL A 1 368 ? -11.325 6.785 4.443 1.00 89.81 368 VAL A CA 1
ATOM 2880 C C . VAL A 1 368 ? -10.713 5.409 4.741 1.00 89.81 368 VAL A C 1
ATOM 2882 O O . VAL A 1 368 ? -9.747 5.004 4.092 1.00 89.81 368 VAL A O 1
ATOM 2885 N N . SER A 1 369 ? -11.304 4.652 5.672 1.00 91.06 369 SER A N 1
ATOM 2886 C CA . SER A 1 369 ? -10.875 3.287 6.021 1.00 91.06 369 SER A CA 1
ATOM 2887 C C . SER A 1 369 ? -10.918 2.346 4.815 1.00 91.06 369 SER A C 1
ATOM 2889 O O . SER A 1 369 ? -9.966 1.602 4.563 1.00 91.06 369 SER A O 1
ATOM 2891 N N . ARG A 1 370 ? -11.985 2.434 4.017 1.00 88.00 370 ARG A N 1
ATOM 2892 C CA . ARG A 1 370 ? -12.188 1.618 2.825 1.00 88.00 370 ARG A CA 1
ATOM 2893 C C . ARG A 1 370 ? -11.183 1.946 1.730 1.00 88.00 370 ARG A C 1
ATOM 2895 O O . ARG A 1 370 ? -10.589 1.022 1.174 1.00 88.00 370 ARG A O 1
ATOM 2902 N N . ARG A 1 371 ? -10.954 3.233 1.442 1.00 85.62 371 ARG A N 1
ATOM 2903 C CA . ARG A 1 371 ? -9.935 3.680 0.472 1.00 85.62 371 ARG A CA 1
ATOM 2904 C C . ARG A 1 371 ? -8.563 3.135 0.844 1.00 85.62 371 ARG A C 1
ATOM 2906 O O . ARG A 1 371 ? -7.908 2.489 0.026 1.00 85.62 371 ARG A O 1
ATOM 2913 N N . ALA A 1 372 ? -8.183 3.294 2.111 1.00 90.56 372 ALA A N 1
ATOM 2914 C CA . ALA A 1 372 ? -6.917 2.792 2.623 1.00 90.56 372 ALA A CA 1
ATOM 2915 C C . ALA A 1 372 ? -6.780 1.272 2.485 1.00 90.56 372 ALA A C 1
ATOM 2917 O O . ALA A 1 372 ? -5.782 0.758 1.970 1.00 90.56 372 ALA A O 1
ATOM 2918 N N . ARG A 1 373 ? -7.819 0.540 2.889 1.00 88.75 373 ARG A N 1
ATOM 2919 C CA . ARG A 1 373 ? -7.883 -0.918 2.793 1.00 88.75 373 ARG A CA 1
ATOM 2920 C C . ARG A 1 373 ? -7.830 -1.413 1.354 1.00 88.75 373 ARG A C 1
ATOM 2922 O O . ARG A 1 373 ? -7.190 -2.430 1.104 1.00 88.75 373 ARG A O 1
ATOM 2929 N N . ILE A 1 374 ? -8.479 -0.743 0.406 1.00 82.31 374 ILE A N 1
ATOM 2930 C CA . ILE A 1 374 ? -8.467 -1.142 -1.006 1.00 82.31 374 ILE A CA 1
ATOM 2931 C C . ILE A 1 374 ? -7.125 -0.815 -1.665 1.00 82.31 374 ILE A C 1
ATOM 2933 O O . ILE A 1 374 ? -6.591 -1.664 -2.378 1.00 82.31 374 ILE A O 1
ATOM 2937 N N . SER A 1 375 ? -6.534 0.340 -1.365 1.00 85.75 375 SER A N 1
ATOM 2938 C CA . SER A 1 375 ? -5.201 0.718 -1.845 1.00 85.75 375 SER A CA 1
ATOM 2939 C C . SER A 1 375 ? -4.133 -0.297 -1.405 1.00 85.75 375 SER A C 1
ATOM 2941 O O . SER A 1 375 ? -3.457 -0.915 -2.233 1.00 85.75 375 SER A O 1
ATOM 2943 N N . LEU A 1 376 ? -4.061 -0.603 -0.103 1.00 87.25 376 LEU A N 1
ATOM 2944 C CA . LEU A 1 376 ? -3.147 -1.623 0.439 1.00 87.25 376 LEU A CA 1
ATOM 2945 C C . LEU A 1 376 ? -3.540 -3.036 0.000 1.00 87.25 376 LEU A C 1
ATOM 2947 O O . LEU A 1 376 ? -2.679 -3.846 -0.351 1.00 87.25 376 LEU A O 1
ATOM 2951 N N . LYS A 1 377 ? -4.859 -3.269 -0.068 1.00 82.62 377 LYS A N 1
ATOM 2952 C CA . LYS A 1 377 ? -5.571 -4.226 -0.919 1.00 82.62 377 LYS A CA 1
ATOM 2953 C C . LYS A 1 377 ? -4.738 -4.539 -2.135 1.00 82.62 377 LYS A C 1
ATOM 2955 O O . LYS A 1 377 ? -4.273 -5.651 -2.250 1.00 82.62 377 LYS A O 1
ATOM 2960 N N . GLN A 1 378 ? -4.517 -3.573 -3.006 1.00 80.88 378 GLN A N 1
ATOM 2961 C CA . GLN A 1 378 ? -3.921 -3.741 -4.326 1.00 80.88 378 GLN A CA 1
ATOM 2962 C C . GLN A 1 378 ? -2.389 -3.753 -4.346 1.00 80.88 378 GLN A C 1
ATOM 2964 O O . GLN A 1 378 ? -1.808 -3.844 -5.424 1.00 80.88 378 GLN A O 1
ATOM 2969 N N . LEU A 1 379 ? -1.739 -3.763 -3.176 1.00 83.25 379 LEU A N 1
ATOM 2970 C CA . LEU A 1 379 ? -0.285 -3.629 -3.024 1.00 83.25 379 LEU A CA 1
ATOM 2971 C C . LEU A 1 379 ? 0.253 -2.293 -3.565 1.00 83.25 379 LEU A C 1
ATOM 2973 O O . LEU A 1 379 ? 1.357 -2.240 -4.112 1.00 83.25 379 LEU A O 1
ATOM 2977 N N . MET A 1 380 ? -0.527 -1.221 -3.404 1.00 87.75 380 MET A N 1
ATOM 2978 C CA . MET A 1 380 ? -0.054 0.144 -3.625 1.00 87.75 380 MET A CA 1
ATOM 2979 C C . MET A 1 380 ? 0.924 0.565 -2.516 1.00 87.75 380 MET A C 1
ATOM 2981 O O . MET A 1 380 ? 0.853 0.036 -1.397 1.00 87.75 380 MET A O 1
ATOM 2985 N N . PRO A 1 381 ? 1.832 1.524 -2.783 1.00 91.00 381 PRO A N 1
ATOM 2986 C CA . PRO A 1 381 ? 2.687 2.096 -1.753 1.00 91.00 381 PRO A CA 1
ATOM 2987 C C . PRO A 1 381 ? 1.857 2.660 -0.601 1.00 91.00 381 PRO A C 1
ATOM 2989 O O . PRO A 1 381 ? 0.737 3.130 -0.790 1.00 91.00 381 PRO A O 1
ATOM 2992 N N . LYS A 1 382 ? 2.408 2.627 0.611 1.00 93.88 382 LYS A N 1
ATOM 2993 C CA . LYS A 1 382 ? 1.746 3.212 1.782 1.00 93.88 382 LYS A CA 1
ATOM 2994 C C . LYS A 1 382 ? 1.672 4.741 1.669 1.00 93.88 382 LYS A C 1
ATOM 2996 O O . LYS A 1 382 ? 2.435 5.332 0.911 1.00 93.88 382 LYS A O 1
ATOM 3001 N N . LEU A 1 383 ? 0.782 5.366 2.443 1.00 95.94 383 LEU A N 1
ATOM 3002 C CA . LEU A 1 383 ? 0.452 6.796 2.336 1.00 95.94 383 LEU A CA 1
ATOM 3003 C C . LEU A 1 383 ? 1.680 7.726 2.324 1.00 95.94 383 LEU A C 1
ATOM 3005 O O . LEU A 1 383 ? 1.744 8.648 1.520 1.00 95.94 383 LEU A O 1
ATOM 3009 N N . PHE A 1 384 ? 2.670 7.458 3.173 1.00 96.00 384 PHE A N 1
ATOM 3010 C CA . PHE A 1 384 ? 3.882 8.269 3.308 1.00 96.00 384 PHE A CA 1
ATOM 3011 C C . PHE A 1 384 ? 5.110 7.633 2.646 1.00 96.00 384 PHE A C 1
ATOM 3013 O O . PHE A 1 384 ? 6.242 7.996 2.966 1.00 96.00 384 PHE A O 1
ATOM 3020 N N . ALA A 1 385 ? 4.916 6.673 1.736 1.00 93.38 385 ALA A N 1
ATOM 3021 C CA . ALA A 1 385 ? 6.015 6.028 1.029 1.00 93.38 385 ALA A CA 1
ATOM 3022 C C . ALA A 1 385 ? 6.878 7.061 0.284 1.00 93.38 385 ALA A C 1
ATOM 3024 O O . ALA A 1 385 ? 6.366 7.871 -0.487 1.00 93.38 385 ALA A O 1
ATOM 3025 N N . GLY A 1 386 ? 8.189 6.998 0.529 1.00 90.62 386 GLY A N 1
ATOM 3026 C CA . GLY A 1 386 ? 9.186 7.934 0.002 1.00 90.62 386 GLY A CA 1
ATOM 3027 C C . GLY A 1 386 ? 9.428 9.169 0.875 1.00 90.62 386 GLY A C 1
ATOM 3028 O O . GLY A 1 386 ? 10.474 9.788 0.752 1.00 90.62 386 GLY A O 1
ATOM 3029 N N . GLY A 1 387 ? 8.534 9.485 1.816 1.00 93.38 387 GLY A N 1
ATOM 3030 C CA . GLY A 1 387 ? 8.708 10.616 2.727 1.00 93.38 387 GLY A CA 1
ATOM 3031 C C . GLY A 1 387 ? 9.671 10.322 3.880 1.00 93.38 387 GLY A C 1
ATOM 3032 O O . GLY A 1 387 ? 9.514 9.338 4.607 1.00 93.38 387 GLY A O 1
ATOM 3033 N N . GLN A 1 388 ? 10.626 11.221 4.087 1.00 94.31 388 GLN A N 1
ATOM 3034 C CA . GLN A 1 388 ? 11.527 11.272 5.232 1.00 94.31 388 GLN A CA 1
ATOM 3035 C C . GLN A 1 388 ? 11.053 12.361 6.197 1.00 94.31 388 GLN A C 1
ATOM 3037 O O . GLN A 1 388 ? 10.846 13.506 5.804 1.00 94.31 388 GLN A O 1
ATOM 3042 N N . PHE A 1 389 ? 10.886 12.028 7.471 1.00 95.81 389 PHE A N 1
ATOM 3043 C CA . PHE A 1 389 ? 10.257 12.897 8.458 1.00 95.81 389 PHE A CA 1
ATOM 3044 C C . PHE A 1 389 ? 11.220 13.253 9.578 1.00 95.81 389 PHE A C 1
ATOM 3046 O O . PHE A 1 389 ? 11.822 12.381 10.203 1.00 95.81 389 PHE A O 1
ATOM 3053 N N . HIS A 1 390 ? 11.292 14.535 9.907 1.00 94.19 390 HIS A N 1
ATOM 3054 C CA . HIS A 1 390 ? 11.918 15.019 11.128 1.00 94.19 390 HIS A CA 1
ATOM 3055 C C . HIS A 1 390 ? 10.862 15.654 12.034 1.00 94.19 390 HIS A C 1
ATOM 3057 O O . HIS A 1 390 ? 10.014 16.403 11.560 1.00 94.19 390 HIS A O 1
ATOM 3063 N N . ILE A 1 391 ? 10.908 15.377 13.338 1.00 93.06 391 ILE A N 1
ATOM 3064 C CA . ILE A 1 391 ? 10.002 15.986 14.323 1.00 93.06 391 ILE A CA 1
ATOM 3065 C C . ILE A 1 391 ? 10.792 17.030 15.105 1.00 93.06 391 ILE A C 1
ATOM 3067 O O . ILE A 1 391 ? 11.677 16.672 15.886 1.00 93.06 391 ILE A O 1
ATOM 3071 N N . LEU A 1 392 ? 10.450 18.308 14.936 1.00 88.56 392 LEU A N 1
ATOM 3072 C CA . LEU A 1 392 ? 11.085 19.394 15.676 1.00 88.56 392 LEU A CA 1
ATOM 3073 C C . LEU A 1 392 ? 10.696 19.317 17.154 1.00 88.56 392 LEU A C 1
ATOM 3075 O O . LEU A 1 392 ? 9.569 19.630 17.525 1.00 88.56 392 LEU A O 1
ATOM 3079 N N . SER A 1 393 ? 11.641 18.905 18.005 1.00 74.06 393 SER A N 1
ATOM 3080 C CA . SER A 1 393 ? 11.421 18.753 19.454 1.00 74.06 393 SER A CA 1
ATOM 3081 C C . SER A 1 393 ? 12.404 19.519 20.346 1.00 74.06 393 SER A C 1
ATOM 3083 O O . SER A 1 393 ? 12.279 19.455 21.563 1.00 74.06 393 SER A O 1
ATOM 3085 N N . ASN A 1 394 ? 13.393 20.223 19.784 1.00 61.88 394 ASN A N 1
ATOM 3086 C CA . ASN A 1 394 ? 14.559 20.697 20.550 1.00 61.88 394 ASN A CA 1
ATOM 3087 C C . ASN A 1 394 ? 14.477 22.145 21.068 1.00 61.88 394 ASN A C 1
ATOM 3089 O O . ASN A 1 394 ? 15.452 22.633 21.629 1.00 61.88 394 ASN A O 1
ATOM 3093 N N . ASN A 1 395 ? 13.332 22.823 20.941 1.00 60.66 395 ASN A N 1
ATOM 3094 C CA . ASN A 1 395 ? 13.160 24.199 21.419 1.00 60.66 395 ASN A CA 1
ATOM 3095 C C . ASN A 1 395 ? 12.025 24.290 22.448 1.00 60.66 395 ASN A C 1
ATOM 3097 O O . ASN A 1 395 ? 11.019 23.599 22.319 1.00 60.66 395 ASN A O 1
ATOM 3101 N N . VAL A 1 396 ? 12.154 25.190 23.432 1.00 57.69 396 VAL A N 1
ATOM 3102 C CA . VAL A 1 396 ? 11.206 25.398 24.557 1.00 57.69 396 VAL A CA 1
ATOM 3103 C C . VAL A 1 396 ? 9.749 25.603 24.093 1.00 57.69 396 VAL A C 1
ATOM 3105 O O . VAL A 1 396 ? 8.809 25.264 24.803 1.00 57.69 396 VAL A O 1
ATOM 3108 N N . VAL A 1 397 ? 9.557 26.100 22.868 1.00 62.38 397 VAL A N 1
ATOM 3109 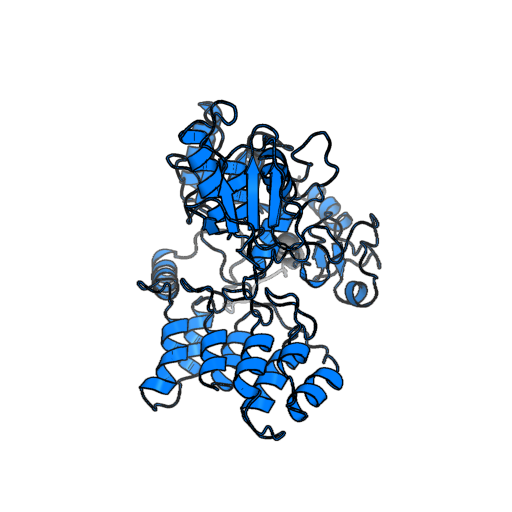C CA . VAL A 1 397 ? 8.257 26.402 22.239 1.00 62.38 397 VAL A CA 1
ATOM 3110 C C . VAL A 1 397 ? 7.633 25.184 21.518 1.00 62.38 397 VAL A C 1
ATOM 3112 O O . VAL A 1 397 ? 6.460 25.204 21.151 1.00 62.38 397 VAL A O 1
ATOM 3115 N N . GLN A 1 398 ? 8.393 24.099 21.329 1.00 73.19 398 GLN A N 1
ATOM 3116 C CA . GLN A 1 398 ? 7.997 22.871 20.619 1.00 73.19 398 GLN A CA 1
ATOM 3117 C C . GLN A 1 398 ? 7.708 21.711 21.585 1.00 73.19 398 GLN A C 1
ATOM 3119 O O . GLN A 1 398 ? 8.089 20.569 21.325 1.00 73.19 398 GLN A O 1
ATOM 3124 N N . HIS A 1 399 ? 7.082 21.976 22.736 1.00 80.00 399 HIS A N 1
ATOM 3125 C CA . HIS A 1 399 ? 6.879 20.935 23.745 1.00 80.00 399 HIS A CA 1
ATOM 3126 C C . HIS A 1 399 ? 5.912 19.838 23.251 1.00 80.00 399 HIS A C 1
ATOM 3128 O O . HIS A 1 399 ? 4.683 19.968 23.290 1.00 80.00 399 HIS A O 1
ATOM 3134 N N . ILE A 1 400 ? 6.490 18.719 22.820 1.00 84.12 400 ILE A N 1
ATOM 3135 C CA . ILE A 1 400 ? 5.808 17.481 22.442 1.00 84.12 400 ILE A CA 1
ATOM 3136 C C . ILE A 1 400 ? 6.129 16.455 23.524 1.00 84.12 400 ILE A C 1
ATOM 3138 O O . ILE A 1 400 ? 7.297 16.209 23.830 1.00 84.12 400 ILE A O 1
ATOM 3142 N N . SER A 1 401 ? 5.099 15.858 24.126 1.00 88.81 401 SER A N 1
ATOM 3143 C CA . SER A 1 401 ? 5.331 14.829 25.146 1.00 88.81 401 SER A CA 1
ATOM 3144 C C . SER A 1 401 ? 6.014 13.602 24.531 1.00 88.81 401 SER A C 1
ATOM 3146 O O . SER A 1 401 ? 5.787 13.290 23.362 1.00 88.81 401 SER A O 1
ATOM 3148 N N . HIS A 1 402 ? 6.797 12.852 25.315 1.00 88.88 402 HIS A N 1
ATOM 3149 C CA . HIS A 1 402 ? 7.434 11.617 24.830 1.00 88.88 402 HIS A CA 1
ATOM 3150 C C . HIS A 1 402 ? 6.407 10.653 24.213 1.00 88.88 402 HIS A C 1
ATOM 3152 O O . HIS A 1 402 ? 6.612 10.130 23.125 1.00 88.88 402 HIS A O 1
ATOM 3158 N N . LYS A 1 403 ? 5.245 10.507 24.862 1.00 90.88 403 LYS A N 1
ATOM 3159 C CA . LYS A 1 403 ? 4.138 9.670 24.382 1.00 90.88 403 LYS A CA 1
ATOM 3160 C C . LYS A 1 403 ? 3.589 10.133 23.027 1.00 90.88 403 LYS A C 1
ATOM 3162 O O . LYS A 1 403 ? 3.308 9.301 22.174 1.00 90.88 403 LYS A O 1
ATOM 3167 N N . GLU A 1 404 ? 3.413 11.438 22.837 1.00 91.44 404 GLU A N 1
ATOM 3168 C CA . GLU A 1 404 ? 2.930 12.021 21.576 1.00 91.44 404 GLU A CA 1
ATOM 3169 C C . GLU A 1 404 ? 3.962 11.822 20.457 1.00 91.44 404 GLU A C 1
ATOM 3171 O O . GLU A 1 404 ? 3.607 11.390 19.363 1.00 91.44 404 GLU A O 1
ATOM 3176 N N . LYS A 1 405 ? 5.252 12.034 20.752 1.00 92.31 405 LYS A N 1
ATOM 3177 C CA . LYS A 1 405 ? 6.347 11.782 19.805 1.00 92.31 405 LYS A CA 1
ATOM 3178 C C . LYS A 1 405 ? 6.402 10.312 19.381 1.00 92.31 405 LYS A C 1
ATOM 3180 O O . LYS A 1 405 ? 6.465 10.041 18.186 1.00 92.31 405 LYS A O 1
ATOM 3185 N N . ASP A 1 406 ? 6.305 9.380 20.330 1.00 92.81 406 ASP A N 1
ATOM 3186 C CA . ASP A 1 406 ? 6.281 7.938 20.047 1.00 92.81 406 ASP A CA 1
ATOM 3187 C C . ASP A 1 406 ? 5.099 7.551 19.148 1.00 92.81 406 ASP A C 1
ATOM 3189 O O . ASP A 1 406 ? 5.236 6.730 18.240 1.00 92.81 406 ASP A O 1
ATOM 3193 N N . GLN A 1 407 ? 3.926 8.152 19.377 1.00 94.88 407 GLN A N 1
ATOM 3194 C CA . GLN A 1 407 ? 2.746 7.924 18.545 1.00 94.88 407 GLN A CA 1
ATOM 3195 C C . GLN A 1 407 ? 2.950 8.438 17.118 1.00 94.88 407 GLN A C 1
ATOM 3197 O O . GLN A 1 407 ? 2.649 7.712 16.172 1.00 94.88 407 GLN A O 1
ATOM 3202 N N . ILE A 1 408 ? 3.492 9.648 16.951 1.00 96.25 408 ILE A N 1
ATOM 3203 C CA . ILE A 1 408 ? 3.783 10.220 15.629 1.00 96.25 408 ILE A CA 1
ATOM 3204 C C . ILE A 1 408 ? 4.796 9.345 14.883 1.00 96.25 408 ILE A C 1
ATOM 3206 O O . ILE A 1 408 ? 4.538 8.969 13.743 1.00 96.25 408 ILE A O 1
ATOM 3210 N N . VAL A 1 409 ? 5.895 8.949 15.537 1.00 96.19 409 VAL A N 1
ATOM 3211 C CA . VAL A 1 409 ? 6.903 8.041 14.961 1.00 96.19 409 VAL A CA 1
ATOM 3212 C C . VAL A 1 409 ? 6.251 6.748 14.479 1.00 96.19 409 VAL A C 1
ATOM 3214 O O . VAL A 1 409 ? 6.400 6.377 13.315 1.00 96.19 409 VAL A O 1
ATOM 3217 N N . LYS A 1 410 ? 5.443 6.105 15.329 1.00 96.00 410 LYS A N 1
ATOM 3218 C CA . LYS A 1 410 ? 4.777 4.852 14.965 1.00 96.00 410 LYS A CA 1
ATOM 3219 C C . LYS A 1 410 ? 3.802 5.028 13.799 1.00 96.00 410 LYS A C 1
ATOM 3221 O O . LYS A 1 410 ? 3.659 4.114 12.988 1.00 96.00 410 LYS A O 1
ATOM 3226 N N . LEU A 1 411 ? 3.109 6.165 13.706 1.00 97.81 411 LEU A N 1
ATOM 3227 C CA . LEU A 1 411 ? 2.216 6.462 12.582 1.00 97.81 411 LEU A CA 1
ATOM 3228 C C . LEU A 1 411 ? 3.002 6.687 11.287 1.00 97.81 411 LEU A C 1
ATOM 3230 O O . LEU A 1 411 ? 2.627 6.109 10.271 1.00 97.81 411 LEU A O 1
ATOM 3234 N N . ILE A 1 412 ? 4.109 7.435 11.323 1.00 97.88 412 ILE A N 1
ATOM 3235 C CA . ILE A 1 412 ? 4.990 7.636 10.161 1.00 97.88 412 ILE A CA 1
ATOM 3236 C C . ILE A 1 412 ? 5.476 6.281 9.633 1.00 97.88 412 ILE A C 1
ATOM 3238 O O . ILE A 1 412 ? 5.276 5.967 8.460 1.00 97.88 412 ILE A O 1
ATOM 3242 N N . GLU A 1 413 ? 6.014 5.433 10.512 1.00 95.69 413 GLU A N 1
ATOM 3243 C CA . GLU A 1 413 ? 6.499 4.093 10.157 1.00 95.69 413 GLU A CA 1
ATOM 3244 C C . GLU A 1 413 ? 5.368 3.183 9.650 1.00 95.69 413 GLU A C 1
ATOM 3246 O O . GLU A 1 413 ? 5.513 2.473 8.648 1.00 95.69 413 GLU A O 1
ATOM 3251 N N . THR A 1 414 ? 4.197 3.220 10.303 1.00 95.88 414 THR A N 1
ATOM 3252 C CA . THR A 1 414 ? 3.021 2.452 9.861 1.00 95.88 414 THR A CA 1
ATOM 3253 C C . THR A 1 414 ? 2.600 2.886 8.458 1.00 95.88 414 THR A C 1
ATOM 3255 O O . THR A 1 414 ? 2.311 2.019 7.633 1.00 95.88 414 THR A O 1
ATOM 3258 N N . GLY A 1 415 ? 2.644 4.189 8.167 1.00 95.94 415 GLY A N 1
ATOM 3259 C CA . GLY A 1 415 ? 2.365 4.787 6.863 1.00 95.94 415 GLY A CA 1
ATOM 3260 C C . GLY A 1 415 ? 3.507 4.691 5.848 1.00 95.94 415 GLY A C 1
ATOM 3261 O O . GLY A 1 415 ? 3.340 5.164 4.729 1.00 95.94 415 GLY A O 1
ATOM 3262 N N . GLY A 1 416 ? 4.629 4.043 6.183 1.00 93.88 416 GLY A N 1
ATOM 3263 C CA . GLY A 1 416 ? 5.741 3.784 5.262 1.00 93.88 416 GLY A CA 1
ATOM 3264 C C . GLY A 1 416 ? 6.721 4.942 5.066 1.00 93.88 416 GLY A C 1
ATOM 3265 O O . GLY A 1 416 ? 7.544 4.864 4.156 1.00 93.88 416 GLY A O 1
ATOM 3266 N N . GLY A 1 417 ? 6.638 5.983 5.895 1.00 95.31 417 GLY A N 1
ATOM 3267 C CA . GLY A 1 417 ? 7.655 7.028 5.969 1.00 95.31 417 GLY A CA 1
ATOM 3268 C C . GLY A 1 417 ? 8.842 6.602 6.835 1.00 95.31 417 GLY A C 1
ATOM 3269 O O . GLY A 1 417 ? 8.753 5.657 7.626 1.00 95.31 417 GLY A O 1
ATOM 3270 N N . THR A 1 418 ? 9.960 7.307 6.698 1.00 93.94 418 THR A N 1
ATOM 3271 C CA . THR A 1 418 ? 11.182 7.075 7.483 1.00 93.94 418 THR A CA 1
ATOM 3272 C C . THR A 1 418 ? 11.446 8.234 8.435 1.00 93.94 418 THR A C 1
ATOM 3274 O O . THR A 1 418 ? 11.052 9.365 8.169 1.00 93.94 418 THR A O 1
ATOM 3277 N N . ILE A 1 419 ? 12.106 7.971 9.565 1.00 95.25 419 ILE A N 1
ATOM 3278 C CA . ILE A 1 419 ? 12.446 9.006 10.548 1.00 95.25 419 ILE A CA 1
ATOM 3279 C C . ILE A 1 419 ? 13.893 9.457 10.369 1.00 95.25 419 ILE A C 1
ATOM 3281 O O . ILE A 1 419 ? 14.820 8.648 10.390 1.00 95.25 419 ILE A O 1
ATOM 3285 N N . LEU A 1 420 ? 14.088 10.769 10.274 1.00 92.56 420 LEU A N 1
ATOM 3286 C CA . LEU A 1 420 ? 15.387 11.422 10.317 1.00 92.56 420 LEU A CA 1
ATOM 3287 C C . LEU A 1 420 ? 15.745 11.773 11.761 1.00 92.56 420 LEU A C 1
ATOM 3289 O O . LEU A 1 420 ? 15.090 12.588 12.417 1.00 92.56 420 LEU A O 1
ATOM 3293 N N . SER A 1 421 ? 16.828 11.168 12.249 1.00 86.88 421 SER A N 1
ATOM 3294 C CA . SER A 1 421 ? 17.348 11.392 13.603 1.00 86.88 421 SER A CA 1
ATOM 3295 C C . SER A 1 421 ? 17.924 12.795 13.797 1.00 86.88 421 SER A C 1
ATOM 3297 O O . SER A 1 421 ? 17.847 13.343 14.896 1.00 86.88 421 SER A O 1
ATOM 3299 N N . ARG A 1 422 ? 18.478 13.386 12.732 1.00 87.19 422 ARG A N 1
ATOM 3300 C CA . ARG A 1 422 ? 18.981 14.762 12.712 1.00 87.19 422 ARG A CA 1
ATOM 3301 C C . ARG A 1 422 ? 18.035 15.682 11.959 1.00 87.19 422 ARG A C 1
ATOM 3303 O O . ARG A 1 422 ? 17.357 15.250 11.030 1.00 87.19 422 ARG A O 1
ATOM 3310 N N . GLU A 1 423 ? 18.074 16.957 12.319 1.00 85.44 423 GLU A N 1
ATOM 3311 C CA . GLU A 1 423 ? 17.425 17.990 11.524 1.00 85.44 423 GLU A CA 1
ATOM 3312 C C . GLU A 1 423 ? 18.092 18.067 10.132 1.00 85.44 423 GLU A C 1
ATOM 3314 O O . GLU A 1 423 ? 19.335 18.034 10.034 1.00 85.44 423 GLU A O 1
ATOM 3319 N N . PRO A 1 424 ? 17.301 18.108 9.047 1.00 83.75 424 PRO A N 1
ATOM 3320 C CA . PRO A 1 424 ? 17.823 18.304 7.703 1.00 83.75 424 PRO A CA 1
ATOM 3321 C C . PRO A 1 424 ? 18.422 19.709 7.544 1.00 83.75 424 PRO A C 1
ATOM 3323 O O . PRO A 1 424 ? 18.002 20.664 8.193 1.00 83.75 424 PRO A O 1
ATOM 3326 N N . ARG A 1 425 ? 19.417 19.848 6.670 1.00 80.56 425 ARG A N 1
ATOM 3327 C CA . ARG A 1 425 ? 20.125 21.103 6.384 1.00 80.56 425 ARG A CA 1
ATOM 3328 C C . ARG A 1 425 ? 19.876 21.535 4.944 1.00 80.56 425 ARG A C 1
ATOM 3330 O O . ARG A 1 425 ? 19.572 20.717 4.089 1.00 80.56 425 ARG A O 1
ATOM 3337 N N . ASN A 1 426 ? 20.142 22.804 4.637 1.00 70.12 426 ASN A N 1
ATOM 3338 C CA . ASN A 1 426 ? 20.022 23.343 3.272 1.00 70.12 426 ASN A CA 1
ATOM 3339 C C . ASN A 1 426 ? 20.863 22.608 2.215 1.00 70.12 426 ASN A C 1
ATOM 3341 O O . ASN A 1 426 ? 20.516 22.638 1.042 1.00 70.12 426 ASN A O 1
ATOM 3345 N N . ALA A 1 427 ? 21.972 21.982 2.621 1.00 69.19 427 ALA A N 1
ATOM 3346 C CA . ALA A 1 427 ? 22.828 21.201 1.728 1.00 69.19 427 ALA A CA 1
ATOM 3347 C C . ALA A 1 427 ? 22.250 19.817 1.385 1.00 69.19 427 ALA A C 1
ATOM 3349 O O . ALA A 1 427 ? 22.755 19.166 0.476 1.00 69.19 427 ALA A O 1
ATOM 3350 N N . ASP A 1 428 ? 21.221 19.359 2.103 1.00 74.81 428 ASP A N 1
ATOM 3351 C CA . ASP A 1 428 ? 20.520 18.127 1.765 1.00 74.81 428 ASP A CA 1
ATOM 3352 C C . ASP A 1 428 ? 19.665 18.431 0.520 1.00 74.81 428 ASP A C 1
ATOM 3354 O O . ASP A 1 428 ? 18.612 19.057 0.618 1.00 74.81 428 ASP A O 1
ATOM 3358 N N . THR A 1 429 ? 20.161 18.075 -0.670 1.00 70.12 429 THR A N 1
ATOM 3359 C CA . THR A 1 429 ? 19.548 18.429 -1.969 1.00 70.12 429 THR A CA 1
ATOM 3360 C C . THR A 1 429 ? 18.335 17.571 -2.323 1.00 70.12 429 THR A C 1
ATOM 3362 O O . THR A 1 429 ? 17.594 17.908 -3.243 1.00 70.12 429 THR A O 1
ATOM 3365 N N . GLY A 1 430 ? 18.134 16.453 -1.617 1.00 68.69 430 GLY A N 1
ATOM 3366 C CA . GLY A 1 430 ? 17.114 15.453 -1.946 1.00 68.69 430 GLY A CA 1
ATOM 3367 C C . GLY A 1 430 ? 17.371 14.719 -3.269 1.00 68.69 430 GLY A C 1
ATOM 3368 O O . GLY A 1 430 ? 16.522 13.949 -3.709 1.00 68.69 430 GLY A O 1
ATOM 3369 N N . GLU A 1 431 ? 18.517 14.941 -3.921 1.00 73.12 431 GLU A N 1
ATOM 3370 C CA . GLU A 1 431 ? 18.850 14.271 -5.177 1.00 73.12 431 GLU A CA 1
ATOM 3371 C C . GLU A 1 431 ? 19.015 12.765 -4.962 1.00 73.12 431 GLU A C 1
ATOM 3373 O O . GLU A 1 431 ? 19.804 12.317 -4.134 1.00 73.12 431 GLU A O 1
ATOM 3378 N N . GLY A 1 432 ? 18.263 11.973 -5.728 1.00 76.31 432 GLY A N 1
ATOM 3379 C CA . GLY A 1 432 ? 18.272 10.513 -5.617 1.00 76.31 432 GLY A CA 1
ATOM 3380 C C . GLY A 1 432 ? 17.420 9.955 -4.474 1.00 76.31 432 GLY A C 1
ATOM 3381 O O . GLY A 1 432 ? 17.238 8.737 -4.413 1.00 76.31 432 GLY A O 1
ATOM 3382 N N . GLU A 1 433 ? 16.827 10.806 -3.635 1.00 83.62 433 GLU A N 1
ATOM 3383 C CA . GLU A 1 433 ? 15.874 10.383 -2.608 1.00 83.62 433 GLU A CA 1
ATOM 3384 C C . GLU A 1 433 ? 14.486 10.133 -3.221 1.00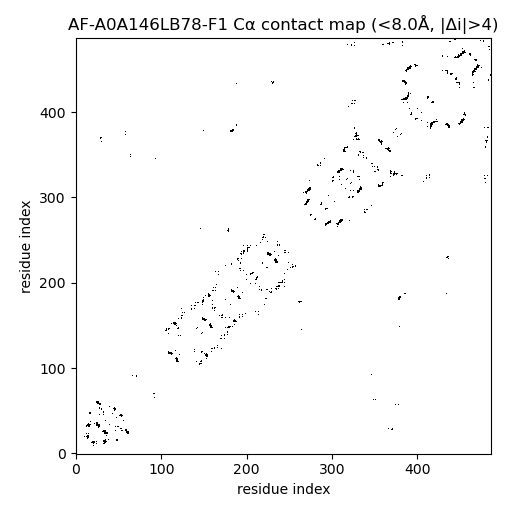 83.62 433 GLU A C 1
ATOM 3386 O O . GLU A 1 433 ? 14.070 10.857 -4.133 1.00 83.62 433 GLU A O 1
ATOM 3391 N N . PRO A 1 434 ? 13.755 9.101 -2.765 1.00 86.56 434 PRO A N 1
ATOM 3392 C CA . PRO A 1 434 ? 12.382 8.884 -3.199 1.00 86.56 434 PRO A CA 1
ATOM 3393 C C . PRO A 1 434 ? 11.499 10.071 -2.787 1.00 86.56 434 PRO A C 1
ATOM 3395 O O . PRO A 1 434 ? 11.714 10.693 -1.751 1.00 86.56 434 PRO A O 1
ATOM 3398 N N . MET A 1 435 ? 10.494 10.380 -3.601 1.00 91.56 435 MET A N 1
ATOM 3399 C CA . MET A 1 435 ? 9.513 11.435 -3.335 1.00 91.56 435 MET A CA 1
ATOM 3400 C C . MET A 1 435 ? 8.242 10.843 -2.717 1.00 91.56 435 MET A C 1
ATOM 3402 O O . MET A 1 435 ? 8.006 9.632 -2.803 1.00 91.56 435 MET A O 1
ATOM 3406 N N . LEU A 1 436 ? 7.416 11.692 -2.099 1.00 92.62 436 LEU A N 1
ATOM 3407 C CA . LEU A 1 436 ? 6.099 11.312 -1.583 1.00 92.62 436 LEU A CA 1
ATOM 3408 C C . LEU A 1 436 ? 5.227 10.743 -2.706 1.00 92.62 436 LEU A C 1
ATOM 3410 O O . LEU A 1 436 ? 4.674 11.476 -3.521 1.00 92.62 436 LEU A O 1
ATOM 3414 N N . PHE A 1 437 ? 5.063 9.422 -2.717 1.00 91.62 437 PHE A N 1
ATOM 3415 C CA . PHE A 1 437 ? 4.416 8.718 -3.824 1.00 91.62 437 PHE A CA 1
ATOM 3416 C C . PHE A 1 437 ? 2.983 9.201 -4.102 1.00 91.62 437 PHE A C 1
ATOM 3418 O O . PHE A 1 437 ? 2.569 9.292 -5.255 1.00 91.62 437 PHE A O 1
ATOM 3425 N N . HIS A 1 438 ? 2.233 9.508 -3.040 1.00 92.00 438 HIS A N 1
ATOM 3426 C CA . HIS A 1 438 ? 0.832 9.936 -3.112 1.00 92.00 438 HIS A CA 1
ATOM 3427 C C . HIS A 1 438 ? 0.656 11.456 -3.245 1.00 92.00 438 HIS A C 1
ATOM 3429 O O . HIS A 1 438 ? -0.468 11.947 -3.143 1.00 92.00 438 HIS A O 1
ATOM 3435 N N . ALA A 1 439 ? 1.736 12.218 -3.453 1.00 92.50 439 ALA A N 1
ATOM 3436 C CA . ALA A 1 439 ? 1.630 13.644 -3.740 1.00 92.50 439 ALA A CA 1
ATOM 3437 C C . ALA A 1 439 ? 0.969 13.873 -5.108 1.00 92.50 439 ALA A C 1
ATOM 3439 O O . ALA A 1 439 ? 1.267 13.188 -6.092 1.00 92.50 439 ALA A O 1
ATOM 3440 N N . LYS A 1 440 ? 0.060 14.851 -5.178 1.00 90.38 440 LYS A N 1
ATOM 3441 C CA . LYS A 1 440 ? -0.631 15.198 -6.425 1.00 90.38 440 LYS A CA 1
ATOM 3442 C C . LYS A 1 440 ? 0.337 15.863 -7.401 1.00 90.38 440 LYS A C 1
ATOM 3444 O O . LYS A 1 440 ? 1.208 16.635 -7.002 1.00 90.38 440 LYS A O 1
ATOM 3449 N N . GLU A 1 441 ? 0.161 15.592 -8.688 1.00 87.31 441 GLU A N 1
ATOM 3450 C CA . GLU A 1 441 ? 0.921 16.258 -9.749 1.00 87.31 441 GLU A CA 1
ATOM 3451 C C . GLU A 1 441 ? 0.623 17.764 -9.746 1.00 87.31 441 GLU A C 1
ATOM 3453 O O . GLU A 1 441 ? -0.536 18.170 -9.656 1.00 87.31 441 GLU A O 1
ATOM 3458 N N . GLY A 1 442 ? 1.667 18.593 -9.792 1.00 88.81 442 GLY A N 1
ATOM 3459 C CA . GLY A 1 442 ? 1.571 20.044 -9.655 1.00 88.81 442 GLY A CA 1
ATOM 3460 C C . GLY A 1 442 ? 1.403 20.555 -8.219 1.00 88.81 442 GLY A C 1
ATOM 3461 O O . GLY A 1 442 ? 1.396 21.771 -8.027 1.00 88.81 442 GLY A O 1
ATOM 3462 N N . SER A 1 443 ? 1.282 19.678 -7.214 1.00 91.88 443 SER A N 1
ATOM 3463 C CA . SER A 1 443 ? 1.216 20.095 -5.805 1.00 91.88 443 SER A CA 1
ATOM 3464 C C . SER A 1 443 ? 2.554 20.623 -5.303 1.00 91.88 443 SER A C 1
ATOM 3466 O O . SER A 1 443 ? 3.625 20.306 -5.831 1.00 91.88 443 SER A O 1
ATOM 3468 N N . MET A 1 444 ? 2.523 21.354 -4.188 1.00 92.00 444 MET A N 1
ATOM 3469 C CA . MET A 1 444 ? 3.762 21.771 -3.527 1.00 92.00 444 MET A CA 1
ATOM 3470 C C . MET A 1 444 ? 4.586 20.592 -2.979 1.00 92.00 444 MET A C 1
ATOM 3472 O O . MET A 1 444 ? 5.759 20.778 -2.641 1.00 92.00 444 MET A O 1
ATOM 3476 N N . PHE A 1 445 ? 3.974 19.407 -2.877 1.00 93.81 445 PHE A N 1
ATOM 3477 C CA . PHE A 1 445 ? 4.573 18.178 -2.368 1.00 93.81 445 PHE A CA 1
ATOM 3478 C C . PHE A 1 445 ? 5.053 17.227 -3.469 1.00 93.81 445 PHE A C 1
ATOM 3480 O O . PHE A 1 445 ? 5.719 16.251 -3.141 1.00 93.81 445 PHE A O 1
ATOM 3487 N N . GLU A 1 446 ? 4.787 17.509 -4.751 1.00 90.88 446 GLU A N 1
ATOM 3488 C CA . GLU A 1 446 ? 5.145 16.631 -5.880 1.00 90.88 446 GLU A CA 1
ATOM 3489 C C . GLU A 1 446 ? 6.632 16.256 -5.879 1.00 90.88 446 GLU A C 1
ATOM 3491 O O . GLU A 1 446 ? 7.005 15.126 -6.171 1.00 90.88 446 GLU A O 1
ATOM 3496 N N . LYS A 1 447 ? 7.500 17.210 -5.530 1.00 90.81 447 LYS A N 1
ATOM 3497 C CA . LYS A 1 447 ? 8.953 16.998 -5.479 1.00 90.81 447 LYS A CA 1
ATOM 3498 C C . LYS A 1 447 ? 9.481 16.766 -4.070 1.00 90.81 447 LYS A C 1
ATOM 3500 O O . LYS A 1 447 ? 10.692 16.694 -3.885 1.00 90.81 447 LYS A O 1
ATOM 3505 N N . CYS A 1 448 ? 8.596 16.694 -3.079 1.00 92.44 448 CYS A N 1
ATOM 3506 C CA . CYS A 1 448 ? 8.966 16.666 -1.675 1.00 92.44 448 CYS A CA 1
ATOM 3507 C C . CYS A 1 448 ? 9.382 15.256 -1.250 1.00 92.44 448 CYS A C 1
ATOM 3509 O O . CYS A 1 448 ? 8.639 14.290 -1.425 1.00 92.44 448 CYS A O 1
ATOM 3511 N N . SER A 1 449 ? 10.572 15.162 -0.662 1.00 92.31 449 SER A N 1
ATOM 3512 C CA . SER A 1 449 ? 11.107 13.953 -0.033 1.00 92.31 449 SER A CA 1
ATOM 3513 C C . SER A 1 449 ? 11.304 14.135 1.472 1.00 92.31 449 SER A C 1
ATOM 3515 O O . SER A 1 449 ? 11.257 13.157 2.208 1.00 92.31 449 SER A O 1
ATOM 3517 N N . ILE A 1 450 ? 11.464 15.375 1.953 1.00 94.00 450 ILE A N 1
ATOM 3518 C CA . ILE A 1 450 ? 11.745 15.693 3.358 1.00 94.00 450 ILE A CA 1
ATOM 3519 C C . ILE A 1 450 ? 10.634 16.562 3.959 1.00 94.00 450 ILE A C 1
ATOM 3521 O O . ILE A 1 450 ? 10.354 17.669 3.495 1.00 94.00 450 ILE A O 1
ATOM 3525 N N . LEU A 1 451 ? 10.055 16.090 5.059 1.00 94.44 451 LEU A N 1
ATOM 3526 C CA . LEU A 1 451 ? 9.023 16.774 5.830 1.00 94.44 451 LEU A CA 1
ATOM 3527 C C . LEU A 1 451 ? 9.515 17.049 7.248 1.00 94.44 451 LEU A C 1
ATOM 3529 O O . LEU A 1 451 ? 9.942 16.151 7.972 1.00 94.44 451 LEU A O 1
ATOM 3533 N N . ILE A 1 452 ? 9.419 18.304 7.667 1.00 93.75 452 ILE A N 1
ATOM 3534 C CA . ILE A 1 452 ? 9.764 18.737 9.016 1.00 93.75 452 ILE A CA 1
ATOM 3535 C C . ILE A 1 452 ? 8.466 19.069 9.752 1.00 93.75 452 ILE A C 1
ATOM 3537 O O . ILE A 1 452 ? 7.827 20.086 9.477 1.00 93.75 452 ILE A O 1
ATOM 3541 N N . LEU A 1 453 ? 8.079 18.194 10.679 1.00 94.31 453 LEU A N 1
ATOM 3542 C CA . LEU A 1 453 ? 6.879 18.334 11.495 1.00 94.31 453 LEU A CA 1
ATOM 3543 C C . LEU A 1 453 ? 7.130 19.291 12.661 1.00 94.31 453 LEU A C 1
ATOM 3545 O O . LEU A 1 453 ? 8.087 19.113 13.420 1.00 94.31 453 LEU A O 1
ATOM 3549 N N . PHE A 1 454 ? 6.233 20.258 12.847 1.00 92.00 454 PHE A N 1
ATOM 3550 C CA . PHE A 1 454 ? 6.266 21.188 13.978 1.00 92.00 454 PHE A CA 1
ATOM 3551 C C . PHE A 1 454 ? 4.926 21.266 14.712 1.00 92.00 454 PHE A C 1
ATOM 3553 O O . PHE A 1 454 ? 3.862 21.083 14.121 1.00 92.00 454 PHE A O 1
ATOM 3560 N N . LYS A 1 455 ? 4.969 21.569 16.013 1.00 89.75 455 LYS A N 1
ATOM 3561 C CA . LYS A 1 455 ? 3.762 21.830 16.811 1.00 89.75 455 LYS A CA 1
ATOM 3562 C C . LYS A 1 455 ? 3.400 23.308 16.788 1.00 89.75 455 LYS A C 1
ATOM 3564 O O . LYS A 1 455 ? 2.262 23.666 16.513 1.00 89.75 455 LYS A O 1
ATOM 3569 N N . THR A 1 456 ? 4.400 24.146 17.027 1.00 86.94 456 THR A N 1
ATOM 3570 C CA . THR A 1 456 ? 4.290 25.603 16.943 1.00 86.94 456 THR A CA 1
ATOM 3571 C C . THR A 1 456 ? 5.052 26.073 15.715 1.00 86.94 456 THR A C 1
ATOM 3573 O O . THR A 1 456 ? 6.072 25.487 15.365 1.00 86.94 456 THR A O 1
ATOM 3576 N N . GLU A 1 457 ? 4.582 27.107 15.029 1.00 85.19 457 GLU A N 1
ATOM 3577 C CA . GLU A 1 457 ? 5.276 27.621 13.849 1.00 85.19 457 GLU A CA 1
ATOM 3578 C C . GLU A 1 457 ? 6.729 28.025 14.181 1.00 85.19 457 GLU A C 1
ATOM 3580 O O . GLU A 1 457 ? 6.944 28.821 15.099 1.00 85.19 457 GLU A O 1
ATOM 3585 N N . PRO A 1 458 ? 7.743 27.453 13.497 1.00 82.88 458 PRO A N 1
ATOM 3586 C CA . PRO A 1 458 ? 9.133 27.812 13.736 1.00 82.88 458 PRO A CA 1
ATOM 3587 C C . PRO A 1 458 ? 9.459 29.177 13.109 1.00 82.88 458 PRO A C 1
ATOM 3589 O O . PRO A 1 458 ? 8.873 29.540 12.088 1.00 82.88 458 PRO A O 1
ATOM 3592 N N . PRO A 1 459 ? 10.440 29.915 13.660 1.00 76.50 459 PRO A N 1
ATOM 3593 C CA . PRO A 1 459 ? 10.827 31.228 13.142 1.00 76.50 459 PRO A CA 1
ATOM 3594 C C . PRO A 1 459 ? 11.455 31.167 11.741 1.00 76.50 459 PRO A C 1
ATOM 3596 O O . PRO A 1 459 ? 11.369 32.135 10.992 1.00 76.50 459 PRO A O 1
ATOM 3599 N N . MET A 1 460 ? 12.078 30.041 11.373 1.00 77.94 460 MET A N 1
ATOM 3600 C CA . MET A 1 460 ? 12.611 29.799 10.033 1.00 77.94 460 MET A CA 1
ATOM 3601 C C . MET A 1 460 ? 11.864 28.630 9.393 1.00 77.94 460 MET A C 1
ATOM 3603 O O . MET A 1 460 ? 11.793 27.548 9.971 1.00 77.94 460 MET A O 1
ATOM 3607 N N . ARG A 1 461 ? 11.326 28.846 8.188 1.00 78.38 461 ARG A N 1
ATOM 3608 C CA . ARG A 1 461 ? 10.655 27.817 7.388 1.00 78.38 461 ARG A CA 1
ATOM 3609 C C . ARG A 1 461 ? 11.436 27.558 6.110 1.00 78.38 461 ARG A C 1
ATOM 3611 O O . ARG A 1 461 ? 11.606 28.448 5.281 1.00 78.38 461 ARG A O 1
ATOM 3618 N N . TYR A 1 462 ? 11.852 26.314 5.922 1.00 78.88 462 TYR A N 1
ATOM 3619 C CA . TYR A 1 462 ? 12.244 25.834 4.602 1.00 78.88 462 TYR A CA 1
ATOM 3620 C C . TYR A 1 462 ? 10.999 25.572 3.761 1.00 78.88 462 TYR A C 1
ATOM 3622 O O . TYR A 1 462 ? 10.108 24.826 4.171 1.00 78.88 462 TYR A O 1
ATOM 3630 N N . ASN A 1 463 ? 10.969 26.189 2.583 1.00 81.50 463 ASN A N 1
ATOM 3631 C CA . ASN A 1 463 ? 9.966 25.960 1.552 1.00 81.50 463 ASN A CA 1
ATOM 3632 C C . ASN A 1 463 ? 10.668 25.671 0.218 1.00 81.50 463 ASN A C 1
ATOM 3634 O O . ASN A 1 463 ? 10.537 26.410 -0.755 1.00 81.50 463 ASN A O 1
ATOM 3638 N N . MET A 1 464 ? 11.472 24.612 0.196 1.00 87.75 464 MET A N 1
ATOM 3639 C CA . MET A 1 464 ? 12.170 24.158 -1.008 1.00 87.75 464 MET A CA 1
ATOM 3640 C C . MET A 1 464 ? 11.332 23.097 -1.728 1.00 87.75 464 MET A C 1
ATOM 3642 O O . MET A 1 464 ? 10.446 22.514 -1.101 1.00 87.75 464 MET A O 1
ATOM 3646 N N . PRO A 1 465 ? 11.543 22.831 -3.028 1.00 89.56 465 PRO A N 1
ATOM 3647 C CA . PRO A 1 465 ? 10.783 21.803 -3.743 1.00 89.56 465 PRO A CA 1
ATOM 3648 C C . PRO A 1 465 ? 10.835 20.428 -3.063 1.00 89.56 465 PRO A C 1
ATOM 3650 O O . PRO A 1 465 ? 9.814 19.756 -2.970 1.00 89.56 465 PRO A O 1
ATOM 3653 N N . HIS A 1 466 ? 11.999 20.055 -2.529 1.00 91.00 466 HIS A N 1
ATOM 3654 C CA . HIS A 1 466 ? 12.253 18.764 -1.891 1.00 91.00 466 HIS A CA 1
ATOM 3655 C C . HIS A 1 466 ? 12.046 18.743 -0.374 1.00 91.00 466 HIS A C 1
ATOM 3657 O O . HIS A 1 466 ? 11.891 17.665 0.193 1.00 91.00 466 HIS A O 1
ATOM 3663 N N . MET A 1 467 ? 11.997 19.907 0.286 1.00 92.38 467 MET A N 1
ATOM 3664 C CA . MET A 1 467 ? 11.898 20.007 1.746 1.00 92.38 467 MET A CA 1
ATOM 3665 C C . MET A 1 467 ? 10.859 21.032 2.204 1.00 92.38 467 MET A C 1
ATOM 3667 O O . MET A 1 467 ? 10.962 22.218 1.867 1.00 92.38 467 MET A O 1
ATOM 3671 N N . LYS A 1 468 ? 9.918 20.589 3.048 1.00 92.19 468 LYS A N 1
ATOM 3672 C CA . LYS A 1 468 ? 8.837 21.421 3.599 1.00 92.19 468 LYS A CA 1
ATOM 3673 C C . LYS A 1 468 ? 8.760 21.348 5.121 1.00 92.19 468 LYS A C 1
ATOM 3675 O O . LYS A 1 468 ? 8.902 20.281 5.711 1.00 92.19 468 LYS A O 1
ATOM 3680 N N . HIS A 1 469 ? 8.460 22.484 5.743 1.00 92.38 469 HIS A N 1
ATOM 3681 C CA . HIS A 1 469 ? 7.939 22.529 7.108 1.00 92.38 469 HIS A CA 1
ATOM 3682 C C . HIS A 1 469 ? 6.417 22.445 7.087 1.00 92.38 469 HIS A C 1
ATOM 3684 O O . HIS A 1 469 ? 5.775 23.264 6.431 1.00 92.38 469 HIS A O 1
ATOM 3690 N N . VAL A 1 470 ? 5.850 21.517 7.852 1.00 94.06 470 VAL A N 1
ATOM 3691 C CA . VAL A 1 470 ? 4.399 21.310 7.947 1.00 94.06 470 VAL A CA 1
ATOM 3692 C C . VAL A 1 470 ? 3.972 21.100 9.406 1.00 94.06 470 VAL A C 1
ATOM 3694 O O . VAL A 1 470 ? 4.734 20.530 10.196 1.00 94.06 470 VAL A O 1
ATOM 3697 N N . PRO A 1 471 ? 2.774 21.553 9.814 1.00 94.31 471 PRO A N 1
ATOM 3698 C CA . PRO A 1 471 ? 2.283 21.296 11.160 1.00 94.31 471 PRO A CA 1
ATOM 3699 C C . PRO A 1 471 ? 2.053 19.802 11.405 1.00 94.31 471 PRO A C 1
ATOM 3701 O O . PRO A 1 471 ? 1.692 19.050 10.503 1.00 94.31 471 PRO A O 1
ATOM 3704 N N . ILE A 1 472 ? 2.135 19.376 12.664 1.00 95.06 472 ILE A N 1
ATOM 3705 C CA . ILE A 1 472 ? 1.698 18.032 13.074 1.00 95.06 472 ILE A CA 1
ATOM 3706 C C . ILE A 1 472 ? 0.216 17.802 12.729 1.00 95.06 472 ILE A C 1
ATOM 3708 O O . ILE A 1 472 ? -0.169 16.680 12.414 1.00 95.06 472 ILE A O 1
ATOM 3712 N N . GLN A 1 473 ? -0.609 18.855 12.733 1.00 94.06 473 GLN A N 1
ATOM 3713 C CA . GLN A 1 473 ? -2.009 18.741 12.327 1.00 94.06 473 GLN A CA 1
ATOM 3714 C C . GLN A 1 473 ? -2.153 18.340 10.852 1.00 94.06 473 GLN A C 1
ATOM 3716 O O . GLN A 1 473 ? -2.896 17.410 10.575 1.00 94.06 473 GLN A O 1
ATOM 3721 N N . TRP A 1 474 ? -1.367 18.926 9.939 1.00 95.31 474 TRP A N 1
ATOM 3722 C CA . TRP A 1 474 ? -1.343 18.521 8.524 1.00 95.31 474 TRP A CA 1
ATOM 3723 C C . TRP A 1 474 ? -1.044 17.023 8.368 1.00 95.31 474 TRP A C 1
ATOM 3725 O O . TRP A 1 474 ? -1.666 16.334 7.563 1.00 95.31 474 TRP A O 1
ATOM 3735 N N . PHE A 1 475 ? -0.128 16.493 9.184 1.00 97.19 475 PHE A N 1
ATOM 3736 C CA . PHE A 1 475 ? 0.196 15.067 9.178 1.00 97.19 475 PHE A CA 1
ATOM 3737 C C . PHE A 1 475 ? -1.006 14.207 9.596 1.00 97.19 475 PHE A C 1
ATOM 3739 O O . PHE A 1 475 ? -1.255 13.169 8.985 1.00 97.19 475 PHE A O 1
ATOM 3746 N N . TYR A 1 476 ? -1.771 14.637 10.602 1.00 96.19 476 TYR A N 1
ATOM 3747 C CA . TYR A 1 476 ? -3.009 13.956 10.984 1.00 96.19 476 TYR A CA 1
ATOM 3748 C C . TYR A 1 476 ? -4.096 14.082 9.919 1.00 96.19 476 TYR A C 1
ATOM 3750 O O . TYR A 1 476 ? -4.719 13.074 9.601 1.00 96.19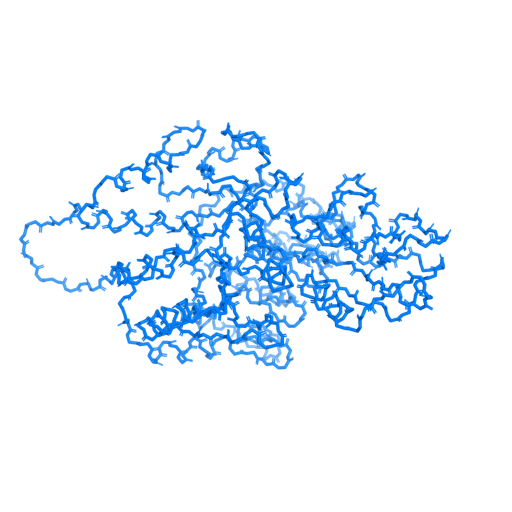 476 TYR A O 1
ATOM 3758 N N . ASP A 1 477 ? -4.259 15.255 9.312 1.00 94.50 477 ASP A N 1
ATOM 3759 C CA . ASP A 1 477 ? -5.240 15.492 8.250 1.00 94.50 477 ASP A CA 1
ATOM 3760 C C . ASP A 1 477 ? -4.950 14.618 7.019 1.00 94.50 477 ASP A C 1
ATOM 3762 O O . ASP A 1 477 ? -5.872 14.079 6.403 1.00 94.50 477 ASP A O 1
ATOM 3766 N N . CYS A 1 478 ? -3.669 14.379 6.705 1.00 95.69 478 CYS A N 1
ATOM 3767 C CA . CYS A 1 478 ? -3.279 13.422 5.670 1.00 95.69 478 CYS A CA 1
ATOM 3768 C C . CYS A 1 478 ? -3.770 12.001 5.980 1.00 95.69 478 CYS A C 1
ATOM 3770 O O . CYS A 1 478 ? -4.256 11.299 5.097 1.00 95.69 478 CYS A O 1
ATOM 3772 N N . ILE A 1 479 ? -3.660 11.551 7.235 1.00 96.69 479 ILE A N 1
ATOM 3773 C CA . ILE A 1 479 ? -4.115 10.210 7.638 1.00 96.69 479 ILE A CA 1
ATOM 3774 C C . ILE A 1 479 ? -5.640 10.142 7.649 1.00 96.69 479 ILE A C 1
ATOM 3776 O O . ILE A 1 479 ? -6.213 9.180 7.141 1.00 96.69 479 ILE A O 1
ATOM 3780 N N . ASP A 1 480 ? -6.284 11.165 8.205 1.00 94.25 480 ASP A N 1
ATOM 3781 C CA . ASP A 1 480 ? -7.732 11.230 8.390 1.00 94.25 480 ASP A CA 1
ATOM 3782 C C . ASP A 1 480 ? -8.476 11.399 7.055 1.00 94.25 480 ASP A C 1
ATOM 3784 O O . ASP A 1 480 ? -9.665 11.107 6.989 1.00 94.25 480 ASP A O 1
ATOM 3788 N N . SER A 1 481 ? -7.777 11.800 5.987 1.00 91.06 481 SER A N 1
ATOM 3789 C CA . SER A 1 481 ? -8.242 11.772 4.591 1.00 91.06 481 SER A CA 1
ATOM 3790 C C . SER A 1 481 ? -7.635 10.628 3.765 1.00 91.06 481 SER A C 1
ATOM 3792 O O . SER A 1 481 ? -8.069 10.363 2.649 1.00 91.06 481 SER A O 1
ATOM 3794 N N . TYR A 1 482 ? -6.639 9.908 4.281 1.00 93.44 482 TYR A N 1
ATOM 3795 C CA . TYR A 1 482 ? -5.810 8.978 3.505 1.00 93.44 482 TYR A CA 1
ATOM 3796 C C . TYR A 1 482 ? -5.313 9.583 2.175 1.00 93.44 482 TYR A C 1
ATOM 3798 O O . TYR A 1 482 ? -5.381 8.960 1.116 1.00 93.44 482 TYR A O 1
ATOM 3806 N N . SER A 1 483 ? -4.832 10.824 2.224 1.00 92.69 483 SER A N 1
ATOM 3807 C CA . SER A 1 483 ? -4.304 11.551 1.068 1.00 92.69 483 SER A CA 1
ATOM 3808 C C . SER A 1 483 ? -3.188 12.506 1.495 1.00 92.69 483 SER A C 1
ATOM 3810 O O . SER A 1 483 ? -3.106 12.877 2.661 1.00 92.69 483 SER A O 1
ATOM 3812 N N . ILE A 1 484 ? -2.303 12.904 0.578 1.00 94.00 484 ILE A N 1
ATOM 3813 C CA . ILE A 1 484 ? -1.381 14.016 0.844 1.00 94.00 484 ILE A CA 1
ATOM 3814 C C . ILE A 1 484 ? -2.149 15.313 0.577 1.00 94.00 484 ILE A C 1
ATOM 3816 O O . ILE A 1 484 ? -2.401 15.656 -0.580 1.00 94.00 484 ILE A O 1
ATOM 3820 N N . VAL A 1 485 ? -2.573 15.992 1.647 1.00 91.75 485 VAL A N 1
ATOM 3821 C CA . VAL A 1 485 ? -3.350 17.239 1.554 1.00 91.75 485 VAL A CA 1
ATOM 3822 C C . VAL A 1 485 ? -2.442 18.430 1.241 1.00 91.75 485 VAL A C 1
ATOM 3824 O O . VAL A 1 485 ? -1.276 18.455 1.642 1.00 91.75 485 VAL A O 1
ATOM 3827 N N . GLU A 1 486 ? -2.975 19.426 0.534 1.00 88.12 486 GLU A N 1
ATOM 3828 C CA . GLU A 1 486 ? -2.263 20.687 0.282 1.00 88.12 486 GLU A CA 1
ATOM 3829 C C . GLU A 1 486 ? -2.088 21.491 1.585 1.00 88.12 486 GLU A C 1
ATOM 3831 O O . GLU A 1 486 ? -2.874 21.332 2.525 1.00 88.12 486 GLU A O 1
ATOM 3836 N N . TRP A 1 487 ? -1.052 22.338 1.638 1.00 78.44 487 TRP A N 1
ATOM 3837 C CA . TRP A 1 487 ? -0.682 23.142 2.808 1.00 78.44 487 TRP A CA 1
ATOM 3838 C C . TRP A 1 487 ? -0.492 24.623 2.471 1.00 78.44 487 TRP A C 1
ATOM 3840 O O . TRP A 1 487 ? 0.181 24.929 1.460 1.00 78.44 487 TRP A O 1
#

Nearest PDB structures (foldseek):
  1t2u-assembly1_A  TM=8.109E-01  e=9.479E-11  Homo sapiens
  4ofb-assembly1_A  TM=8.001E-01  e=2.235E-10  Homo sapiens
  3pxb-assembly1_A  TM=8.007E-01  e=3.253E-10  Homo sapiens
  3pxd-assembly1_A  TM=7.853E-01  e=1.804E-10  Homo sapiens
  3pxa-assembly1_A  TM=8.153E-01  e=5.270E-10  Homo sapiens

Foldseek 3Di:
DPPPVVVVVQQQAAALPPRDRDLWWWAALQDRHIHHPVVLVVDDQARSHPRHGGDVLLTDTPPQCNLVVVVVVVVVPDDPDDDDDDDDDDRDQPDDDPCPPLVVLLCQQCDADPQQDGPLLCLLQVCVVPVDDHPLVVVLVSLVSQNQQCGQTNQQDGSLLSCLLVLVLSSNVSSLLSQDFQQAATPQGDGSLLSLLLNCLVDQDDCPDSSNSSNVVSQQSVHDQCDATLQRDGSLNNSPPHPVSVCCSVVDDHDPDDHDNPPRPDQAAEEEEPDDDPVLVVLVVVLCVLSVHHYDYCVPEDDLSHQEYEAADAVGACDLNNLLLLQSLHFYFYSVQSVVCVVVVGRRDSVVGGHFQQNDPPDPGGSSSSSSNSCVVSNHQFQQNLAEEEEPPPDPVQDDDPVRVVSLQSSCVSRNYHYDPDDDDPPPPCVPGGFRSQDDVVALRSQARYEYEGQDDDPDFDSDSHYGYDYPVQVSVCSSNVGNDGD

Mean predicted aligned error: 11.42 Å

Radius of gyration: 24.26 Å; Cα contacts (8 Å, |Δi|>4): 783; chains: 1; bounding box: 61×71×61 Å

Sequence (487 aa):
MGLSSFHHLLEKRKCAQCEQSLEDILINPNCDHVVCGPCLRLIPQRCPACKGELIAKELAPDRAFKALWRHHLNMVNLPSKASSTGVRQSVGCHQSLNANDNTKLLKAHHKRNAKGETVLHQYCSMGFTKKKAFDLQKLKSMIDDGANPNTHDAGGVTPMHEAILYDELDILKVLLDGGGRVNCYRVPPYTLLHLAVVRYEPEEITEDSTPHKILRTLLDYGADKNAKDCYHRRPIDLAKKNKSIIELLTSYKPVPVIRNELLAPEMPIAVLSCLDDKSSSEVMKNFVNRFKIKLVPPKGGLKQEVTHVVVAQNPCEPTFIVRQAILSGCFIVTFSWIEESLKHNCILPADDFEISEPLLSNSTEGFVSRRARISLKQLMPKLFAGGQFHILSNNVVQHISHKEKDQIVKLIETGGGTILSREPRNADTGEGEPMLFHAKEGSMFEKCSILILFKTEPPMRYNMPHMKHVPIQWFYDCIDSYSIVEW

Organism: Lygus hesperus (NCBI:txid30085)

pLDDT: mean 79.48, std 18.77, range [23.47, 97.88]

Solvent-accessible surface area (backbone atoms only — not comparable to full-atom values): 27666 Å² total; per-residue (Å²): 138,85,58,68,65,55,54,54,52,54,68,67,52,26,17,52,79,78,62,50,77,59,90,64,34,24,33,40,47,70,46,87,54,25,39,30,63,74,54,56,78,73,51,66,68,36,33,76,72,80,61,45,73,36,60,79,86,59,47,42,73,46,60,68,54,50,53,52,50,53,52,49,52,56,69,72,62,67,78,88,79,89,79,96,75,93,72,92,77,85,73,89,61,99,65,89,63,84,56,72,64,59,51,51,51,38,51,56,37,68,39,56,52,98,62,34,39,30,55,59,36,54,56,43,54,41,40,78,80,63,80,43,87,77,63,63,67,60,54,50,48,43,40,77,60,52,36,66,45,70,48,53,26,72,56,32,45,30,29,54,51,42,13,59,77,70,67,35,56,68,58,36,50,54,36,43,71,57,44,27,62,50,65,27,37,28,60,76,44,35,33,50,61,37,50,49,31,58,72,44,34,90,53,91,64,49,86,86,35,66,68,38,48,44,57,48,47,40,43,62,64,63,32,62,72,74,47,62,31,27,79,71,42,30,33,64,70,55,20,79,81,30,60,56,57,44,49,49,68,67,69,62,71,83,62,94,70,92,69,81,74,50,76,73,74,78,76,77,67,17,38,30,65,76,69,84,51,71,67,61,48,52,53,49,52,50,46,29,68,72,71,71,41,46,81,47,74,63,78,93,44,83,57,92,71,53,41,34,38,34,35,89,48,74,54,42,79,81,40,75,56,51,48,46,32,30,50,66,31,20,49,42,25,30,49,61,49,56,55,51,16,58,74,69,71,43,88,62,71,59,78,86,32,38,49,46,52,31,54,44,96,90,49,89,52,34,20,32,33,50,40,32,24,44,42,50,63,59,34,47,77,45,74,32,22,40,27,34,35,27,74,58,61,91,48,94,77,23,83,68,53,70,70,57,50,52,50,51,52,52,41,38,49,57,17,45,23,45,79,45,92,58,84,87,54,90,84,64,74,56,79,92,53,39,17,25,60,56,34,45,87,88,41,83,42,41,57,19,24,37,40,36,33,26,82,46,92,65,98,75,75,58,81,46,62,30,33,40,62,44,47,50,64,56,57,49,51,18,57,56,53,63,44,63,68,90,131

InterPro domains:
  IPR001357 BRCT domain [PF00533] (271-342)
  IPR001357 BRCT domain [PS50172] (302-355)
  IPR001357 BRCT domain [PS50172] (379-487)
  IPR001357 BRCT domain [SM00292] (266-345)
  IPR001357 BRCT domain [SM00292] (381-482)
  IPR001841 Zinc finger, RING-type [PS50089] (15-51)
  IPR002110 Ankyrin repeat [PF12796] (137-229)
  IPR002110 Ankyrin repeat [PS50088] (155-187)
  IPR002110 Ankyrin repeat [SM00248] (115-151)
  IPR002110 Ankyrin repeat [SM00248] (155-184)
  IPR002110 Ankyrin repeat [SM00248] (188-227)
  IPR013083 Zinc finger, RING/FYVE/PHD-type [G3DSA:3.30.40.10] (3-83)
  IPR017907 Zinc finger, RING-type, conserved site [PS00518] (31-40)
  IPR036420 BRCT domain superfamily [G3DSA:3.40.50.10190] (268-378)
  IPR036420 BRCT domain superfamily [G3DSA:3.40.50.10190] (380-483)
  IPR036420 BRCT domain superfamily [SSF52113] (277-363)
  IPR036420 BRCT domain superfamily [SSF52113] (381-486)
  IPR036770 Ankyrin repeat-containing domain superfamily [G3DSA:1.25.40.20] (102-252)
  IPR036770 Ankyrin repeat-containing domain superfamily [SSF48403] (110-251)